Protein AF-A0A964V9P5-F1 (afdb_monomer)

Solvent-accessible surface area (backbone atoms only — not comparable to full-atom values): 19746 Å² total; per-residue (Å²): 131,86,82,77,45,57,56,75,48,59,68,68,61,47,49,52,52,49,54,52,47,52,49,50,53,52,50,50,54,52,50,48,54,52,45,20,67,64,56,17,53,64,50,45,78,50,52,52,58,68,49,40,20,40,41,41,38,25,50,88,82,34,17,44,51,46,47,21,56,70,28,60,52,74,25,35,82,73,93,78,31,18,53,28,29,42,40,32,94,86,52,42,65,62,61,73,58,42,34,56,54,50,36,55,53,51,52,55,51,41,54,67,75,31,69,89,36,67,70,62,35,52,56,49,51,60,46,54,69,36,63,70,60,34,41,53,53,50,44,47,13,30,44,26,49,51,52,49,51,45,52,42,39,75,68,63,53,52,61,69,28,42,80,32,18,88,63,57,20,41,76,33,54,82,90,44,55,79,58,46,50,52,68,97,37,53,34,60,41,98,84,71,76,48,42,10,38,15,51,46,61,48,36,60,69,64,42,19,74,44,12,32,77,85,55,52,69,89,44,19,81,52,50,42,80,47,69,74,52,42,47,74,36,45,38,52,88,47,66,33,20,65,54,68,68,61,50,51,52,48,48,53,56,48,54,57,53,44,47,55,55,36,45,51,40,14,52,50,29,53,28,43,88,66,57,69,65,57,28,66,54,52,17,52,39,30,44,53,36,47,52,54,27,56,50,22,55,62,47,3,63,42,65,86,71,55,2,54,51,27,18,44,45,33,59,56,32,51,53,52,25,51,52,36,47,52,49,26,41,54,54,34,57,54,55,5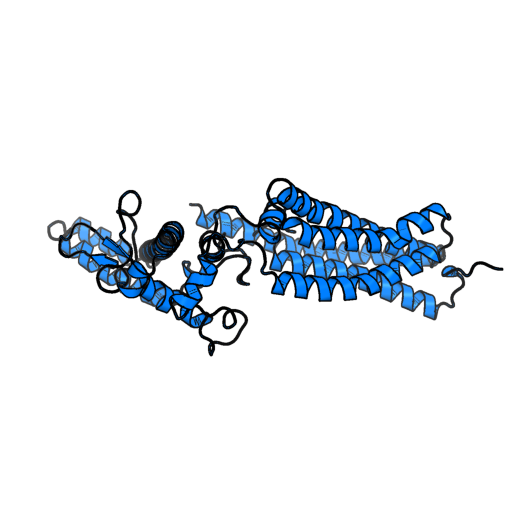0,36,52,80,71,49,44,54,54,51,50,52,51,53,50,52,51,48,50,52,52,50,50,46,36,63,74,45,50,48,56,49,33,51,49,40,41,54,57,54,62,72,73,76,113

Radius of gyration: 28.17 Å; Cα contacts (8 Å, |Δi|>4): 477; chains: 1; bounding box: 73×37×96 Å

Nearest PDB structures (foldseek):
  4ons-assembly2_C  TM=4.850E-01  e=9.362E+00  Mus musculus
  4ons-assembly1_A  TM=1.558E-01  e=9.800E+00  Mus musculus

Mean predicted aligned error: 7.67 Å

Structure (mmCIF, N/CA/C/O backbone):
data_AF-A0A964V9P5-F1
#
_entry.id   AF-A0A964V9P5-F1
#
loop_
_atom_site.group_PDB
_atom_site.id
_atom_site.type_symbol
_atom_site.label_atom_id
_atom_site.label_alt_id
_atom_site.label_comp_id
_atom_site.label_asym_id
_atom_site.label_entity_id
_atom_site.label_seq_id
_atom_site.pdbx_PDB_ins_code
_atom_site.Cartn_x
_atom_site.Cartn_y
_atom_site.Cartn_z
_atom_site.occupancy
_atom_site.B_iso_or_equiv
_atom_site.auth_seq_id
_atom_site.auth_comp_id
_atom_site.auth_asym_id
_atom_site.auth_atom_id
_atom_site.pdbx_PDB_model_num
ATOM 1 N N . MET A 1 1 ? 23.200 4.001 -46.604 1.00 46.34 1 MET A N 1
ATOM 2 C CA . MET A 1 1 ? 23.178 4.843 -45.388 1.00 46.34 1 MET A CA 1
ATOM 3 C C . MET A 1 1 ? 23.764 4.012 -44.262 1.00 46.34 1 MET A C 1
ATOM 5 O O . MET A 1 1 ? 23.255 2.924 -44.031 1.00 46.34 1 MET A O 1
ATOM 9 N N . SER A 1 2 ? 24.872 4.436 -43.652 1.00 57.06 2 SER A N 1
ATOM 10 C CA . SER A 1 2 ? 25.449 3.742 -42.493 1.00 57.06 2 SER A CA 1
ATOM 11 C C . SER A 1 2 ? 24.463 3.813 -41.325 1.00 57.06 2 SER A C 1
ATOM 13 O O . SER A 1 2 ? 24.047 4.906 -40.945 1.00 57.06 2 SER A O 1
ATOM 15 N N . GLU A 1 3 ? 24.041 2.665 -40.794 1.00 78.25 3 GLU A N 1
ATOM 16 C CA . GLU A 1 3 ? 23.194 2.624 -39.599 1.00 78.25 3 GLU A CA 1
ATOM 17 C C . GLU A 1 3 ? 24.010 3.114 -38.395 1.00 78.25 3 GLU A C 1
ATOM 19 O O . GLU A 1 3 ? 25.000 2.487 -38.039 1.00 78.25 3 GLU A O 1
ATOM 24 N N . PHE A 1 4 ? 23.594 4.219 -37.777 1.00 85.69 4 PHE A N 1
ATOM 25 C CA . PHE A 1 4 ? 24.224 4.780 -36.579 1.00 85.69 4 PHE A CA 1
ATOM 26 C C . PHE A 1 4 ? 24.118 3.818 -35.385 1.00 85.69 4 PHE A C 1
ATOM 28 O O . PHE A 1 4 ? 23.019 3.335 -35.082 1.00 85.69 4 PHE A O 1
ATOM 35 N N . ARG A 1 5 ? 25.237 3.553 -34.689 1.00 91.44 5 ARG A N 1
ATOM 36 C CA . ARG A 1 5 ? 25.290 2.638 -33.530 1.00 91.44 5 ARG A CA 1
ATOM 37 C C . ARG A 1 5 ? 25.779 3.315 -32.257 1.00 91.44 5 ARG A C 1
ATOM 39 O O . ARG A 1 5 ? 26.742 4.074 -32.273 1.00 91.44 5 ARG A O 1
ATOM 46 N N . LEU A 1 6 ? 25.206 2.949 -31.104 1.00 91.44 6 LEU A N 1
ATOM 47 C CA . LEU A 1 6 ? 25.622 3.518 -29.808 1.00 91.44 6 LEU A CA 1
ATOM 48 C C . LEU A 1 6 ? 27.100 3.287 -29.477 1.00 91.44 6 LEU A C 1
ATOM 50 O O . LEU A 1 6 ? 27.719 4.100 -28.794 1.00 91.44 6 LEU A O 1
ATOM 54 N N . ARG A 1 7 ? 27.686 2.185 -29.949 1.00 89.75 7 ARG A N 1
ATOM 55 C CA . ARG A 1 7 ? 29.099 1.874 -29.708 1.00 89.75 7 ARG A CA 1
ATOM 56 C C . ARG A 1 7 ? 30.057 2.825 -30.444 1.00 89.75 7 ARG A C 1
ATOM 58 O O . ARG A 1 7 ? 31.215 2.927 -30.046 1.00 89.75 7 ARG A O 1
ATOM 65 N N . GLU A 1 8 ? 29.575 3.535 -31.464 1.00 91.94 8 GLU A N 1
ATOM 66 C CA . GLU A 1 8 ? 30.336 4.529 -32.238 1.00 91.94 8 GLU A CA 1
ATOM 67 C C . GLU A 1 8 ? 30.410 5.891 -31.529 1.00 91.94 8 GLU A C 1
ATOM 69 O O . GLU A 1 8 ? 31.185 6.758 -31.925 1.00 91.94 8 GLU A O 1
ATOM 74 N N . LEU A 1 9 ? 29.640 6.083 -30.451 1.00 91.69 9 LEU A N 1
ATOM 75 C CA . LEU A 1 9 ? 29.639 7.322 -29.682 1.00 91.69 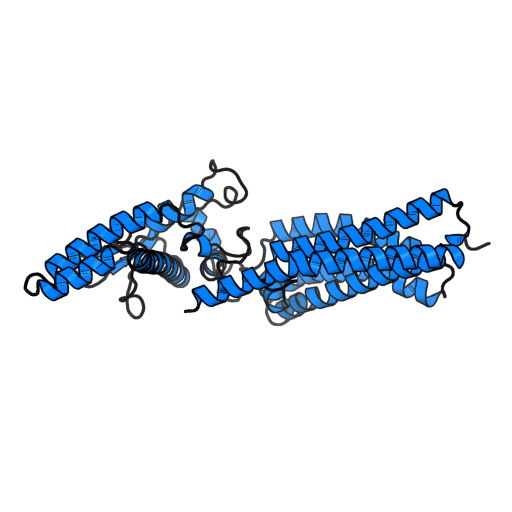9 LEU A CA 1
ATOM 76 C C . LEU A 1 9 ? 30.988 7.587 -28.983 1.00 91.69 9 LEU A C 1
ATOM 78 O O . LEU A 1 9 ? 31.644 6.656 -28.486 1.00 91.69 9 LEU A O 1
ATOM 82 N N . PRO A 1 10 ? 31.379 8.870 -28.833 1.00 93.00 10 PRO A N 1
ATOM 83 C CA . PRO A 1 10 ? 32.556 9.232 -28.058 1.00 93.00 10 PRO A CA 1
ATOM 84 C C . PRO A 1 10 ? 32.387 8.793 -26.599 1.00 93.00 10 PRO A C 1
ATOM 86 O O . PRO A 1 10 ? 31.274 8.674 -26.080 1.00 93.00 10 PRO A O 1
ATOM 89 N N . PHE A 1 11 ? 33.508 8.541 -25.922 1.00 89.12 11 PHE A N 1
ATOM 90 C CA . PHE A 1 11 ? 33.504 8.015 -24.554 1.00 89.12 11 PHE A CA 1
ATOM 91 C C . PHE A 1 11 ? 32.616 8.812 -23.573 1.00 89.12 11 PHE A C 1
ATOM 93 O O . PHE A 1 11 ? 31.839 8.166 -22.869 1.00 89.12 11 PHE A O 1
ATOM 100 N N . PRO A 1 12 ? 32.621 10.165 -23.559 1.00 92.69 12 PRO A N 1
ATOM 101 C CA . PRO A 1 12 ? 31.751 10.931 -22.666 1.00 92.69 12 PRO A CA 1
ATOM 102 C C . PRO A 1 12 ? 30.259 10.633 -22.863 1.00 92.69 12 PRO A C 1
ATOM 104 O O . PRO A 1 12 ? 29.542 10.431 -21.889 1.00 92.69 12 PRO A O 1
ATOM 107 N N . ALA A 1 13 ? 29.793 10.522 -24.110 1.00 93.25 13 ALA A N 1
ATOM 108 C CA . ALA A 1 13 ? 28.392 10.214 -24.399 1.00 93.25 13 ALA A CA 1
ATOM 109 C C . ALA A 1 13 ? 28.015 8.796 -23.936 1.00 93.25 13 ALA A C 1
ATOM 111 O O . ALA A 1 13 ? 26.962 8.594 -23.333 1.00 93.25 13 ALA A O 1
ATOM 112 N N . ARG A 1 14 ? 28.905 7.815 -24.142 1.00 92.44 14 ARG A N 1
ATOM 113 C CA . ARG A 1 14 ? 28.696 6.441 -23.652 1.00 92.44 14 ARG A CA 1
ATOM 114 C C . ARG A 1 14 ? 28.674 6.364 -22.127 1.00 92.44 14 ARG A C 1
ATOM 116 O O . ARG A 1 14 ? 27.906 5.581 -21.568 1.00 92.44 14 ARG A O 1
ATOM 123 N N . LEU A 1 15 ? 29.489 7.179 -21.457 1.00 89.94 15 LEU A N 1
ATOM 124 C CA . LEU A 1 15 ? 29.500 7.279 -20.002 1.00 89.94 15 LEU A CA 1
ATOM 125 C C . LEU A 1 15 ? 28.184 7.861 -19.476 1.00 89.94 15 LEU A C 1
ATOM 127 O O . LEU A 1 15 ? 27.597 7.273 -18.572 1.00 89.94 15 LEU A O 1
ATOM 131 N N . VAL A 1 16 ? 27.682 8.946 -20.077 1.00 94.06 16 VAL A N 1
ATOM 132 C CA . VAL A 1 16 ? 26.378 9.529 -19.718 1.00 94.06 16 VAL A CA 1
ATOM 133 C C . VAL A 1 16 ? 25.267 8.493 -19.875 1.00 94.06 16 VAL A C 1
ATOM 135 O O . VAL A 1 16 ? 24.551 8.241 -18.913 1.00 94.06 16 VAL A O 1
ATOM 138 N N . LEU A 1 17 ? 25.183 7.814 -21.026 1.00 94.19 17 LEU A N 1
ATOM 139 C CA . LEU A 1 17 ? 24.185 6.759 -21.247 1.00 94.19 17 LEU A CA 1
ATOM 140 C C . LEU A 1 17 ? 24.301 5.625 -20.223 1.00 94.19 17 LEU A C 1
ATOM 142 O O . LEU A 1 17 ? 23.291 5.149 -19.715 1.00 94.19 17 LEU A O 1
ATOM 146 N N . THR A 1 18 ? 25.524 5.219 -19.879 1.00 92.50 18 THR A N 1
ATOM 147 C CA . THR A 1 18 ? 25.760 4.190 -18.856 1.00 92.50 18 THR A CA 1
ATOM 148 C C . THR A 1 18 ? 25.201 4.619 -17.502 1.00 92.50 18 THR A C 1
ATOM 150 O O . THR A 1 18 ? 24.448 3.868 -16.887 1.00 92.50 18 THR A O 1
ATOM 153 N N . VAL A 1 19 ? 25.529 5.832 -17.050 1.00 91.25 19 VAL A N 1
ATOM 154 C CA . VAL A 1 19 ? 25.042 6.366 -15.770 1.00 91.25 19 VAL A CA 1
ATOM 155 C C . VAL A 1 19 ? 23.523 6.531 -15.796 1.00 91.25 19 VAL A C 1
ATOM 157 O O . VAL A 1 19 ? 22.863 6.119 -14.850 1.00 91.25 19 VAL A O 1
ATOM 160 N N . THR A 1 20 ? 22.947 7.045 -16.886 1.00 94.00 20 THR A N 1
ATOM 161 C CA . THR A 1 20 ? 21.492 7.163 -17.049 1.00 94.00 20 THR A CA 1
ATOM 162 C C . THR A 1 20 ? 20.801 5.807 -16.909 1.00 94.00 20 THR A C 1
ATOM 164 O O . THR A 1 20 ? 19.870 5.682 -16.120 1.00 94.00 20 THR A O 1
ATOM 167 N N . LEU A 1 21 ? 21.272 4.774 -17.612 1.00 94.56 21 LEU A N 1
ATOM 168 C CA . LEU A 1 21 ? 20.677 3.435 -17.567 1.00 94.56 21 LEU A CA 1
ATOM 169 C C . LEU A 1 21 ? 20.800 2.784 -16.177 1.00 94.56 21 LEU A C 1
ATOM 171 O O . LEU A 1 21 ? 19.853 2.161 -15.698 1.00 94.56 21 LEU A O 1
ATOM 175 N N . MET A 1 22 ? 21.933 2.971 -15.493 1.00 90.75 22 MET A N 1
ATOM 176 C CA . MET A 1 22 ? 22.118 2.496 -14.115 1.00 90.75 22 MET A CA 1
ATOM 177 C C . MET A 1 22 ? 21.222 3.244 -13.114 1.00 90.75 22 MET A C 1
ATOM 179 O O . MET A 1 22 ? 20.677 2.633 -12.188 1.00 90.75 22 MET A O 1
ATOM 183 N N . SER A 1 23 ? 21.013 4.547 -13.318 1.00 91.69 23 SER A N 1
ATOM 184 C CA . SER A 1 23 ? 20.070 5.346 -12.530 1.00 91.69 23 SER A CA 1
ATOM 185 C C . SER A 1 23 ? 18.628 4.890 -12.739 1.00 91.69 23 SER A C 1
ATOM 187 O O . SER A 1 23 ? 17.880 4.823 -11.768 1.00 91.69 23 SER A O 1
ATOM 189 N N . VAL A 1 24 ? 18.243 4.505 -13.962 1.00 93.69 24 VAL A N 1
ATOM 190 C CA . VAL A 1 24 ? 16.916 3.926 -14.238 1.00 93.69 24 VAL A CA 1
ATOM 191 C C . VAL A 1 24 ? 16.701 2.639 -13.440 1.00 93.69 24 VAL A C 1
ATOM 193 O O . VAL A 1 24 ? 15.664 2.504 -12.796 1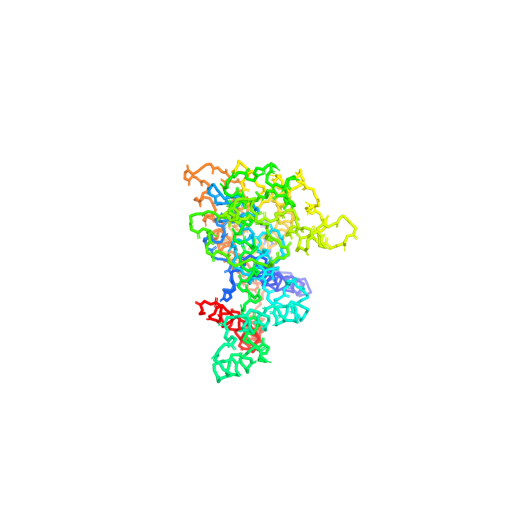.00 93.69 24 VAL A O 1
ATOM 196 N N . LEU A 1 25 ? 17.678 1.723 -13.405 1.00 91.12 25 LEU A N 1
ATOM 197 C CA . LEU A 1 25 ? 17.561 0.495 -12.603 1.00 91.12 25 LEU A CA 1
ATOM 198 C C . LEU A 1 25 ? 17.467 0.787 -11.102 1.00 91.12 25 LEU A C 1
ATOM 200 O O . LEU A 1 25 ? 16.623 0.216 -10.416 1.00 91.12 25 LEU A O 1
ATOM 204 N N . THR A 1 26 ? 18.292 1.704 -10.595 1.00 89.88 26 THR A N 1
ATOM 205 C CA . THR A 1 26 ? 18.240 2.122 -9.184 1.00 89.88 26 THR A CA 1
ATOM 206 C C . THR A 1 26 ? 16.884 2.743 -8.837 1.00 89.88 26 THR A C 1
ATOM 208 O O . THR A 1 26 ? 16.278 2.397 -7.823 1.00 89.88 26 THR A O 1
ATOM 211 N N . GLY A 1 27 ? 16.373 3.622 -9.703 1.00 91.38 27 GLY A N 1
ATOM 212 C CA . GLY A 1 27 ? 15.053 4.231 -9.563 1.00 91.38 27 GLY A CA 1
ATOM 213 C C . GLY A 1 27 ? 13.927 3.199 -9.598 1.00 91.38 27 GLY A C 1
ATOM 214 O O . GLY A 1 27 ? 12.999 3.288 -8.800 1.00 91.38 27 GLY A O 1
ATOM 215 N N . TYR A 1 28 ? 14.042 2.174 -10.447 1.00 91.62 28 TYR A N 1
ATOM 216 C CA . TYR A 1 28 ? 13.081 1.075 -10.503 1.00 91.62 28 TYR A CA 1
ATOM 217 C C . TYR A 1 28 ? 13.059 0.261 -9.200 1.00 91.62 28 TYR A C 1
ATOM 219 O O . TYR A 1 28 ? 11.988 -0.016 -8.667 1.00 91.62 28 TYR A O 1
ATOM 227 N N . VAL A 1 29 ? 14.225 -0.053 -8.621 1.00 90.25 29 VAL A N 1
ATOM 228 C CA . VAL A 1 29 ? 14.302 -0.711 -7.302 1.00 90.25 29 VAL A CA 1
ATOM 229 C C . VAL A 1 29 ? 13.672 0.163 -6.213 1.00 90.25 29 VAL A C 1
ATOM 231 O O . VAL A 1 29 ? 12.900 -0.339 -5.399 1.00 90.25 29 VAL A O 1
ATOM 234 N N . SER A 1 30 ? 13.938 1.472 -6.220 1.00 90.12 30 SER A N 1
ATOM 235 C CA . SER A 1 30 ? 13.291 2.419 -5.299 1.00 90.12 30 SER A CA 1
ATOM 236 C C . SER A 1 30 ? 11.764 2.427 -5.459 1.00 90.12 30 SER A C 1
ATOM 238 O O . SER A 1 30 ? 11.033 2.423 -4.469 1.00 90.12 30 SER A O 1
ATOM 240 N N . ALA A 1 31 ? 11.260 2.348 -6.696 1.00 90.38 31 ALA A N 1
ATOM 241 C CA . ALA A 1 31 ? 9.829 2.245 -6.967 1.00 90.38 31 ALA A CA 1
ATOM 242 C C . ALA A 1 31 ? 9.217 0.949 -6.404 1.00 90.38 31 ALA A C 1
ATOM 244 O O . ALA A 1 31 ? 8.128 1.002 -5.836 1.00 90.38 31 ALA A O 1
ATOM 245 N N . LEU A 1 32 ? 9.923 -0.188 -6.480 1.00 90.75 32 LEU A N 1
ATOM 246 C CA . LEU A 1 32 ? 9.491 -1.446 -5.853 1.00 90.75 32 LEU A CA 1
ATOM 247 C C . LEU A 1 32 ? 9.441 -1.344 -4.321 1.00 90.75 32 LEU A C 1
ATOM 249 O O . LEU A 1 32 ? 8.491 -1.822 -3.705 1.00 90.75 32 LEU A O 1
ATOM 253 N N . VAL A 1 33 ? 10.420 -0.675 -3.702 1.00 89.19 33 VAL A N 1
ATOM 254 C CA . VAL A 1 33 ? 10.415 -0.400 -2.254 1.00 89.19 33 VAL A CA 1
ATOM 255 C C . VAL A 1 33 ? 9.235 0.497 -1.876 1.00 89.19 33 VAL A C 1
ATOM 257 O O . VAL A 1 33 ? 8.536 0.238 -0.901 1.00 89.19 33 VAL A O 1
ATOM 260 N N . ASN A 1 34 ? 8.962 1.533 -2.665 1.00 89.69 34 ASN A N 1
ATOM 261 C CA . ASN A 1 34 ? 7.788 2.370 -2.457 1.00 89.69 34 ASN A CA 1
ATOM 262 C C . ASN A 1 34 ? 6.478 1.569 -2.622 1.00 89.69 34 ASN A C 1
ATOM 264 O O . ASN A 1 34 ? 5.560 1.734 -1.824 1.00 89.69 34 ASN A O 1
ATOM 268 N N . LEU A 1 35 ? 6.395 0.658 -3.598 1.00 89.12 35 LEU A N 1
ATOM 269 C CA . LEU A 1 35 ? 5.233 -0.215 -3.789 1.00 89.12 35 LEU A CA 1
ATOM 270 C C . LEU A 1 35 ? 5.001 -1.143 -2.586 1.00 89.12 35 LEU A C 1
ATOM 272 O O . LEU A 1 35 ? 3.854 -1.307 -2.167 1.00 89.12 35 LEU A O 1
ATOM 276 N N . HIS A 1 36 ? 6.071 -1.686 -1.994 1.00 88.06 36 HIS A N 1
ATOM 277 C CA . HIS A 1 36 ? 6.003 -2.450 -0.746 1.00 88.06 36 HIS A CA 1
ATOM 278 C C . HIS A 1 36 ? 5.293 -1.648 0.353 1.00 88.06 36 HIS A C 1
ATOM 280 O O . HIS A 1 36 ? 4.256 -2.074 0.856 1.00 88.06 36 HIS A O 1
ATOM 286 N N . PHE A 1 37 ? 5.765 -0.432 0.640 1.00 85.12 37 PHE A N 1
ATOM 287 C CA . PHE A 1 37 ? 5.178 0.406 1.691 1.00 85.12 37 PHE A CA 1
ATOM 288 C C . PHE A 1 37 ? 3.761 0.903 1.394 1.00 85.12 37 PHE A C 1
ATOM 290 O O . PHE A 1 37 ? 3.052 1.308 2.313 1.00 85.12 37 PHE A O 1
ATOM 297 N N . GLN A 1 38 ? 3.336 0.921 0.130 1.00 84.12 38 GLN A N 1
ATOM 298 C CA . GLN A 1 38 ? 2.002 1.395 -0.237 1.00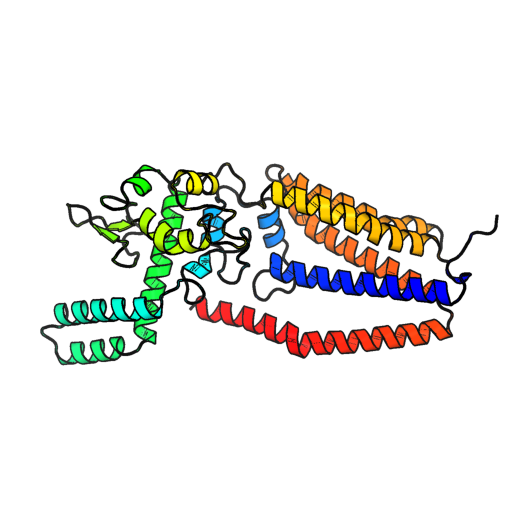 84.12 38 GLN A CA 1
ATOM 299 C C . GLN A 1 38 ? 0.945 0.292 -0.269 1.00 84.12 38 GLN A C 1
ATOM 301 O O . GLN A 1 38 ? -0.222 0.592 -0.003 1.00 84.12 38 GLN A O 1
ATOM 306 N N . ALA A 1 39 ? 1.328 -0.938 -0.625 1.00 84.62 39 ALA A N 1
ATOM 307 C CA . ALA A 1 39 ? 0.373 -1.979 -0.999 1.00 84.62 39 ALA A CA 1
ATOM 308 C C . ALA A 1 39 ? 0.698 -3.389 -0.482 1.00 84.62 39 ALA A C 1
ATOM 310 O O . ALA A 1 39 ? -0.202 -4.230 -0.484 1.00 84.62 39 ALA A O 1
ATOM 311 N N . ALA A 1 40 ? 1.929 -3.680 -0.047 1.00 85.75 40 ALA A N 1
ATOM 312 C CA . ALA A 1 40 ? 2.255 -5.020 0.431 1.00 85.75 40 ALA A CA 1
ATOM 313 C C . ALA A 1 40 ? 1.630 -5.297 1.805 1.00 85.75 40 ALA A C 1
ATOM 315 O O . ALA A 1 40 ? 1.518 -4.419 2.665 1.00 85.75 40 ALA A O 1
ATOM 316 N N . SER A 1 41 ? 1.223 -6.549 2.008 1.00 84.00 41 SER A N 1
ATOM 317 C CA . SER A 1 41 ? 0.837 -7.040 3.327 1.00 84.00 41 SER A CA 1
ATOM 318 C C . SER A 1 41 ? 2.086 -7.197 4.213 1.00 84.00 41 SER A C 1
ATOM 320 O O . SER A 1 41 ? 3.162 -7.503 3.689 1.00 84.00 41 SER A O 1
ATOM 322 N N . PRO A 1 42 ? 1.971 -7.036 5.547 1.00 81.44 42 PRO A N 1
ATOM 323 C CA . PRO A 1 42 ? 3.120 -7.139 6.447 1.00 81.44 42 PRO A CA 1
ATOM 324 C C . PRO A 1 42 ? 3.865 -8.465 6.278 1.00 81.44 42 PRO A C 1
ATOM 326 O O . PRO A 1 42 ? 3.254 -9.537 6.283 1.00 81.44 42 PRO A O 1
ATOM 329 N N . GLY A 1 43 ? 5.186 -8.389 6.127 1.00 82.50 43 GLY A N 1
ATOM 330 C CA . GLY A 1 43 ? 6.042 -9.556 5.925 1.00 82.50 43 GLY A CA 1
ATOM 331 C C . GLY A 1 43 ? 6.164 -10.046 4.478 1.00 82.50 43 GLY A C 1
ATOM 332 O O . GLY A 1 43 ? 6.917 -10.993 4.230 1.00 82.50 43 GLY A O 1
ATOM 333 N N . GLN A 1 44 ? 5.471 -9.425 3.519 1.00 85.56 44 GLN A N 1
ATOM 334 C CA . GLN A 1 44 ? 5.657 -9.671 2.086 1.00 85.56 44 GLN A CA 1
ATOM 335 C C . GLN A 1 44 ? 6.543 -8.592 1.462 1.00 85.56 44 GLN A C 1
ATOM 337 O O . GLN A 1 44 ? 6.421 -7.415 1.777 1.00 85.56 44 GLN A O 1
ATOM 342 N N . THR A 1 45 ? 7.410 -8.969 0.523 1.00 86.81 45 THR A N 1
ATOM 343 C CA . THR A 1 45 ? 8.275 -8.012 -0.188 1.00 86.81 45 THR A CA 1
ATOM 344 C C . THR A 1 45 ? 7.512 -7.145 -1.182 1.00 86.81 45 THR A C 1
ATOM 346 O O . THR A 1 45 ? 7.860 -5.988 -1.368 1.00 86.81 45 THR A O 1
ATOM 349 N N . LEU A 1 46 ? 6.484 -7.689 -1.828 1.00 89.12 46 LEU A N 1
ATOM 350 C CA . LEU A 1 46 ? 5.658 -7.024 -2.834 1.00 89.12 46 LEU A CA 1
ATOM 351 C C . LEU A 1 46 ? 4.197 -7.451 -2.646 1.00 89.12 46 LEU A C 1
ATOM 353 O O . LEU A 1 46 ? 3.960 -8.521 -2.080 1.00 89.12 46 LEU A O 1
ATOM 357 N N . PRO A 1 47 ? 3.222 -6.646 -3.107 1.00 87.06 47 PRO A N 1
ATOM 358 C CA . PRO A 1 47 ? 1.819 -7.035 -3.061 1.00 87.06 47 PRO A CA 1
ATOM 359 C C . PRO A 1 47 ? 1.576 -8.318 -3.861 1.00 87.06 47 PRO A C 1
ATOM 361 O O . PRO A 1 47 ? 2.057 -8.472 -4.987 1.00 87.06 47 PRO A O 1
ATOM 364 N N . GLY A 1 48 ? 0.810 -9.234 -3.271 1.00 87.44 48 GLY A N 1
ATOM 365 C CA . GLY A 1 48 ? 0.330 -10.426 -3.950 1.00 87.44 48 GLY A CA 1
ATOM 366 C C . GLY A 1 48 ? -0.800 -10.127 -4.937 1.00 87.44 48 GLY A C 1
ATOM 367 O O . GLY A 1 48 ? -1.308 -9.007 -5.063 1.00 87.44 48 GLY A O 1
ATOM 368 N N . VAL A 1 49 ? -1.221 -11.172 -5.649 1.00 88.69 49 VAL A N 1
ATOM 369 C CA . VAL A 1 49 ? -2.344 -11.099 -6.596 1.00 88.69 49 VAL A CA 1
ATOM 370 C C . VAL A 1 49 ? -3.633 -10.705 -5.876 1.00 88.69 49 VAL A C 1
ATOM 372 O O . VAL A 1 49 ? -4.347 -9.821 -6.337 1.00 88.69 49 VAL A O 1
ATOM 375 N N . SER A 1 50 ? -3.919 -11.322 -4.727 1.00 87.31 50 SER A N 1
ATOM 376 C CA . SER A 1 50 ? -5.113 -11.041 -3.923 1.00 87.31 50 SER A CA 1
ATOM 377 C C . SER A 1 50 ? -5.196 -9.577 -3.502 1.00 87.31 50 SER A C 1
ATOM 379 O O . SER A 1 50 ? -6.248 -8.952 -3.614 1.00 87.31 50 SER A O 1
ATOM 381 N N . GLU A 1 51 ? -4.079 -9.008 -3.054 1.00 85.62 51 GLU A N 1
ATOM 382 C CA . GLU A 1 51 ? -3.969 -7.603 -2.680 1.00 85.62 51 GLU A CA 1
ATOM 383 C C . GLU A 1 51 ? -4.224 -6.696 -3.884 1.00 85.62 51 GLU A C 1
ATOM 385 O O . GLU A 1 51 ? -4.980 -5.733 -3.773 1.00 85.62 51 GLU A O 1
ATOM 390 N N . THR A 1 52 ? -3.655 -7.044 -5.040 1.00 89.69 52 THR A N 1
ATOM 391 C CA . THR A 1 52 ? -3.850 -6.308 -6.296 1.00 89.69 52 THR A CA 1
ATOM 392 C C . THR A 1 52 ? -5.323 -6.316 -6.723 1.00 89.69 52 THR A C 1
ATOM 394 O O . THR A 1 52 ? -5.872 -5.263 -7.049 1.00 89.69 52 THR A O 1
ATOM 397 N N . VAL A 1 53 ? -6.007 -7.463 -6.636 1.00 90.44 53 VAL A N 1
ATOM 398 C CA . VAL A 1 53 ? -7.449 -7.576 -6.926 1.00 90.44 53 VAL A CA 1
ATOM 399 C C . VAL A 1 53 ? -8.271 -6.693 -5.988 1.00 90.44 53 VAL A C 1
ATOM 401 O O . VAL A 1 53 ? -9.041 -5.854 -6.449 1.00 90.44 53 VAL A O 1
ATOM 404 N N . VAL A 1 54 ? -8.050 -6.791 -4.676 1.00 88.06 54 VAL A N 1
ATOM 405 C CA . VAL A 1 54 ? -8.764 -5.976 -3.674 1.00 88.06 54 VAL A CA 1
ATOM 406 C C . VAL A 1 54 ? -8.489 -4.475 -3.836 1.00 88.06 54 VAL A C 1
ATOM 408 O O . VAL A 1 54 ? -9.299 -3.637 -3.433 1.00 88.06 54 VAL A O 1
ATOM 411 N N . GLN A 1 55 ? -7.335 -4.108 -4.388 1.00 88.19 55 GLN A N 1
ATOM 412 C CA . GLN A 1 55 ? -6.950 -2.718 -4.597 1.00 88.19 55 GLN A CA 1
ATOM 413 C C . GLN A 1 55 ? -7.558 -2.111 -5.867 1.00 88.19 55 GLN A C 1
ATOM 415 O O . GLN A 1 55 ? -7.957 -0.946 -5.834 1.00 88.19 55 GLN A O 1
ATOM 420 N N . TYR A 1 56 ? -7.608 -2.858 -6.973 1.00 90.69 56 TYR A N 1
ATOM 421 C CA . TYR A 1 56 ? -8.038 -2.333 -8.276 1.00 90.69 56 TYR A CA 1
ATOM 422 C C . TYR A 1 56 ? -9.480 -2.680 -8.647 1.00 90.69 56 TYR A C 1
ATOM 424 O O . TYR A 1 56 ? -10.150 -1.833 -9.233 1.00 90.69 56 TYR A O 1
ATOM 432 N N . HIS A 1 57 ? -9.952 -3.877 -8.294 1.00 90.50 57 HIS A N 1
ATOM 433 C CA . HIS A 1 57 ? -11.334 -4.308 -8.518 1.00 90.50 57 HIS A CA 1
ATOM 434 C C . HIS A 1 57 ? -12.213 -4.048 -7.288 1.00 90.50 57 HIS A C 1
ATOM 436 O O . HIS A 1 57 ? -13.302 -3.500 -7.406 1.00 90.50 57 HIS A O 1
ATOM 442 N N . GLY A 1 58 ? -11.687 -4.340 -6.094 1.00 86.81 58 GLY A N 1
ATOM 443 C CA . GLY A 1 58 ? -12.410 -4.183 -4.832 1.00 86.81 58 GLY A CA 1
ATOM 444 C C . GLY A 1 58 ? -12.942 -5.516 -4.315 1.00 86.81 58 GLY A C 1
ATOM 445 O O . GLY A 1 58 ? -12.530 -6.583 -4.770 1.00 86.81 58 GLY A O 1
ATOM 446 N N . GLN A 1 59 ? -13.808 -5.448 -3.311 1.00 84.88 59 GLN A N 1
ATOM 447 C CA . GLN A 1 59 ? -14.528 -6.589 -2.748 1.00 84.88 59 GLN A CA 1
ATOM 448 C C . GLN A 1 59 ? -16.032 -6.357 -2.898 1.00 84.88 59 GLN A C 1
ATOM 450 O O . GLN A 1 59 ? -16.512 -5.261 -2.607 1.00 84.88 59 GLN A O 1
ATOM 455 N N . GLU A 1 60 ? -16.757 -7.386 -3.336 1.00 81.25 60 GLU A N 1
ATOM 456 C CA . GLU A 1 60 ? -18.215 -7.337 -3.474 1.00 81.25 60 GLU A CA 1
ATOM 457 C C . GLU A 1 60 ? -18.882 -7.166 -2.104 1.00 81.25 60 GLU A C 1
ATOM 459 O O . GLU A 1 60 ? -18.519 -7.848 -1.145 1.00 81.25 60 GLU A O 1
ATOM 464 N N . ASN A 1 61 ? -19.879 -6.279 -2.026 1.00 81.12 61 ASN A N 1
ATOM 465 C CA . ASN A 1 61 ? -20.668 -5.998 -0.818 1.00 81.12 61 ASN A CA 1
ATOM 466 C C . ASN A 1 61 ? -19.851 -5.555 0.409 1.00 81.12 61 ASN A C 1
ATOM 468 O O . ASN A 1 61 ? -20.329 -5.667 1.536 1.00 81.12 61 ASN A O 1
ATOM 472 N N . VAL A 1 62 ? -18.627 -5.063 0.211 1.00 87.25 62 VAL A N 1
ATOM 473 C CA . VAL A 1 62 ? -17.798 -4.505 1.283 1.00 87.25 62 VAL A CA 1
ATOM 474 C C . VAL A 1 62 ? -17.598 -3.030 1.003 1.00 87.25 62 VAL A C 1
ATOM 476 O O . VAL A 1 62 ? -17.030 -2.660 -0.025 1.00 87.25 62 VAL A O 1
ATOM 479 N N . THR A 1 63 ? -18.024 -2.197 1.946 1.00 89.50 63 THR A N 1
ATOM 480 C CA . THR A 1 63 ? -17.872 -0.743 1.861 1.00 89.50 63 THR A CA 1
ATOM 481 C C . THR A 1 63 ? -16.415 -0.342 2.088 1.00 89.50 63 THR A C 1
ATOM 483 O O . THR A 1 63 ? -15.617 -1.078 2.689 1.00 89.50 63 THR A O 1
ATOM 486 N N . GLN A 1 64 ? -16.036 0.854 1.638 1.00 88.25 64 GLN A N 1
ATOM 487 C CA . GLN A 1 64 ? -14.679 1.358 1.845 1.00 88.25 64 GLN A CA 1
ATOM 488 C C . GLN A 1 64 ? -14.335 1.469 3.339 1.00 88.25 64 GLN A C 1
ATOM 490 O O . GLN A 1 64 ? -13.226 1.109 3.751 1.00 88.25 64 GLN A O 1
ATOM 495 N N . LEU A 1 65 ? -15.280 1.929 4.165 1.00 91.06 65 LEU A N 1
ATOM 496 C CA . LEU A 1 65 ? -15.069 2.062 5.602 1.00 91.06 65 LEU A CA 1
ATOM 497 C C . LEU A 1 65 ? -14.941 0.699 6.295 1.00 91.06 65 LEU A C 1
ATOM 499 O O . LEU A 1 65 ? -14.028 0.505 7.104 1.00 91.06 65 LEU A O 1
ATOM 503 N N . GLU A 1 66 ? -15.781 -0.274 5.931 1.00 92.50 66 GLU A N 1
ATOM 504 C CA . GLU A 1 66 ? -15.676 -1.644 6.439 1.00 92.50 66 GLU A CA 1
ATOM 505 C C . GLU A 1 66 ? -14.310 -2.254 6.108 1.00 92.50 66 GLU A C 1
ATOM 507 O O . GLU A 1 66 ? -13.620 -2.759 7.002 1.00 92.50 66 GLU A O 1
ATOM 512 N N . LYS A 1 67 ? -13.876 -2.155 4.843 1.00 90.81 67 LYS A N 1
ATOM 513 C CA . LYS A 1 67 ? -12.574 -2.668 4.395 1.00 90.81 67 LYS A CA 1
ATOM 514 C C . LYS A 1 67 ? -11.437 -2.124 5.254 1.00 90.81 67 LYS A C 1
ATOM 516 O O . LYS A 1 67 ? -10.550 -2.886 5.652 1.00 90.81 67 LYS A O 1
ATOM 521 N N . LEU A 1 68 ? -11.448 -0.827 5.560 1.00 91.19 68 LEU A N 1
ATOM 522 C CA . LEU A 1 68 ? -10.414 -0.187 6.374 1.00 91.19 68 LEU A CA 1
ATOM 523 C C . LEU A 1 68 ? -10.452 -0.646 7.841 1.00 91.19 68 LEU A C 1
ATOM 525 O O . LEU A 1 68 ? -9.391 -0.806 8.449 1.00 91.19 68 LEU A O 1
ATOM 529 N N . LEU A 1 69 ? -11.635 -0.891 8.409 1.00 92.69 69 LEU A N 1
ATOM 530 C CA . LEU A 1 69 ? -11.801 -1.346 9.795 1.00 92.69 69 LEU A CA 1
ATOM 531 C C . LEU A 1 69 ? -11.492 -2.839 9.988 1.00 92.69 69 LEU A C 1
ATOM 533 O O . LEU A 1 69 ? -11.073 -3.244 11.073 1.00 92.69 69 LEU A O 1
ATOM 537 N N . VAL A 1 70 ? -11.682 -3.673 8.965 1.00 90.94 70 VAL A N 1
ATOM 538 C CA . VAL A 1 70 ? -11.427 -5.125 9.040 1.00 90.94 70 VAL A CA 1
ATOM 539 C C . VAL A 1 70 ? -9.994 -5.474 8.626 1.00 90.94 70 VAL A C 1
ATOM 541 O O . VAL A 1 70 ? -9.411 -6.431 9.145 1.00 90.94 70 VAL A O 1
ATOM 544 N N . SER A 1 71 ? -9.394 -4.678 7.737 1.00 87.62 71 SER A N 1
ATOM 545 C CA . SER A 1 71 ? -8.030 -4.892 7.250 1.00 87.62 71 SER A CA 1
ATOM 546 C C . SER A 1 71 ? -7.001 -4.979 8.377 1.00 87.62 71 SER A C 1
ATOM 548 O O . SER A 1 71 ? -7.063 -4.249 9.367 1.00 87.62 71 SER A O 1
ATOM 550 N N . HIS A 1 72 ? -6.001 -5.842 8.190 1.00 85.75 72 HIS A N 1
ATOM 551 C CA . HIS A 1 72 ? -4.923 -6.057 9.153 1.00 85.75 72 HIS A CA 1
ATOM 552 C C . HIS A 1 72 ? -4.250 -4.739 9.577 1.00 85.75 72 HIS A C 1
ATOM 554 O O . HIS A 1 72 ? -3.929 -3.906 8.730 1.00 85.75 72 HIS A O 1
ATOM 560 N N . GLU A 1 73 ? -4.006 -4.553 10.876 1.00 83.75 73 GLU A N 1
ATOM 561 C CA . GLU A 1 73 ? -3.512 -3.287 11.449 1.00 83.75 73 GLU A CA 1
ATOM 562 C C . GLU A 1 73 ? -2.118 -2.863 10.963 1.00 83.75 73 GLU A C 1
ATOM 564 O O . GLU A 1 73 ? -1.770 -1.686 11.033 1.00 83.75 73 GLU A O 1
ATOM 569 N N . GLY A 1 74 ? -1.322 -3.814 10.471 1.00 80.12 74 GLY A N 1
ATOM 570 C CA . GLY A 1 74 ? -0.021 -3.558 9.858 1.00 80.12 74 GLY A CA 1
ATOM 571 C C . GLY A 1 74 ? -0.092 -2.998 8.434 1.00 80.12 74 GLY A C 1
ATOM 572 O O . GLY A 1 74 ? 0.933 -2.565 7.921 1.00 80.12 74 GLY A O 1
ATOM 573 N N . LYS A 1 75 ? -1.267 -2.988 7.785 1.00 83.06 75 LYS A N 1
ATOM 574 C CA . LYS A 1 75 ? -1.401 -2.369 6.460 1.00 83.06 75 LYS A CA 1
ATOM 575 C C . LYS A 1 75 ? -1.236 -0.841 6.540 1.00 83.06 75 LYS A C 1
ATOM 577 O O . LYS A 1 75 ? -1.532 -0.243 7.577 1.00 83.06 75 LYS A O 1
ATOM 582 N N . PRO A 1 76 ? -0.827 -0.184 5.441 1.00 80.81 76 PRO A N 1
ATOM 583 C CA . PRO A 1 76 ? -0.569 1.254 5.433 1.00 80.81 76 PRO A CA 1
ATOM 584 C C . PRO A 1 76 ? -1.781 2.112 5.833 1.00 80.81 76 PRO A C 1
ATOM 586 O O . PRO A 1 76 ? -2.913 1.874 5.413 1.00 80.81 76 PRO A O 1
ATOM 589 N N . PHE A 1 77 ? -1.540 3.176 6.597 1.00 78.06 77 PHE A N 1
ATOM 590 C CA . PHE A 1 77 ? -2.574 4.132 7.014 1.00 78.06 77 PHE A CA 1
ATOM 591 C C . PHE A 1 77 ? -2.705 5.266 5.973 1.00 78.06 77 PHE A C 1
ATOM 593 O O . PHE A 1 77 ? -2.257 6.386 6.202 1.00 78.06 77 PHE A O 1
ATOM 600 N N . ASN A 1 78 ? -3.227 4.954 4.777 1.00 77.31 78 ASN A N 1
ATOM 601 C CA . ASN A 1 78 ? -3.248 5.856 3.601 1.00 77.31 78 ASN A CA 1
ATOM 602 C C . ASN A 1 78 ? -4.602 5.894 2.846 1.00 77.31 78 ASN A C 1
ATOM 604 O O . ASN A 1 78 ? -4.673 6.271 1.667 1.00 77.31 78 ASN A O 1
ATOM 608 N N . GLY A 1 79 ? -5.673 5.441 3.504 1.00 75.75 79 GLY A N 1
ATOM 609 C CA . GLY A 1 79 ? -7.013 5.323 2.923 1.00 75.75 79 GLY A CA 1
ATOM 610 C C . GLY A 1 79 ? -7.187 4.150 1.951 1.00 75.75 79 GLY A C 1
ATOM 611 O O . GLY A 1 79 ? -8.219 4.069 1.299 1.00 75.75 79 GLY A O 1
ATOM 612 N N . GLN A 1 80 ? -6.195 3.265 1.804 1.00 74.50 80 GLN A N 1
ATOM 613 C CA . GLN A 1 80 ? -6.296 2.016 1.028 1.00 74.50 80 GLN A CA 1
ATOM 614 C C . GLN A 1 80 ? -5.816 0.779 1.805 1.00 74.50 80 GLN A C 1
ATOM 616 O O . GLN A 1 80 ? -6.157 -0.339 1.423 1.00 74.50 80 GLN A O 1
ATOM 621 N N . GLY A 1 81 ? -5.042 0.966 2.880 1.00 83.19 81 GLY A N 1
ATOM 622 C CA . GLY A 1 81 ? -4.611 -0.111 3.771 1.00 83.19 81 GLY A CA 1
ATOM 623 C C . GLY A 1 81 ? -5.579 -0.360 4.930 1.00 83.19 81 GLY A C 1
ATOM 624 O O . GLY A 1 81 ? -6.564 -1.065 4.750 1.00 83.19 81 GLY A O 1
ATOM 625 N N . SER A 1 82 ? -5.286 0.145 6.132 1.00 88.12 82 SER A N 1
ATOM 626 C CA . SER A 1 82 ? -6.084 -0.158 7.334 1.00 88.12 82 SER A CA 1
ATOM 627 C C . SER A 1 82 ? -6.244 1.036 8.269 1.00 88.12 82 SER A C 1
ATOM 629 O O . SER A 1 82 ? -5.318 1.823 8.450 1.00 88.12 82 SER A O 1
ATOM 631 N N . MET A 1 83 ? -7.409 1.116 8.914 1.00 91.19 83 MET A N 1
ATOM 632 C CA . MET A 1 83 ? -7.683 1.964 10.077 1.00 91.19 83 MET A CA 1
ATOM 633 C C . MET A 1 83 ? -7.755 1.177 11.390 1.00 91.19 83 MET A C 1
ATOM 635 O O . MET A 1 83 ? -7.882 1.771 12.459 1.00 91.19 83 MET A O 1
ATOM 639 N N . ARG A 1 84 ? -7.594 -0.152 11.352 1.00 90.50 84 ARG A N 1
ATOM 640 C CA . ARG A 1 84 ? -7.668 -1.022 12.535 1.00 90.50 84 ARG A CA 1
ATOM 641 C C . ARG A 1 84 ? -6.704 -0.611 13.643 1.00 90.50 84 ARG A C 1
ATOM 643 O O . ARG A 1 84 ? -7.039 -0.749 14.811 1.00 90.50 84 ARG A O 1
ATOM 650 N N . SER A 1 85 ? -5.550 -0.038 13.298 1.00 88.62 85 SER A N 1
ATOM 651 C CA . SER A 1 85 ? -4.557 0.418 14.281 1.00 88.62 85 SER A CA 1
ATOM 652 C C . SER A 1 85 ? -5.086 1.469 15.276 1.00 88.62 85 SER A C 1
ATOM 654 O O . SER A 1 85 ? -4.537 1.578 16.376 1.00 88.62 85 SER A O 1
ATOM 656 N N . VAL A 1 86 ? -6.168 2.187 14.946 1.00 89.50 86 VAL A N 1
ATOM 657 C CA . VAL A 1 86 ? -6.881 3.118 15.846 1.00 89.50 86 VAL A CA 1
ATOM 658 C C . VAL A 1 86 ? -7.581 2.388 17.000 1.00 89.50 86 VAL A C 1
ATOM 660 O O . VAL A 1 86 ? -7.825 2.973 18.044 1.00 89.50 86 VAL A O 1
ATOM 663 N N . PHE A 1 87 ? -7.827 1.089 16.875 1.00 91.56 87 PHE A N 1
ATOM 664 C CA . PHE A 1 87 ? -8.405 0.254 17.931 1.00 91.56 87 PHE A CA 1
ATOM 665 C C . PHE A 1 87 ? -7.353 -0.635 18.602 1.00 91.56 87 PHE A C 1
ATOM 667 O O . PHE A 1 87 ? -7.666 -1.650 19.210 1.00 91.56 87 PHE A O 1
ATOM 674 N N . THR A 1 88 ? -6.076 -0.264 18.486 1.00 86.94 88 THR A N 1
ATOM 675 C CA . THR A 1 88 ? -4.952 -1.030 19.042 1.00 86.94 88 THR A CA 1
ATOM 676 C C . THR A 1 88 ? -3.975 -0.119 19.772 1.00 86.94 88 THR A C 1
ATOM 678 O O . THR A 1 88 ? -4.017 1.110 19.642 1.00 86.94 88 THR A O 1
ATOM 681 N N . LYS A 1 89 ? -3.014 -0.726 20.476 1.00 82.44 89 LYS A N 1
ATOM 682 C CA . LYS A 1 89 ? -1.943 -0.017 21.190 1.00 82.44 89 LYS A CA 1
ATOM 683 C C . LYS A 1 89 ? -1.202 1.010 20.324 1.00 82.44 89 LYS A C 1
ATOM 685 O O . LYS A 1 89 ? -0.744 2.023 20.845 1.00 82.44 89 LYS A O 1
ATOM 690 N N . LYS A 1 90 ? -1.096 0.776 19.009 1.00 77.81 90 LYS A N 1
ATOM 691 C CA . LYS A 1 90 ? -0.326 1.626 18.088 1.00 77.81 90 LYS A CA 1
ATOM 692 C C . LYS A 1 90 ? -0.897 3.038 17.944 1.00 77.81 90 LYS A C 1
ATOM 694 O O . LYS A 1 90 ? -0.116 3.986 17.911 1.00 77.81 90 LYS A O 1
ATOM 699 N N . ARG A 1 91 ? -2.223 3.193 17.800 1.00 80.50 91 ARG A N 1
ATOM 700 C CA . ARG A 1 91 ? -2.839 4.495 17.457 1.00 80.50 91 ARG A CA 1
ATOM 701 C C . ARG A 1 91 ? -4.116 4.851 18.214 1.00 80.50 91 ARG A C 1
ATOM 703 O O . ARG A 1 91 ? -4.609 5.960 18.011 1.00 80.50 91 ARG A O 1
ATOM 710 N N . ALA A 1 92 ? -4.606 4.004 19.123 1.00 79.38 92 ALA A N 1
ATOM 711 C CA . ALA A 1 92 ? -5.821 4.302 19.890 1.00 79.38 92 ALA A CA 1
ATOM 712 C C . ALA A 1 92 ? -5.771 5.622 20.660 1.00 79.38 92 ALA A C 1
ATOM 714 O O . ALA A 1 92 ? -6.801 6.277 20.825 1.00 79.38 92 ALA A O 1
ATOM 715 N N . GLY A 1 93 ? -4.569 6.043 21.074 1.00 74.62 93 GLY A N 1
ATOM 716 C CA . GLY A 1 93 ? -4.381 7.211 21.927 1.00 74.62 93 GLY A CA 1
ATOM 717 C C . GLY A 1 93 ? -4.934 6.968 23.333 1.00 74.62 93 GLY A C 1
ATOM 718 O O . GLY A 1 93 ? -5.903 6.241 23.528 1.00 74.62 93 GLY A O 1
ATOM 719 N N . GLY A 1 94 ? -4.293 7.545 24.350 1.00 78.44 94 GLY A N 1
ATOM 720 C CA . GLY A 1 94 ? -4.808 7.447 25.719 1.00 78.44 94 GLY A CA 1
ATOM 721 C C . GLY A 1 94 ? -4.886 6.019 26.279 1.00 78.44 94 GLY A C 1
ATOM 722 O O . GLY A 1 94 ? -5.718 5.760 27.139 1.00 78.44 94 GLY A O 1
ATOM 723 N N . ILE A 1 95 ? -4.032 5.084 25.840 1.00 85.56 95 ILE A N 1
ATOM 724 C CA . ILE A 1 95 ? -3.984 3.727 26.422 1.00 85.56 95 ILE A CA 1
ATOM 725 C C . ILE A 1 95 ? -3.698 3.798 27.926 1.00 85.56 95 ILE A C 1
ATOM 727 O O . ILE A 1 95 ? -4.376 3.155 28.716 1.00 85.56 95 ILE A O 1
ATOM 731 N N . THR A 1 96 ? -2.761 4.650 28.349 1.00 86.81 96 THR A N 1
ATOM 732 C CA . THR A 1 96 ? -2.430 4.836 29.769 1.00 86.81 96 THR A CA 1
ATOM 733 C C . THR A 1 96 ? -3.612 5.366 30.586 1.00 86.81 96 THR A C 1
ATOM 735 O O . THR A 1 96 ? -3.843 4.910 31.706 1.00 86.81 96 THR A O 1
ATOM 738 N N . SER A 1 97 ? -4.389 6.312 30.044 1.00 87.12 97 SER A N 1
ATOM 739 C CA . SER A 1 97 ? -5.604 6.791 30.714 1.00 87.12 97 SER A CA 1
ATOM 740 C C . SER A 1 97 ? -6.713 5.737 30.693 1.00 87.12 97 SER A C 1
ATOM 742 O O . SER A 1 97 ? -7.417 5.595 31.692 1.00 87.12 97 SER A O 1
ATOM 744 N N . GLY A 1 98 ? -6.817 4.951 29.618 1.00 87.31 98 GLY A N 1
ATOM 745 C CA . GLY A 1 98 ? -7.703 3.792 29.513 1.00 87.31 98 GLY A CA 1
ATOM 746 C C . GLY A 1 98 ? -7.412 2.734 30.576 1.00 87.31 98 GLY A C 1
ATOM 747 O O . GLY A 1 98 ? -8.328 2.329 31.283 1.00 87.31 98 GLY A O 1
ATOM 748 N N . ILE A 1 99 ? -6.141 2.367 30.779 1.00 91.62 99 ILE A N 1
ATOM 749 C CA . ILE A 1 99 ? -5.711 1.437 31.839 1.00 91.62 99 ILE A CA 1
ATOM 750 C C . ILE A 1 99 ? -6.124 1.967 33.214 1.00 91.62 99 ILE A C 1
ATOM 752 O O . ILE A 1 99 ? -6.691 1.228 34.012 1.00 91.62 99 ILE A O 1
ATOM 756 N N . ARG A 1 100 ? -5.912 3.261 33.489 1.00 91.19 100 ARG A N 1
ATOM 757 C CA . ARG A 1 100 ? -6.308 3.867 34.771 1.00 91.19 100 ARG A CA 1
ATOM 758 C C . ARG A 1 100 ? -7.821 3.798 35.003 1.00 91.19 100 ARG A C 1
ATOM 760 O O . ARG A 1 100 ? -8.251 3.434 36.094 1.00 91.19 100 ARG A O 1
ATOM 767 N N . ALA A 1 101 ? -8.618 4.146 33.993 1.00 90.06 101 ALA A N 1
ATOM 768 C CA . ALA A 1 101 ? -10.075 4.108 34.084 1.00 90.06 101 ALA A CA 1
ATOM 769 C C . ALA A 1 101 ? -10.597 2.670 34.231 1.00 90.06 101 ALA A C 1
ATOM 771 O O . ALA A 1 101 ? -11.432 2.398 35.095 1.00 90.06 101 ALA A O 1
ATOM 772 N N . LYS A 1 102 ? -10.061 1.736 33.436 1.00 92.31 102 LYS A N 1
ATOM 773 C CA . LYS A 1 102 ? -10.454 0.327 33.467 1.00 92.31 102 LYS A CA 1
ATOM 774 C C . LYS A 1 102 ? -10.058 -0.347 34.776 1.00 92.31 102 LYS A C 1
ATOM 776 O O . LYS A 1 102 ? -10.863 -1.097 35.314 1.00 92.31 102 LYS A O 1
ATOM 781 N N . ARG A 1 103 ? -8.880 -0.032 35.325 1.00 94.69 103 ARG A N 1
ATOM 782 C CA . ARG A 1 103 ? -8.445 -0.495 36.651 1.00 94.69 103 ARG A CA 1
ATOM 783 C C . ARG A 1 103 ? -9.477 -0.150 37.715 1.00 94.69 103 ARG A C 1
ATOM 785 O O . ARG A 1 103 ? -9.976 -1.055 38.369 1.00 94.69 103 ARG A O 1
ATOM 792 N N . LYS A 1 104 ? -9.851 1.129 37.817 1.00 93.25 104 LYS A N 1
ATOM 793 C CA . LYS A 1 104 ? -10.856 1.587 38.784 1.00 93.25 104 LYS A CA 1
ATOM 794 C C . LYS A 1 104 ? -12.164 0.799 38.645 1.00 93.25 104 LYS A C 1
ATOM 796 O O . LYS A 1 104 ? -12.710 0.325 39.633 1.00 93.25 104 LYS A O 1
ATOM 801 N N . HIS A 1 105 ? -12.630 0.607 37.413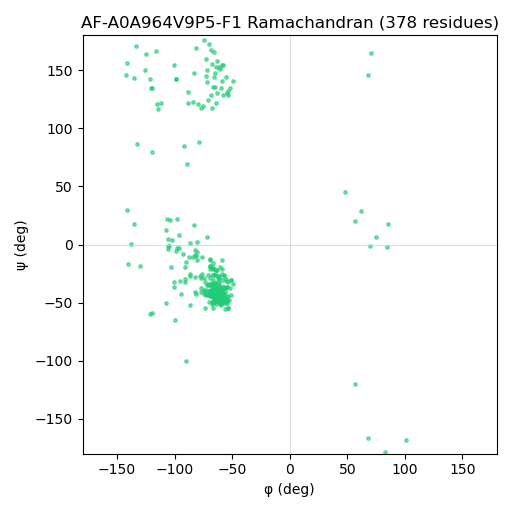 1.00 90.50 105 HIS A N 1
ATOM 802 C CA . HIS A 1 105 ? -13.856 -0.144 37.155 1.00 90.50 105 HIS A CA 1
ATOM 803 C C . HIS A 1 105 ? -13.752 -1.626 37.558 1.00 90.50 105 HIS A C 1
ATOM 805 O O . HIS A 1 105 ? -14.683 -2.173 38.144 1.00 90.50 105 HIS A O 1
ATOM 811 N N . LEU A 1 106 ? -12.627 -2.286 37.263 1.00 91.56 106 LEU A N 1
ATOM 812 C CA . LEU A 1 106 ? -12.394 -3.680 37.649 1.00 91.56 106 LEU A CA 1
ATOM 813 C C . LEU A 1 106 ? -12.278 -3.839 39.170 1.00 91.56 106 LEU A C 1
ATOM 815 O O . LEU A 1 106 ? -12.809 -4.804 39.712 1.00 91.56 106 LEU A O 1
ATOM 819 N N . GLU A 1 107 ? -11.640 -2.892 39.863 1.00 93.25 107 GLU A N 1
ATOM 820 C CA . GLU A 1 107 ? -11.556 -2.871 41.329 1.00 93.25 107 GLU A CA 1
ATOM 821 C C . GLU A 1 107 ? -12.948 -2.747 41.962 1.00 93.25 107 GLU A C 1
ATOM 823 O O . GLU A 1 107 ? -13.296 -3.541 42.835 1.00 93.25 107 GLU A O 1
ATOM 828 N N . GLU A 1 108 ? -13.774 -1.813 41.480 1.00 92.81 108 GLU A N 1
ATOM 829 C CA . GLU A 1 108 ? -15.162 -1.639 41.930 1.00 92.81 108 GLU A CA 1
ATOM 830 C C . GLU A 1 108 ? -15.996 -2.913 41.695 1.00 92.81 108 GLU A C 1
ATOM 832 O O . GLU A 1 108 ? -16.714 -3.374 42.586 1.00 92.81 108 GLU A O 1
ATOM 837 N N . GLN A 1 109 ? -15.866 -3.535 40.517 1.00 89.94 109 GLN A N 1
ATOM 838 C CA . GLN A 1 109 ? -16.551 -4.791 40.201 1.00 89.94 109 GLN A CA 1
ATOM 839 C C . GLN A 1 109 ? -16.085 -5.960 41.078 1.00 89.94 109 GLN A C 1
ATOM 841 O O . GLN A 1 109 ? -16.917 -6.760 41.515 1.00 89.94 109 GLN A O 1
ATOM 846 N N . ALA A 1 110 ? -14.779 -6.077 41.330 1.00 91.75 110 ALA A N 1
ATOM 847 C CA . ALA A 1 110 ? -14.212 -7.124 42.172 1.00 91.75 110 ALA A CA 1
ATOM 848 C C . ALA A 1 110 ? -14.689 -6.973 43.621 1.00 91.75 110 ALA A C 1
ATOM 850 O O . ALA A 1 110 ? -15.165 -7.944 44.208 1.00 91.75 110 ALA A O 1
ATOM 851 N N . GLN A 1 111 ? -14.662 -5.752 44.163 1.00 92.75 111 GLN A N 1
ATOM 852 C CA . GLN A 1 111 ? -15.164 -5.448 45.507 1.00 92.75 111 GLN A CA 1
ATOM 853 C C . GLN A 1 111 ? -16.656 -5.771 45.654 1.00 92.75 111 GLN A C 1
ATOM 855 O O . GLN A 1 111 ? -17.071 -6.312 46.678 1.00 92.75 111 GLN A O 1
ATOM 860 N N . ALA A 1 112 ? -17.465 -5.485 44.630 1.00 91.75 112 ALA A N 1
ATOM 861 C CA . ALA A 1 112 ? -18.889 -5.805 44.645 1.00 91.75 112 ALA A CA 1
ATOM 862 C C . ALA A 1 112 ? -19.156 -7.320 44.574 1.00 91.75 112 ALA A C 1
ATOM 864 O O . ALA A 1 112 ? -19.996 -7.831 45.315 1.00 91.75 112 ALA A O 1
ATOM 865 N N . LYS A 1 113 ? -18.446 -8.049 43.700 1.00 92.56 113 LYS A N 1
ATOM 866 C CA . LYS A 1 113 ? -18.658 -9.491 43.472 1.00 92.56 113 LYS A CA 1
ATOM 867 C C . LYS A 1 113 ? -18.070 -10.380 44.567 1.00 92.56 113 LYS A C 1
ATOM 869 O O . LYS A 1 113 ? -18.673 -11.393 44.902 1.00 92.56 113 LYS A O 1
ATOM 874 N N . LEU A 1 114 ? -16.912 -10.016 45.114 1.00 91.50 114 LEU A N 1
ATOM 875 C CA . LEU A 1 114 ? -16.134 -10.833 46.057 1.00 91.50 114 LEU A CA 1
ATOM 876 C C . LEU A 1 114 ? -16.211 -10.300 47.493 1.00 91.50 114 LEU A C 1
ATOM 878 O O . LEU A 1 114 ? -15.367 -10.612 48.326 1.00 91.50 114 LEU A O 1
ATOM 882 N N . LYS A 1 115 ? -17.248 -9.516 47.809 1.00 88.50 115 LYS A N 1
ATOM 883 C CA . LYS A 1 115 ? -17.447 -8.893 49.126 1.00 88.50 115 LYS A CA 1
ATOM 884 C C . LYS A 1 115 ? -17.347 -9.876 50.305 1.00 88.50 115 LYS A C 1
ATOM 886 O O . LYS A 1 115 ? -16.941 -9.477 51.391 1.00 88.50 115 LYS A O 1
ATOM 891 N N . ASN A 1 116 ? -17.722 -11.138 50.092 1.00 90.88 116 ASN A N 1
ATOM 892 C CA . ASN A 1 116 ? -17.762 -12.178 51.124 1.00 90.88 116 ASN A CA 1
ATOM 893 C C . ASN A 1 116 ? -16.576 -13.161 51.059 1.00 90.88 116 ASN A C 1
ATOM 895 O O . ASN A 1 116 ? -16.560 -14.124 51.820 1.00 90.88 116 ASN A O 1
ATOM 899 N N . ASP A 1 117 ? -15.612 -12.942 50.161 1.00 92.12 117 ASP A N 1
ATOM 900 C CA . ASP A 1 117 ? -14.440 -13.803 49.971 1.00 92.12 117 ASP A CA 1
ATOM 901 C C . ASP A 1 117 ? -13.163 -12.940 49.899 1.00 92.12 117 ASP A C 1
ATOM 903 O O . ASP A 1 117 ? -12.745 -12.516 48.814 1.00 92.12 117 ASP A O 1
ATOM 907 N N . PRO A 1 118 ? -12.562 -12.611 51.059 1.00 89.56 118 PRO A N 1
ATOM 908 C CA . PRO A 1 118 ? -11.425 -11.697 51.125 1.00 89.56 118 PRO A CA 1
ATOM 909 C C . PRO A 1 118 ? -10.165 -12.265 50.459 1.00 89.56 118 PRO A C 1
ATOM 911 O O . PRO A 1 118 ? -9.387 -11.499 49.892 1.00 89.56 118 PRO A O 1
ATOM 914 N N . GLU A 1 119 ? -9.981 -13.587 50.471 1.00 92.38 119 GLU A N 1
ATOM 915 C CA . GLU A 1 119 ? -8.823 -14.241 49.857 1.00 92.38 119 GLU A CA 1
ATOM 916 C C . GLU A 1 119 ? -8.924 -14.206 48.323 1.00 92.38 119 GLU A C 1
A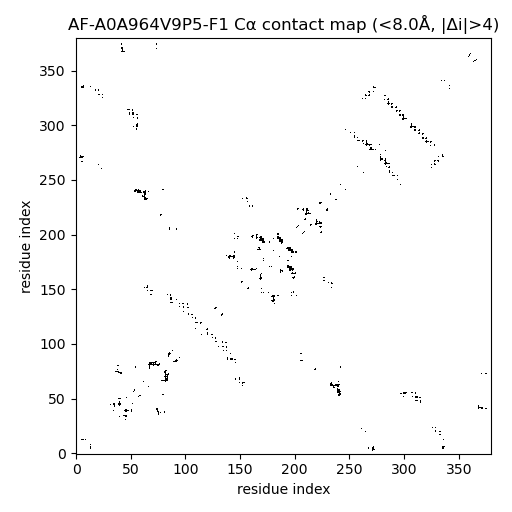TOM 918 O O . GLU A 1 119 ? -7.960 -13.854 47.631 1.00 92.38 119 GLU A O 1
ATOM 923 N N . ALA A 1 120 ? -10.112 -14.479 47.767 1.00 90.88 120 ALA A N 1
ATOM 924 C CA . ALA A 1 120 ? -10.350 -14.321 46.334 1.00 90.88 120 ALA A CA 1
ATOM 925 C C . ALA A 1 120 ? -10.253 -12.854 45.888 1.00 90.88 120 ALA A C 1
ATOM 927 O O . ALA A 1 120 ? -9.707 -12.581 44.815 1.00 90.88 120 ALA A O 1
ATOM 928 N N . LEU A 1 121 ? -10.743 -11.911 46.704 1.00 92.25 121 LEU A N 1
ATOM 929 C CA . LEU A 1 121 ? -10.651 -10.478 46.422 1.00 92.25 121 LEU A CA 1
ATOM 930 C C . LEU A 1 121 ? -9.193 -10.008 46.356 1.00 92.25 121 LEU A C 1
ATOM 932 O O . LEU A 1 121 ? -8.818 -9.341 45.393 1.00 92.25 121 LEU A O 1
ATOM 936 N N . GLU A 1 122 ? -8.355 -10.384 47.325 1.00 92.62 122 GLU A N 1
ATOM 937 C CA . GLU A 1 122 ? -6.929 -10.032 47.328 1.00 92.62 122 GLU A CA 1
ATOM 938 C C . GLU A 1 122 ? -6.216 -10.573 46.080 1.00 92.62 122 GLU A C 1
ATOM 940 O O . GLU A 1 122 ? -5.470 -9.852 45.406 1.00 92.62 122 GLU A O 1
ATOM 945 N N . LYS A 1 123 ? -6.496 -11.831 45.718 1.00 93.19 123 LYS A N 1
ATOM 946 C CA . LYS A 1 123 ? -5.938 -12.457 44.515 1.00 93.19 123 LYS A CA 1
ATOM 947 C C . LYS A 1 123 ? -6.339 -11.714 43.242 1.00 93.19 123 LYS A C 1
ATOM 949 O O . LYS A 1 123 ? -5.507 -11.571 42.345 1.00 93.19 123 LYS A O 1
ATOM 954 N N . GLU A 1 124 ? -7.584 -11.255 43.146 1.00 91.00 124 GLU A N 1
ATOM 955 C CA . GLU A 1 124 ? -8.074 -10.533 41.973 1.00 91.00 124 GLU A CA 1
ATOM 956 C C . GLU A 1 124 ? -7.504 -9.110 41.893 1.00 91.00 124 GLU A C 1
ATOM 958 O O . GLU A 1 124 ? -7.010 -8.705 40.840 1.00 91.00 124 GLU A O 1
ATOM 963 N N . LEU A 1 125 ? -7.441 -8.387 43.016 1.00 92.50 125 LEU A N 1
ATOM 964 C CA . LEU A 1 125 ? -6.805 -7.066 43.085 1.00 92.50 125 LEU A CA 1
ATOM 965 C C . LEU A 1 125 ? -5.321 -7.125 42.699 1.00 92.50 125 LEU A C 1
ATOM 967 O O . LEU A 1 125 ? -4.832 -6.249 41.985 1.00 92.50 125 LEU A O 1
ATOM 971 N N . LYS A 1 126 ? -4.608 -8.192 43.083 1.00 93.88 126 LYS A N 1
ATOM 972 C CA . LYS A 1 126 ? -3.214 -8.407 42.671 1.00 93.88 126 LYS A CA 1
ATOM 973 C C . LYS A 1 126 ? -3.061 -8.561 41.155 1.00 93.88 126 LYS A C 1
ATOM 975 O O . LYS A 1 126 ? -2.060 -8.105 40.608 1.00 93.88 126 LYS A O 1
ATOM 980 N N . LYS A 1 127 ? -4.033 -9.170 40.464 1.00 92.88 127 LYS A N 1
ATOM 981 C CA . LYS A 1 127 ? -4.033 -9.225 38.991 1.00 92.88 127 LYS A CA 1
ATOM 982 C C . LYS A 1 127 ? -4.333 -7.856 38.386 1.00 92.88 127 LYS A C 1
ATOM 984 O O . LYS A 1 127 ? -3.658 -7.455 37.449 1.00 92.88 127 LYS A O 1
ATOM 989 N N . ILE A 1 128 ? -5.308 -7.129 38.931 1.00 93.25 128 ILE A N 1
ATOM 990 C CA . ILE A 1 128 ? -5.700 -5.787 38.462 1.00 93.25 128 ILE A CA 1
ATOM 991 C C . ILE A 1 128 ? -4.570 -4.750 38.660 1.00 93.25 128 ILE A C 1
ATOM 993 O O . ILE A 1 128 ? -4.466 -3.763 37.920 1.00 93.25 128 ILE A O 1
ATOM 997 N N . ALA A 1 129 ? -3.674 -4.986 39.619 1.00 92.00 129 ALA A N 1
ATOM 998 C CA . ALA A 1 129 ? -2.464 -4.191 39.801 1.00 92.00 129 ALA A CA 1
ATOM 999 C C . ALA A 1 129 ? -1.465 -4.323 38.631 1.00 92.00 129 ALA A C 1
ATOM 1001 O O . ALA A 1 129 ? -0.715 -3.380 38.380 1.00 92.00 129 ALA A O 1
ATOM 1002 N N . ASP A 1 130 ? -1.459 -5.438 37.888 1.00 92.88 130 ASP A N 1
ATOM 1003 C CA . ASP A 1 130 ? -0.614 -5.604 36.699 1.00 92.88 130 ASP A CA 1
ATOM 1004 C C . ASP A 1 130 ? -1.203 -4.835 35.505 1.00 92.88 130 ASP A C 1
ATOM 1006 O O . ASP A 1 130 ? -2.290 -5.144 35.009 1.00 92.88 130 ASP A O 1
ATOM 1010 N N . ASP A 1 131 ? -0.459 -3.845 35.003 1.00 90.69 131 ASP A N 1
ATOM 1011 C CA . ASP A 1 131 ? -0.838 -3.066 33.820 1.00 90.69 131 ASP A CA 1
ATOM 1012 C C . ASP A 1 131 ? -1.120 -3.966 32.609 1.00 90.69 131 ASP A C 1
ATOM 1014 O O . ASP A 1 131 ? -2.051 -3.678 31.862 1.00 90.69 131 ASP A O 1
ATOM 1018 N N . ARG A 1 132 ? -0.379 -5.071 32.426 1.00 90.62 132 ARG A N 1
ATOM 1019 C CA . ARG A 1 132 ? -0.587 -5.984 31.285 1.00 90.62 132 ARG A CA 1
ATOM 1020 C C . ARG A 1 132 ? -1.939 -6.683 31.350 1.00 90.62 132 ARG A C 1
ATOM 1022 O O . ARG A 1 132 ? -2.589 -6.863 30.322 1.00 90.62 132 ARG A O 1
ATOM 1029 N N . HIS A 1 133 ? -2.372 -7.048 32.554 1.00 91.25 133 HIS A N 1
ATOM 1030 C CA . HIS A 1 133 ? -3.671 -7.673 32.764 1.00 91.25 133 HIS A CA 1
ATOM 1031 C C . HIS A 1 133 ? -4.813 -6.701 32.453 1.00 91.25 133 HIS A C 1
ATOM 1033 O O . HIS A 1 133 ? -5.777 -7.071 31.792 1.00 91.25 133 HIS A O 1
ATOM 1039 N N . VAL A 1 134 ? -4.696 -5.440 32.878 1.00 92.88 134 VAL A N 1
ATOM 1040 C CA . VAL A 1 134 ? -5.716 -4.416 32.606 1.00 92.88 134 VAL A CA 1
ATOM 1041 C C . VAL A 1 134 ? -5.699 -3.979 31.139 1.00 92.88 134 VAL A C 1
ATOM 1043 O O . VAL A 1 134 ? -6.760 -3.802 30.539 1.00 92.88 134 VAL A O 1
ATOM 1046 N N . GLU A 1 135 ? -4.511 -3.845 30.542 1.00 92.00 135 GLU A N 1
ATOM 1047 C CA . GLU A 1 135 ? -4.326 -3.509 29.127 1.00 92.00 135 GLU A CA 1
ATOM 1048 C C . GLU A 1 135 ? -5.052 -4.506 28.218 1.00 92.00 135 GLU A C 1
ATOM 1050 O O . GLU A 1 135 ? -5.705 -4.079 27.268 1.00 92.00 135 GLU A O 1
ATOM 1055 N N . PHE A 1 136 ? -5.023 -5.804 28.540 1.00 91.12 136 PHE A N 1
ATOM 1056 C CA . PHE A 1 136 ? -5.772 -6.827 27.806 1.00 91.12 136 PHE A CA 1
ATOM 1057 C C . PHE A 1 136 ? -7.265 -6.482 27.680 1.00 91.12 136 PHE A C 1
ATOM 1059 O O . PHE A 1 136 ? -7.815 -6.512 26.579 1.00 91.12 136 PHE A O 1
ATOM 1066 N N . TYR A 1 137 ? -7.918 -6.079 28.775 1.00 91.38 137 TYR A N 1
ATOM 1067 C CA . TYR A 1 137 ? -9.333 -5.701 28.722 1.00 91.38 137 TYR A CA 1
ATOM 1068 C C . TYR A 1 137 ? -9.567 -4.386 27.979 1.00 91.38 137 TYR A C 1
ATOM 1070 O O . TYR A 1 137 ? -10.573 -4.256 27.293 1.00 91.38 137 TYR A O 1
ATOM 1078 N N . VAL A 1 138 ? -8.646 -3.421 28.074 1.00 92.38 138 VAL A N 1
ATOM 1079 C CA . VAL A 1 138 ? -8.737 -2.176 27.290 1.00 92.38 138 VAL A CA 1
ATOM 1080 C C . VAL A 1 138 ? -8.670 -2.483 25.791 1.00 92.38 138 VAL A C 1
ATOM 1082 O O . VAL A 1 138 ? -9.451 -1.938 25.018 1.00 92.38 138 VAL A O 1
ATOM 1085 N N . LEU A 1 139 ? -7.773 -3.375 25.364 1.00 91.56 139 LEU A N 1
ATOM 1086 C CA . LEU A 1 139 ? -7.674 -3.788 23.961 1.00 91.56 139 LEU A CA 1
ATOM 1087 C C . LEU A 1 139 ? -8.914 -4.565 23.503 1.00 91.56 139 LEU A C 1
ATOM 1089 O O . LEU A 1 139 ? -9.371 -4.363 22.380 1.00 91.56 139 LEU A O 1
ATOM 1093 N N . LYS A 1 140 ? -9.490 -5.399 24.376 1.00 92.38 140 LYS A N 1
ATOM 1094 C CA . LYS A 1 140 ? -10.747 -6.102 24.099 1.00 92.38 140 LYS A CA 1
ATOM 1095 C C . LYS A 1 140 ? -11.915 -5.132 23.906 1.00 92.38 140 LYS A C 1
ATOM 1097 O O . LYS A 1 140 ? -12.687 -5.297 22.968 1.00 92.38 140 LYS A O 1
ATOM 1102 N N . GLU A 1 141 ? -12.003 -4.099 24.743 1.00 93.56 141 GLU A N 1
ATOM 1103 C CA . GLU A 1 141 ? -12.997 -3.032 24.599 1.00 93.56 141 GLU A CA 1
ATOM 1104 C C . GLU A 1 141 ? -12.834 -2.251 23.293 1.00 93.56 141 GLU A C 1
ATOM 1106 O O . GLU A 1 141 ? -13.820 -1.983 22.610 1.00 93.56 141 GLU A O 1
ATOM 1111 N N . LEU A 1 142 ? -11.595 -1.912 22.924 1.00 93.88 142 LEU A N 1
ATOM 1112 C CA . LEU A 1 142 ? -11.297 -1.225 21.667 1.00 93.88 142 LEU A CA 1
ATOM 1113 C C . LEU A 1 142 ? -11.676 -2.077 20.449 1.00 93.88 142 LEU A C 1
ATOM 1115 O O . LEU A 1 142 ? -12.259 -1.561 19.496 1.00 93.88 142 LEU A O 1
ATOM 1119 N N . ASP A 1 143 ? -11.380 -3.379 20.462 1.00 93.81 143 ASP A N 1
ATOM 1120 C CA . ASP A 1 143 ? -11.817 -4.257 19.374 1.00 93.81 143 ASP A CA 1
ATOM 1121 C C . ASP A 1 143 ? -13.346 -4.385 19.340 1.00 93.81 143 ASP A C 1
ATOM 1123 O O . ASP A 1 143 ? -13.931 -4.417 18.258 1.00 93.81 143 ASP A O 1
ATOM 1127 N N . GLY A 1 144 ? -14.017 -4.355 20.494 1.00 94.81 144 GLY A N 1
ATOM 1128 C CA . GLY A 1 144 ? -15.473 -4.294 20.551 1.00 94.81 144 GLY A CA 1
ATOM 1129 C C . GLY A 1 144 ? -16.060 -3.006 19.978 1.00 94.81 144 GLY A C 1
ATOM 1130 O O . GLY A 1 144 ? -17.027 -3.078 19.223 1.00 94.81 144 GLY A O 1
ATOM 1131 N N . GLU A 1 145 ? -15.455 -1.840 20.236 1.00 95.19 145 GLU A N 1
ATOM 1132 C CA . GLU A 1 145 ? -15.825 -0.584 19.559 1.00 95.19 145 GLU A CA 1
ATOM 1133 C C . GLU A 1 145 ? -15.759 -0.760 18.030 1.00 95.19 145 GLU A C 1
ATOM 1135 O O . GLU A 1 145 ? -16.713 -0.454 17.314 1.00 95.19 145 GLU A O 1
ATOM 1140 N N . ARG A 1 146 ? -14.658 -1.328 17.522 1.00 96.44 146 ARG A N 1
ATOM 1141 C CA . ARG A 1 146 ? -14.455 -1.588 16.088 1.00 96.44 146 ARG A CA 1
ATOM 1142 C C . ARG A 1 146 ? -15.498 -2.546 15.514 1.00 96.44 146 ARG A C 1
ATOM 1144 O O . ARG A 1 146 ? -16.028 -2.297 14.433 1.00 96.44 146 ARG A O 1
ATOM 1151 N N . VAL A 1 147 ? -15.772 -3.655 16.201 1.00 95.94 147 VAL A N 1
ATOM 1152 C CA . VAL A 1 147 ? -16.763 -4.653 15.769 1.00 95.94 147 VAL A CA 1
ATOM 1153 C C . VAL A 1 147 ? -18.168 -4.055 15.760 1.00 95.94 147 VAL A C 1
ATOM 1155 O O . VAL A 1 147 ? -18.932 -4.349 14.841 1.00 95.94 147 VAL A O 1
ATOM 1158 N N . ALA A 1 148 ? -18.498 -3.183 16.715 1.00 95.75 148 ALA A N 1
ATOM 1159 C CA . ALA A 1 148 ? -19.765 -2.459 16.718 1.00 95.75 148 ALA A CA 1
ATOM 1160 C C . ALA A 1 148 ? -19.895 -1.543 15.491 1.00 95.75 148 ALA A C 1
ATOM 1162 O O . ALA A 1 148 ? -20.914 -1.610 14.808 1.00 95.75 148 ALA A O 1
ATOM 1163 N N . LEU A 1 149 ? -18.850 -0.775 15.145 1.00 96.12 149 LEU A N 1
ATOM 1164 C CA . LEU A 1 149 ? -18.844 0.042 13.923 1.00 96.12 149 LEU A CA 1
ATOM 1165 C C . LEU A 1 149 ? -19.030 -0.810 12.662 1.00 96.12 149 LEU A C 1
ATOM 1167 O O . LEU A 1 149 ? -19.872 -0.498 11.830 1.00 96.12 149 LEU A O 1
ATOM 1171 N N . VAL A 1 150 ? -18.272 -1.903 12.527 1.00 95.31 150 VAL A N 1
ATOM 1172 C CA . VAL A 1 150 ? -18.384 -2.812 11.372 1.00 95.31 150 VAL A CA 1
ATOM 1173 C C . VAL A 1 150 ? -19.790 -3.404 11.272 1.00 95.31 150 VAL A C 1
ATOM 1175 O O . VAL A 1 150 ? -20.341 -3.501 10.180 1.00 95.31 150 VAL A O 1
ATOM 1178 N N . SER A 1 151 ? -20.385 -3.782 12.401 1.00 95.06 151 SER A N 1
ATOM 1179 C CA . SER A 1 151 ? -21.736 -4.348 12.431 1.00 95.06 151 SER A CA 1
ATOM 1180 C C . SER A 1 151 ? -22.794 -3.315 12.050 1.00 95.06 151 SER A C 1
ATOM 1182 O O . SER A 1 151 ? -23.702 -3.634 11.291 1.00 95.06 151 SER A O 1
ATOM 1184 N N . TRP A 1 152 ? -22.642 -2.073 12.510 1.00 95.00 152 TRP A N 1
ATOM 1185 C CA . TRP A 1 152 ? -23.499 -0.958 12.117 1.00 95.00 152 TRP A CA 1
ATOM 1186 C C . TRP A 1 152 ? -23.397 -0.648 10.617 1.00 95.00 152 TRP A C 1
ATOM 1188 O O . TRP A 1 152 ? -24.419 -0.466 9.960 1.00 95.00 152 TRP A O 1
ATOM 1198 N N . ILE A 1 153 ? -22.186 -0.661 10.050 1.00 94.75 153 ILE A N 1
ATOM 1199 C CA . ILE A 1 153 ? -21.964 -0.469 8.607 1.00 94.75 153 ILE A CA 1
ATOM 1200 C C . ILE A 1 153 ? -22.648 -1.577 7.800 1.00 94.75 153 ILE A C 1
ATOM 1202 O O . ILE A 1 153 ? -23.358 -1.293 6.840 1.00 94.75 153 ILE A O 1
ATOM 1206 N N . ARG A 1 154 ? -22.497 -2.837 8.224 1.00 92.38 154 ARG A N 1
ATOM 1207 C CA . ARG A 1 154 ? -23.143 -3.995 7.583 1.00 92.38 154 ARG A CA 1
ATOM 1208 C C . ARG A 1 154 ? -24.667 -3.976 7.678 1.00 92.38 154 ARG A C 1
ATOM 1210 O O . ARG A 1 154 ? -25.325 -4.545 6.816 1.00 92.38 154 ARG A O 1
ATOM 1217 N N . ASP A 1 155 ? -25.223 -3.318 8.692 1.00 91.88 155 ASP A N 1
ATOM 1218 C CA . ASP A 1 155 ? -26.664 -3.069 8.824 1.00 91.88 155 ASP A CA 1
ATOM 1219 C C . ASP A 1 155 ? -27.129 -1.831 8.021 1.00 91.88 155 ASP A C 1
ATOM 1221 O O . ASP A 1 155 ? -28.214 -1.294 8.244 1.00 91.88 155 ASP A O 1
ATOM 1225 N N . GLY A 1 156 ? -26.310 -1.361 7.073 1.00 90.62 156 GLY A N 1
ATOM 1226 C CA . GLY A 1 156 ? -26.627 -0.258 6.165 1.00 90.62 156 GLY A CA 1
ATOM 1227 C C . GLY A 1 156 ? -26.324 1.128 6.727 1.00 90.62 156 GLY A C 1
ATOM 1228 O O . GLY A 1 156 ? -26.873 2.106 6.229 1.00 90.62 156 GLY A O 1
ATOM 1229 N N . ALA A 1 157 ? -25.500 1.222 7.780 1.00 93.69 157 ALA A N 1
ATOM 1230 C CA . ALA A 1 157 ? -25.090 2.479 8.412 1.00 93.69 157 ALA A CA 1
ATOM 1231 C C . ALA A 1 157 ? -26.276 3.425 8.693 1.00 93.69 157 ALA A C 1
ATOM 1233 O O . ALA A 1 157 ? -26.225 4.622 8.402 1.00 93.69 157 ALA A O 1
ATOM 1234 N N . LYS A 1 158 ? -27.380 2.885 9.233 1.00 93.50 158 LYS A N 1
ATOM 1235 C CA . LYS A 1 158 ? -28.634 3.634 9.402 1.00 93.50 158 LYS A CA 1
ATOM 1236 C C . LYS A 1 158 ? -28.419 4.883 10.256 1.00 93.50 158 LYS A C 1
ATOM 1238 O O . LYS A 1 158 ? -27.899 4.795 11.375 1.00 93.50 158 LYS A O 1
ATOM 1243 N N . LYS A 1 159 ? -28.874 6.029 9.735 1.00 93.75 159 LYS A N 1
ATOM 1244 C CA . LYS A 1 159 ? -28.753 7.347 10.378 1.00 93.75 159 LYS A CA 1
ATOM 1245 C C . LYS A 1 159 ? -29.367 7.389 11.772 1.00 93.75 159 LYS A C 1
ATOM 1247 O O . LYS A 1 159 ? -28.803 7.991 12.675 1.00 93.75 159 LYS A O 1
ATOM 1252 N N . GLU A 1 160 ? -30.475 6.680 11.970 1.00 92.62 160 GLU A N 1
ATOM 1253 C CA . GLU A 1 160 ? -31.189 6.625 13.250 1.00 92.62 160 GLU A CA 1
ATOM 1254 C C . GLU A 1 160 ? -30.298 6.199 14.428 1.00 92.62 160 GLU A C 1
ATOM 1256 O O . GLU A 1 160 ? -30.434 6.742 15.525 1.00 92.62 160 GLU A O 1
ATOM 1261 N N . TYR A 1 161 ? -29.361 5.271 14.202 1.00 91.56 161 TYR A N 1
ATOM 1262 C CA . TYR A 1 161 ? -28.439 4.801 15.236 1.00 91.56 161 TYR A CA 1
ATOM 1263 C C . TYR A 1 161 ? -27.309 5.794 15.494 1.00 91.56 161 TYR A C 1
ATOM 1265 O O . TYR A 1 161 ? -26.784 5.843 16.606 1.00 91.56 161 TYR A O 1
ATOM 1273 N N . TYR A 1 162 ? -26.945 6.594 14.492 1.00 92.25 162 TYR A N 1
ATOM 1274 C CA . TYR A 1 162 ? -25.972 7.667 14.641 1.00 92.25 162 TYR A CA 1
ATOM 1275 C C . TYR A 1 162 ? -26.581 8.845 15.414 1.00 92.25 162 TYR A C 1
ATOM 1277 O O . TYR A 1 162 ? -26.074 9.193 16.473 1.00 92.25 162 TYR A O 1
ATOM 1285 N N . ASP A 1 163 ? -27.722 9.379 14.969 1.00 89.62 163 ASP A N 1
ATOM 1286 C CA . ASP A 1 163 ? -28.347 10.568 15.572 1.00 89.62 163 ASP A CA 1
ATOM 1287 C C . ASP A 1 163 ? -28.825 10.320 17.014 1.00 89.62 163 ASP A C 1
ATOM 1289 O O . ASP A 1 163 ? -28.752 11.204 17.866 1.00 89.62 163 ASP A O 1
ATOM 1293 N N . ASN A 1 164 ? -29.275 9.096 17.321 1.00 85.38 164 ASN A N 1
ATOM 1294 C CA . ASN A 1 164 ? -29.715 8.710 18.667 1.00 85.38 164 ASN A CA 1
ATOM 1295 C C . ASN A 1 164 ? -28.625 7.978 19.463 1.00 85.38 164 ASN A C 1
ATOM 1297 O O . ASN A 1 164 ? -28.933 7.240 20.400 1.00 85.38 164 ASN A O 1
ATOM 1301 N N . SER A 1 165 ? -27.351 8.147 19.097 1.00 81.31 165 SER A N 1
ATOM 1302 C CA . SER A 1 165 ? -26.222 7.415 19.683 1.00 81.31 165 SER A CA 1
ATOM 1303 C C . SER A 1 165 ? -26.028 7.616 21.189 1.00 81.31 165 SER A C 1
ATOM 1305 O O . SER A 1 165 ? -25.372 6.794 21.821 1.00 81.31 165 SER A O 1
ATOM 1307 N N . SER A 1 166 ? -26.587 8.669 21.788 1.00 70.88 166 SER A N 1
ATOM 1308 C CA . SER A 1 166 ? -26.510 8.938 23.231 1.00 70.88 166 SER A CA 1
ATOM 1309 C C . SER A 1 166 ? -27.654 8.327 24.051 1.00 70.88 166 SER A C 1
ATOM 1311 O O . SER A 1 166 ? -27.535 8.242 25.271 1.00 70.88 166 SER A O 1
ATOM 1313 N N . THR A 1 167 ? -28.744 7.896 23.409 1.00 72.38 167 THR A N 1
ATOM 1314 C CA . THR A 1 167 ? -29.958 7.399 24.080 1.00 72.38 167 THR A CA 1
ATOM 1315 C C . THR A 1 167 ? -30.254 5.952 23.703 1.00 72.38 167 THR A C 1
ATOM 1317 O O . THR A 1 167 ? -30.256 5.079 24.567 1.00 72.38 167 THR A O 1
ATOM 1320 N N . ALA A 1 168 ? -30.445 5.691 22.409 1.00 77.44 168 ALA A N 1
ATOM 1321 C CA . ALA A 1 168 ? -30.668 4.365 21.857 1.00 77.44 168 ALA A CA 1
ATOM 1322 C C . ALA A 1 168 ? -29.370 3.826 21.265 1.00 77.44 168 ALA A C 1
ATOM 1324 O O . ALA A 1 168 ? -28.816 2.921 21.844 1.00 77.44 168 ALA A O 1
ATOM 1325 N N . GLY A 1 169 ? -28.802 4.411 20.208 1.00 87.25 169 GLY A N 1
ATOM 1326 C CA . GLY A 1 169 ? -27.591 3.900 19.547 1.00 87.25 169 GLY A CA 1
ATOM 1327 C C . GLY A 1 169 ? -27.801 2.569 18.816 1.00 87.25 169 GLY A C 1
ATOM 1328 O O . GLY A 1 169 ? -28.931 2.149 18.577 1.00 87.25 169 GLY A O 1
ATOM 1329 N N . PHE A 1 170 ? -26.712 1.901 18.425 1.00 93.75 170 PHE A N 1
ATOM 1330 C CA . PHE A 1 170 ? -26.772 0.656 17.647 1.00 93.75 170 PHE A CA 1
ATOM 1331 C C . PHE A 1 170 ? -26.972 -0.578 18.550 1.00 93.75 170 PHE A C 1
ATOM 1333 O O . PHE A 1 170 ? -26.132 -0.818 19.421 1.00 93.75 170 PHE A O 1
ATOM 1340 N N . PRO A 1 171 ? -28.030 -1.389 18.364 1.00 92.94 171 PRO A N 1
ATOM 1341 C CA . PRO A 1 171 ? -28.359 -2.487 19.272 1.00 92.94 171 PRO A CA 1
ATOM 1342 C C . PRO A 1 171 ? -27.367 -3.659 19.187 1.00 92.94 171 PRO A C 1
ATOM 1344 O O . PRO A 1 171 ? -27.178 -4.283 18.144 1.00 92.94 171 PRO A O 1
ATOM 1347 N N . LEU A 1 172 ? -26.788 -4.034 20.328 1.00 91.62 172 LEU A N 1
ATOM 1348 C CA . LEU A 1 172 ? -25.874 -5.169 20.470 1.00 91.62 172 LEU A CA 1
ATOM 1349 C C . LEU A 1 172 ? -26.662 -6.428 20.846 1.00 91.62 172 LEU A C 1
ATOM 1351 O O . LEU A 1 172 ? -26.813 -6.772 22.019 1.00 91.62 172 LEU A O 1
ATOM 1355 N N . THR A 1 173 ? -27.195 -7.111 19.835 1.00 89.88 173 THR A N 1
ATOM 1356 C CA . THR A 1 173 ? -28.054 -8.296 19.998 1.00 89.88 173 THR A CA 1
ATOM 1357 C C . THR A 1 173 ? -27.427 -9.559 19.404 1.00 89.88 173 THR A C 1
ATOM 1359 O O . THR A 1 173 ? -26.424 -9.507 18.690 1.00 89.88 173 THR A O 1
ATOM 1362 N N . GLY A 1 174 ? -27.989 -10.7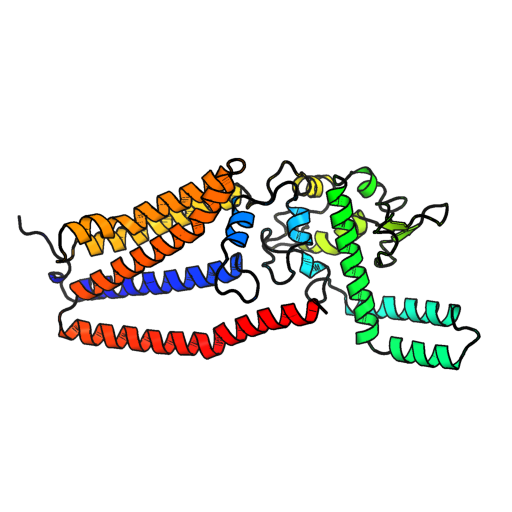29 19.731 1.00 88.94 174 GLY A N 1
ATOM 1363 C CA . GLY A 1 174 ? -27.521 -12.016 19.211 1.00 88.94 174 GLY A CA 1
ATOM 1364 C C . GLY A 1 174 ? -26.040 -12.259 19.514 1.00 88.94 174 GLY A C 1
ATOM 1365 O O . GLY A 1 174 ? -25.630 -12.260 20.673 1.00 88.94 174 GLY A O 1
ATOM 1366 N N . GLN A 1 175 ? -25.231 -12.427 18.466 1.00 85.81 175 GLN A N 1
ATOM 1367 C CA . GLN A 1 175 ? -23.781 -12.639 18.582 1.00 85.81 175 GLN A CA 1
ATOM 1368 C C . GLN A 1 175 ? -23.030 -11.421 19.151 1.00 85.81 175 GLN A C 1
ATOM 1370 O O . GLN A 1 175 ? -21.940 -11.580 19.695 1.00 85.81 175 GLN A O 1
ATOM 1375 N N . LEU A 1 176 ? -23.615 -10.219 19.081 1.00 89.88 176 LEU A N 1
ATOM 1376 C CA . LEU A 1 176 ? -23.022 -8.982 19.597 1.00 89.88 176 LEU A CA 1
ATOM 1377 C C . LEU A 1 176 ? -23.345 -8.732 21.078 1.00 89.88 176 LEU A C 1
ATOM 1379 O O . LEU A 1 176 ? -22.734 -7.865 21.694 1.00 89.88 176 LEU A O 1
ATOM 1383 N N . ALA A 1 177 ? -24.263 -9.491 21.684 1.00 89.00 177 ALA A N 1
ATOM 1384 C CA . ALA A 1 177 ? -24.689 -9.265 23.070 1.00 89.00 177 ALA A CA 1
ATOM 1385 C C . ALA A 1 177 ? -23.546 -9.432 24.095 1.00 89.00 177 ALA A C 1
ATOM 1387 O O . ALA A 1 177 ? -23.548 -8.806 25.159 1.00 89.00 177 ALA A O 1
ATOM 1388 N N . GLY A 1 178 ? -22.561 -10.277 23.767 1.00 87.06 178 GLY A N 1
ATOM 1389 C CA . GLY A 1 178 ? -21.364 -10.519 24.575 1.00 87.06 178 GLY A CA 1
ATOM 1390 C C . GLY A 1 178 ? -20.208 -9.551 24.312 1.00 87.06 178 GLY A C 1
ATOM 1391 O O . GLY A 1 178 ? -19.145 -9.724 24.905 1.00 87.06 178 GLY A O 1
ATOM 1392 N N . LEU A 1 179 ? -20.380 -8.568 23.422 1.00 90.25 179 LEU A N 1
ATOM 1393 C CA . LEU A 1 179 ? -19.311 -7.654 23.038 1.00 90.25 179 LEU A CA 1
ATOM 1394 C C . LEU A 1 179 ? -18.945 -6.731 24.208 1.00 90.25 179 LEU A C 1
ATOM 1396 O O . LEU A 1 179 ? -19.804 -6.092 24.820 1.00 90.25 179 LEU A O 1
ATOM 1400 N N . GLU A 1 180 ? -17.654 -6.672 24.525 1.00 91.19 180 GLU A N 1
ATOM 1401 C CA . GLU A 1 180 ? -17.120 -5.722 25.498 1.00 91.19 180 GLU A CA 1
ATOM 1402 C C . GLU A 1 180 ? -16.764 -4.437 24.765 1.00 91.19 180 GLU A C 1
ATOM 1404 O O . GLU A 1 180 ? -15.963 -4.463 23.843 1.00 91.19 180 GLU A O 1
ATOM 1409 N N . ILE A 1 181 ? -17.361 -3.321 25.169 1.00 91.81 181 ILE A N 1
ATOM 1410 C CA . ILE A 1 181 ? -17.099 -1.990 24.616 1.00 91.81 181 ILE A CA 1
ATOM 1411 C C . ILE A 1 181 ? -16.739 -1.082 25.784 1.00 91.81 181 ILE A C 1
ATOM 1413 O O . ILE A 1 181 ? -17.220 -1.294 26.903 1.00 91.81 181 ILE A O 1
ATOM 1417 N N . THR A 1 182 ? -15.909 -0.066 25.543 1.00 90.81 182 THR A N 1
ATOM 1418 C CA . THR A 1 182 ? -15.591 0.915 26.578 1.00 90.81 182 THR A CA 1
ATOM 1419 C C . THR A 1 182 ? -16.880 1.513 27.158 1.00 90.81 182 THR A C 1
ATOM 1421 O O . THR A 1 182 ? -17.709 2.013 26.396 1.00 90.81 182 THR A O 1
ATOM 1424 N N . PRO A 1 183 ? -17.054 1.523 28.497 1.00 89.50 183 PRO A N 1
ATOM 1425 C CA . PRO A 1 183 ? -18.326 1.862 29.139 1.00 89.50 183 PRO A CA 1
ATOM 1426 C C . PRO A 1 183 ? -18.943 3.200 28.718 1.00 89.50 183 PRO A C 1
ATOM 1428 O O . PRO A 1 183 ? -20.158 3.313 28.644 1.00 89.50 183 PRO A O 1
ATOM 1431 N N . LYS A 1 184 ? -18.124 4.209 28.389 1.00 88.62 184 LYS A N 1
ATOM 1432 C CA . LYS A 1 184 ? -18.616 5.520 27.926 1.00 88.62 184 LYS A CA 1
ATOM 1433 C C . LYS A 1 184 ? -19.326 5.484 26.565 1.00 88.62 184 LYS A C 1
ATOM 1435 O O . LYS A 1 184 ? -19.975 6.457 26.203 1.00 88.62 184 LYS A O 1
ATOM 1440 N N . PHE A 1 185 ? -19.152 4.408 25.800 1.00 92.00 185 PHE A N 1
ATOM 1441 C CA . PHE A 1 185 ? -19.794 4.197 24.504 1.00 92.00 185 PHE A CA 1
ATOM 1442 C C . PHE A 1 185 ? -20.895 3.140 24.562 1.00 92.00 185 PHE A C 1
ATOM 1444 O O . PHE A 1 185 ? -21.338 2.660 23.521 1.00 92.00 185 PHE A O 1
ATOM 1451 N N . LEU A 1 186 ? -21.306 2.747 25.766 1.00 90.50 186 LEU A N 1
ATOM 1452 C CA . LEU A 1 186 ? -22.327 1.744 25.980 1.00 90.50 186 LEU A CA 1
ATOM 1453 C C . LEU A 1 186 ? -23.540 2.398 26.633 1.00 90.50 186 LEU A C 1
ATOM 1455 O O . LEU A 1 186 ? -23.462 2.849 27.774 1.00 90.50 186 LEU A O 1
ATOM 1459 N N . ASN A 1 187 ? -24.664 2.385 25.929 1.00 87.50 187 ASN A N 1
ATOM 1460 C CA . ASN A 1 187 ? -25.957 2.729 26.502 1.00 87.50 187 ASN A CA 1
ATOM 1461 C C . ASN A 1 187 ? -26.716 1.445 26.825 1.00 87.50 187 ASN A C 1
ATOM 1463 O O . ASN A 1 187 ? -26.500 0.390 26.218 1.00 87.50 187 ASN A O 1
ATOM 1467 N N . GLN A 1 188 ? -27.624 1.535 27.784 1.00 82.06 188 GLN A N 1
ATOM 1468 C CA . GLN A 1 188 ? -28.512 0.445 28.149 1.00 82.06 188 GLN A CA 1
ATOM 1469 C C . GLN A 1 188 ? -29.943 0.929 27.951 1.00 82.06 188 GLN A C 1
ATOM 1471 O O . GLN A 1 188 ? -30.260 2.055 28.325 1.00 82.06 188 GLN A O 1
ATOM 1476 N N . SER A 1 189 ? -30.783 0.103 27.331 1.00 74.75 189 SER A N 1
ATOM 1477 C CA . SER A 1 189 ? -32.204 0.409 27.178 1.00 74.75 189 SER A CA 1
ATOM 1478 C C . SER A 1 189 ? -32.908 0.506 28.529 1.00 74.75 189 SER A C 1
ATOM 1480 O O . SER A 1 189 ? -32.475 -0.098 29.514 1.00 74.75 189 SER A O 1
ATOM 1482 N N . ASP A 1 190 ? -34.046 1.201 28.546 1.00 70.00 190 ASP A N 1
ATOM 1483 C CA . ASP A 1 190 ? -34.889 1.384 29.736 1.00 70.00 190 ASP A CA 1
ATOM 1484 C C . ASP A 1 190 ? -35.345 0.055 30.368 1.00 70.00 190 ASP A C 1
ATOM 1486 O O . ASP A 1 190 ? -35.593 -0.023 31.570 1.00 70.00 190 ASP A O 1
ATOM 1490 N N . ASP A 1 191 ? -35.424 -1.019 29.576 1.00 67.19 191 ASP A N 1
ATOM 1491 C CA . ASP A 1 191 ? -35.765 -2.367 30.046 1.00 67.19 191 ASP A CA 1
ATOM 1492 C C . ASP A 1 191 ? -34.575 -3.137 30.656 1.00 67.19 191 ASP A C 1
ATOM 1494 O O . ASP A 1 191 ? -34.742 -4.259 31.142 1.00 67.19 191 ASP A O 1
ATOM 1498 N N . GLY A 1 192 ? -33.369 -2.560 30.618 1.00 68.38 192 GLY A N 1
ATOM 1499 C CA . GLY A 1 192 ? -32.129 -3.141 31.123 1.00 68.38 192 GLY A CA 1
ATOM 1500 C C . GLY A 1 192 ? -31.598 -4.339 30.326 1.00 68.38 192 GLY A C 1
ATOM 1501 O O . GLY A 1 192 ? -30.549 -4.876 30.687 1.00 68.38 192 GLY A O 1
ATOM 1502 N N . LYS A 1 193 ? -32.284 -4.783 29.265 1.00 73.94 193 LYS A N 1
ATOM 1503 C CA . LYS A 1 193 ? -31.990 -6.050 28.572 1.00 73.94 193 LYS A CA 1
ATOM 1504 C C . LYS A 1 193 ? -31.096 -5.881 27.354 1.00 73.94 193 LYS A C 1
ATOM 1506 O O . LYS A 1 193 ? -30.308 -6.783 27.067 1.00 73.94 193 LYS A O 1
ATOM 1511 N N . THR A 1 194 ? -31.183 -4.748 26.662 1.00 81.44 194 THR A N 1
ATOM 1512 C CA . THR A 1 194 ? -30.444 -4.518 25.419 1.00 81.44 194 THR A CA 1
ATOM 1513 C C . THR A 1 194 ? -29.383 -3.445 25.603 1.00 81.44 194 THR A C 1
ATOM 1515 O O . THR A 1 194 ? -29.639 -2.297 25.967 1.00 81.44 194 THR A O 1
ATOM 1518 N N . LYS A 1 195 ? -28.142 -3.837 25.332 1.00 90.25 195 LYS A N 1
ATOM 1519 C CA . LYS A 1 195 ? -27.017 -2.914 25.249 1.00 90.25 195 LYS A CA 1
ATOM 1520 C C . LYS A 1 195 ? -26.977 -2.291 23.868 1.00 90.25 195 LYS A C 1
ATOM 1522 O O . LYS A 1 195 ? -27.273 -2.965 22.884 1.00 90.25 195 LYS A O 1
ATOM 1527 N N . HIS A 1 196 ? -26.534 -1.052 23.798 1.00 92.75 196 HIS A N 1
ATOM 1528 C CA . HIS A 1 196 ? -26.383 -0.352 22.543 1.00 92.75 196 HIS A CA 1
ATOM 1529 C C . HIS A 1 196 ? -25.054 0.394 22.474 1.00 92.75 196 HIS A C 1
ATOM 1531 O O . HIS A 1 196 ? -24.585 0.940 23.472 1.00 92.75 196 HIS A O 1
ATOM 1537 N N . ALA A 1 197 ? -24.446 0.415 21.293 1.00 94.31 197 ALA A N 1
ATOM 1538 C CA . ALA A 1 197 ? -23.211 1.135 21.033 1.00 94.31 197 ALA A CA 1
ATOM 1539 C C . ALA A 1 197 ? -23.491 2.584 20.606 1.00 94.31 197 ALA A C 1
ATOM 1541 O O . ALA A 1 197 ? -24.274 2.838 19.689 1.00 94.31 197 ALA A O 1
ATOM 1542 N N . ASN A 1 198 ? -22.799 3.525 21.242 1.00 94.94 198 ASN A N 1
ATOM 1543 C CA . ASN A 1 198 ? -22.762 4.938 20.876 1.00 94.94 198 ASN A CA 1
ATOM 1544 C C . ASN A 1 198 ? -21.813 5.129 19.679 1.00 94.94 198 ASN A C 1
ATOM 1546 O O . ASN A 1 198 ? -20.612 5.347 19.853 1.00 94.94 198 ASN A O 1
ATOM 1550 N N . ILE A 1 199 ? -22.351 4.999 18.465 1.00 95.31 199 ILE A N 1
ATOM 1551 C CA . ILE A 1 199 ? -21.585 5.073 17.214 1.00 95.31 199 ILE A CA 1
ATOM 1552 C C . ILE A 1 199 ? -20.949 6.456 17.051 1.00 95.31 199 ILE A C 1
ATOM 1554 O O . ILE A 1 199 ? -19.744 6.546 16.806 1.00 95.31 199 ILE A O 1
ATOM 1558 N N . GLN A 1 200 ? -21.725 7.524 17.254 1.00 94.88 200 GLN A N 1
ATOM 1559 C CA . GLN A 1 200 ? -21.247 8.903 17.141 1.00 94.88 200 GLN A CA 1
ATOM 1560 C C . GLN A 1 200 ? -20.035 9.162 18.051 1.00 94.88 200 GLN A C 1
ATOM 1562 O O . GLN A 1 200 ? -18.984 9.601 17.586 1.00 94.88 200 GLN A O 1
ATOM 1567 N N . GLY A 1 201 ? -20.132 8.802 19.333 1.00 93.19 201 GLY A N 1
ATOM 1568 C CA . GLY A 1 201 ? -19.065 9.010 20.311 1.00 93.19 201 GLY A CA 1
ATOM 1569 C C . GLY A 1 201 ? -17.786 8.230 19.990 1.00 93.19 201 GLY A C 1
ATOM 1570 O O . GLY A 1 201 ? -16.680 8.713 20.272 1.00 93.19 201 GLY A O 1
ATOM 1571 N N . ILE A 1 202 ? -17.911 7.045 19.374 1.00 94.38 202 ILE A N 1
ATOM 1572 C CA . ILE A 1 202 ? -16.754 6.284 18.886 1.00 94.38 202 ILE A CA 1
ATOM 1573 C C . ILE A 1 202 ? -16.063 7.063 17.756 1.00 94.38 202 ILE A C 1
ATOM 1575 O O . ILE A 1 202 ? -14.851 7.271 17.844 1.00 94.38 202 ILE A O 1
ATOM 1579 N N . PHE A 1 203 ? -16.792 7.553 16.745 1.00 94.19 203 PHE A N 1
ATOM 1580 C CA . PHE A 1 203 ? -16.206 8.364 15.664 1.00 94.19 203 PHE A CA 1
ATOM 1581 C C . PHE A 1 203 ? -15.552 9.645 16.189 1.00 94.19 203 PHE A C 1
ATOM 1583 O O . PHE A 1 203 ? -14.389 9.911 15.874 1.00 94.19 203 PHE A O 1
ATOM 1590 N N . GLU A 1 204 ? -16.247 10.396 17.042 1.00 92.94 204 GLU A N 1
ATOM 1591 C CA . GLU A 1 204 ? -15.738 11.634 17.644 1.00 92.94 204 GLU A CA 1
ATOM 1592 C C . GLU A 1 204 ? -14.423 11.404 18.399 1.00 92.94 204 GLU A C 1
ATOM 1594 O O . GLU A 1 204 ? -13.464 12.163 18.264 1.00 92.94 204 GLU A O 1
ATOM 1599 N N . THR A 1 205 ? -14.333 10.312 19.164 1.00 90.88 205 THR A N 1
ATOM 1600 C CA . THR A 1 205 ? -13.129 10.014 19.950 1.00 90.88 205 THR A CA 1
ATOM 1601 C C . THR A 1 205 ? -11.990 9.454 19.094 1.00 90.88 205 THR A C 1
ATOM 1603 O O . THR A 1 205 ? -10.819 9.746 19.353 1.00 90.88 205 THR A O 1
ATOM 1606 N N . ARG A 1 206 ? -12.301 8.571 18.139 1.00 91.50 206 ARG A N 1
ATOM 1607 C CA . ARG A 1 206 ? -11.304 7.720 17.468 1.00 91.50 206 ARG A CA 1
ATOM 1608 C C . ARG A 1 206 ? -10.895 8.240 16.094 1.00 91.50 206 ARG A C 1
ATOM 1610 O O . ARG A 1 206 ? -9.738 8.072 15.713 1.00 91.50 206 ARG A O 1
ATOM 1617 N N . CYS A 1 207 ? -11.809 8.882 15.375 1.00 91.56 207 CYS A N 1
ATOM 1618 C CA . CYS A 1 207 ? -11.637 9.251 13.972 1.00 91.56 207 CYS A CA 1
ATOM 1619 C C . CYS A 1 207 ? -11.430 10.760 13.800 1.00 91.56 207 CYS A C 1
ATOM 1621 O O . CYS A 1 207 ? -10.449 11.170 13.175 1.00 91.56 207 CYS A O 1
ATOM 1623 N N . VAL A 1 208 ? -12.294 11.587 14.402 1.00 92.31 208 VAL A N 1
ATOM 1624 C CA . VAL A 1 208 ? -12.360 13.035 14.118 1.00 92.31 208 VAL A CA 1
ATOM 1625 C C . VAL A 1 208 ? -11.029 13.744 14.348 1.00 92.31 208 VAL A C 1
ATOM 1627 O O . VAL A 1 208 ? -10.616 14.526 13.507 1.00 92.31 208 VAL A O 1
ATOM 1630 N N . ARG A 1 209 ? -10.254 13.376 15.376 1.00 87.25 209 ARG A N 1
ATOM 1631 C CA . ARG A 1 209 ? -8.929 13.978 15.639 1.00 87.25 209 ARG A CA 1
ATOM 1632 C C . ARG A 1 209 ? -7.996 14.031 14.416 1.00 87.25 209 ARG A C 1
ATOM 1634 O O . ARG A 1 209 ? -7.160 14.923 14.333 1.00 87.25 209 ARG A O 1
ATOM 1641 N N . CYS A 1 210 ? -8.063 13.045 13.520 1.00 87.88 210 CYS A N 1
ATOM 1642 C CA . CYS A 1 210 ? -7.237 13.009 12.307 1.00 87.88 210 CYS A CA 1
ATOM 1643 C C . CYS A 1 210 ? -8.007 13.401 11.040 1.00 87.88 210 CYS A C 1
ATOM 1645 O O . CYS A 1 210 ? -7.381 13.722 10.034 1.00 87.88 210 CYS A O 1
ATOM 1647 N N . HIS A 1 211 ? -9.334 13.339 11.090 1.00 90.75 211 HIS A N 1
ATOM 1648 C CA . HIS A 1 211 ? -10.230 13.563 9.960 1.00 90.75 211 HIS A CA 1
ATOM 1649 C C . HIS A 1 211 ? -10.951 14.918 10.035 1.00 90.75 211 HIS A C 1
ATOM 1651 O O . HIS A 1 211 ? -11.783 15.225 9.194 1.00 90.75 211 HIS A O 1
ATOM 1657 N N . GLU A 1 212 ? -10.632 15.757 11.015 1.00 87.19 212 GLU A N 1
ATOM 1658 C CA . GLU A 1 212 ? -11.093 17.139 11.055 1.00 87.19 212 GLU A CA 1
ATOM 1659 C C . GLU A 1 212 ? -10.359 17.958 9.983 1.00 87.19 212 GLU A C 1
ATOM 1661 O O . GLU A 1 212 ? -9.155 17.796 9.760 1.00 87.19 212 GLU A O 1
ATOM 1666 N N . SER A 1 213 ? -11.076 18.859 9.313 1.00 79.31 213 SER A N 1
ATOM 1667 C CA . SER A 1 213 ? -10.554 19.650 8.187 1.00 79.31 213 SER A CA 1
ATOM 1668 C C . SER A 1 213 ? -9.333 20.509 8.551 1.00 79.31 213 SER A C 1
ATOM 1670 O O . SER A 1 213 ? -8.497 20.803 7.696 1.00 79.31 213 SER A O 1
ATOM 1672 N N . ASN A 1 214 ? -9.191 20.869 9.829 1.00 81.94 214 ASN A N 1
ATOM 1673 C CA . ASN A 1 214 ? -8.087 21.659 10.377 1.00 81.94 214 ASN A CA 1
ATOM 1674 C C . ASN A 1 214 ? -6.914 20.813 10.926 1.00 81.94 214 ASN A C 1
ATOM 1676 O O . ASN A 1 214 ? -5.875 21.385 11.257 1.00 81.94 214 ASN A O 1
ATOM 1680 N N . ALA A 1 215 ? -7.042 19.481 11.013 1.00 79.88 215 ALA A N 1
ATOM 1681 C CA . ALA A 1 215 ? -6.055 18.614 11.667 1.00 79.88 215 ALA A CA 1
ATOM 1682 C C . ALA A 1 215 ? -4.723 18.525 10.895 1.00 79.88 215 ALA A C 1
ATOM 1684 O O . ALA A 1 215 ? -3.681 18.194 11.467 1.00 79.88 215 ALA A O 1
ATOM 1685 N N . GLY A 1 216 ? -4.755 18.844 9.597 1.00 73.44 216 GLY A N 1
ATOM 1686 C CA . GLY A 1 216 ? -3.624 18.727 8.685 1.00 73.44 216 GLY A CA 1
ATOM 1687 C C . GLY A 1 216 ? -3.249 17.274 8.359 1.00 73.44 216 GLY A C 1
ATOM 1688 O O . GLY A 1 216 ? -3.640 16.313 9.019 1.00 73.44 216 GLY A O 1
ATOM 1689 N N . GLY A 1 217 ? -2.442 17.101 7.312 1.00 78.62 217 GLY A N 1
ATOM 1690 C CA . GLY A 1 217 ? -1.956 15.790 6.878 1.00 78.62 217 GLY A CA 1
ATOM 1691 C C . GLY A 1 217 ? -2.934 15.001 5.989 1.00 78.62 217 GLY A C 1
ATOM 1692 O O . GLY A 1 217 ? -3.999 15.484 5.627 1.00 78.62 217 GLY A O 1
ATOM 1693 N N . PRO A 1 218 ? -2.572 13.771 5.582 1.00 77.75 218 PRO A N 1
ATOM 1694 C CA . PRO A 1 218 ? -3.315 13.037 4.550 1.00 77.75 218 PRO A CA 1
ATOM 1695 C C . PRO A 1 218 ? -4.713 12.551 4.954 1.00 77.75 218 PRO A C 1
ATOM 1697 O O . PRO A 1 218 ? -5.453 12.094 4.091 1.00 77.75 218 PRO A O 1
ATOM 1700 N N . ALA A 1 219 ? -5.056 12.566 6.245 1.00 82.62 219 ALA A N 1
ATOM 1701 C CA . ALA A 1 219 ? -6.363 12.120 6.731 1.00 82.62 219 ALA A CA 1
ATOM 1702 C C . ALA A 1 219 ? -7.414 13.244 6.702 1.00 82.62 219 ALA A C 1
ATOM 1704 O O . ALA A 1 219 ? -8.584 12.954 6.475 1.00 82.62 219 ALA A O 1
ATOM 1705 N N . SER A 1 220 ? -7.005 14.514 6.811 1.00 85.00 220 SER A N 1
ATOM 1706 C CA . SER A 1 220 ? -7.925 15.662 6.829 1.00 85.00 220 SER A CA 1
ATOM 1707 C C . SER A 1 220 ? -8.624 15.916 5.488 1.00 85.00 220 SER A C 1
ATOM 1709 O O . SER A 1 220 ? -9.569 16.693 5.429 1.00 85.00 220 SER A O 1
ATOM 1711 N N . VAL A 1 221 ? -8.168 15.278 4.401 1.00 83.69 221 VAL A N 1
ATOM 1712 C CA . VAL A 1 221 ? -8.851 15.309 3.094 1.00 83.69 221 VAL A CA 1
ATOM 1713 C C . VAL A 1 221 ? -10.022 14.322 3.001 1.00 83.69 221 VAL A C 1
ATOM 1715 O O . VAL A 1 221 ? -10.730 14.322 2.002 1.00 83.69 221 VAL A O 1
ATOM 1718 N N . TYR A 1 222 ? -10.216 13.481 4.020 1.00 86.50 222 TYR A N 1
ATOM 1719 C CA . TYR A 1 222 ? -11.325 12.534 4.133 1.00 86.50 222 TYR A CA 1
ATOM 1720 C C . TYR A 1 222 ? -12.121 12.877 5.393 1.00 86.50 222 TYR A C 1
ATOM 1722 O O . TYR A 1 222 ? -11.871 12.268 6.428 1.00 86.50 222 TYR A O 1
ATOM 1730 N N . PRO A 1 223 ? -13.000 13.884 5.384 1.00 88.56 223 PRO A N 1
ATOM 1731 C CA . PRO A 1 223 ? -13.671 14.295 6.607 1.00 88.56 223 PRO A CA 1
ATOM 1732 C C . PRO A 1 223 ? -14.606 13.187 7.124 1.00 88.56 223 PRO A C 1
ATOM 1734 O O . PRO A 1 223 ? -15.136 12.410 6.335 1.00 88.56 223 PRO A O 1
ATOM 1737 N N . LEU A 1 224 ? -14.705 13.049 8.452 1.00 92.31 224 LEU A N 1
ATOM 1738 C CA . LEU A 1 224 ? -15.510 12.029 9.155 1.00 92.31 224 LEU A CA 1
ATOM 1739 C C . LEU A 1 224 ? -16.177 12.618 10.417 1.00 92.31 224 LEU A C 1
ATOM 1741 O O . LEU A 1 224 ? -16.319 11.932 11.432 1.00 92.31 224 LEU A O 1
ATOM 1745 N N . ALA A 1 225 ? -16.478 13.915 10.398 1.00 90.75 225 ALA A N 1
ATOM 1746 C CA . ALA A 1 225 ? -17.007 14.662 11.535 1.00 90.75 225 ALA A CA 1
ATOM 1747 C C . ALA A 1 225 ? -18.542 14.672 11.591 1.00 90.75 225 ALA A C 1
ATOM 1749 O O . ALA A 1 225 ? -19.095 14.909 12.663 1.00 90.75 225 ALA A O 1
ATOM 1750 N N . SER A 1 226 ? -19.227 14.390 10.480 1.00 92.50 226 SER A N 1
ATOM 1751 C CA . SER A 1 226 ? -20.689 14.281 10.417 1.00 92.50 226 SER A CA 1
ATOM 1752 C C . SER A 1 226 ? -21.155 12.937 9.854 1.00 92.50 226 SER A C 1
ATOM 1754 O O . SER A 1 226 ? -20.389 12.200 9.231 1.00 92.50 226 SER A O 1
ATOM 1756 N N . TYR A 1 227 ? -22.437 12.616 10.057 1.00 93.38 227 TYR A N 1
ATOM 1757 C CA . TYR A 1 227 ? -23.043 11.426 9.464 1.00 93.38 227 TYR A CA 1
ATOM 1758 C C . TYR A 1 227 ? -22.958 11.454 7.938 1.00 93.38 227 TYR A C 1
ATOM 1760 O O . TYR A 1 227 ? -22.627 10.443 7.331 1.00 93.38 227 TYR A O 1
ATOM 1768 N N . GLU A 1 228 ? -23.244 12.605 7.331 1.00 92.12 228 GLU A N 1
ATOM 1769 C CA . GLU A 1 228 ? -23.248 12.779 5.880 1.00 92.12 228 GLU A CA 1
ATOM 1770 C C . GLU A 1 228 ? -21.869 12.471 5.289 1.00 92.12 228 GLU A C 1
ATOM 1772 O O . GLU A 1 228 ? -21.771 11.735 4.315 1.00 92.12 228 GLU A O 1
ATOM 1777 N N . GLU A 1 229 ? -20.802 12.940 5.940 1.00 90.62 229 GLU A N 1
ATOM 1778 C CA . GLU A 1 229 ? -19.426 12.645 5.534 1.00 90.62 229 GLU A CA 1
ATOM 1779 C C . GLU A 1 229 ? -19.062 11.162 5.706 1.00 90.62 229 GLU A C 1
ATOM 1781 O O . GLU A 1 229 ? -18.293 10.612 4.922 1.00 90.62 229 GLU A O 1
ATOM 1786 N N . ILE A 1 230 ? -19.599 10.494 6.732 1.00 92.75 230 ILE A N 1
ATOM 1787 C CA . ILE A 1 230 ? -19.358 9.065 6.980 1.00 92.75 230 ILE A CA 1
ATOM 1788 C C . ILE A 1 230 ? -20.135 8.193 5.981 1.00 92.75 230 ILE A C 1
ATOM 1790 O O . ILE A 1 230 ? -19.611 7.171 5.531 1.00 92.75 230 ILE A O 1
ATOM 1794 N N . ALA A 1 231 ? -21.369 8.579 5.647 1.00 90.94 231 ALA A N 1
ATOM 1795 C CA . ALA A 1 231 ? -22.284 7.812 4.809 1.00 90.94 231 ALA A CA 1
ATOM 1796 C C . ALA A 1 231 ? -21.706 7.536 3.412 1.00 90.94 231 ALA A C 1
ATOM 1798 O O . ALA A 1 231 ? -21.836 6.413 2.926 1.00 90.94 231 ALA A O 1
ATOM 1799 N N . ASP A 1 232 ? -20.972 8.494 2.838 1.00 86.44 232 ASP A N 1
ATOM 1800 C CA . ASP A 1 232 ? -20.297 8.357 1.538 1.00 86.44 232 ASP A CA 1
ATOM 1801 C C . ASP A 1 232 ? -19.312 7.170 1.489 1.00 86.44 232 ASP A C 1
ATOM 1803 O O . ASP A 1 232 ? -19.075 6.583 0.436 1.00 86.44 232 ASP A O 1
ATOM 1807 N N . TYR A 1 233 ? -18.743 6.768 2.632 1.00 88.19 233 TYR A N 1
ATOM 1808 C CA . TYR A 1 233 ? -17.815 5.630 2.721 1.00 88.19 233 TYR A CA 1
ATOM 1809 C C . TYR A 1 233 ? -18.487 4.317 3.146 1.00 88.19 233 TYR A C 1
ATOM 1811 O O . TYR A 1 233 ? -17.813 3.280 3.230 1.00 88.19 233 TYR A O 1
ATOM 1819 N N . CYS A 1 234 ? -19.786 4.369 3.438 1.00 88.81 234 CYS A N 1
ATOM 1820 C CA . CYS A 1 234 ? -20.615 3.255 3.884 1.00 88.81 234 CYS A CA 1
ATOM 1821 C C . CYS A 1 234 ? -21.565 2.742 2.796 1.00 88.81 234 CYS A C 1
ATOM 1823 O O . CYS A 1 234 ? -22.289 1.786 3.061 1.00 88.81 234 CYS A O 1
ATOM 1825 N N . ASP A 1 235 ? -21.574 3.337 1.602 1.00 82.81 235 ASP A N 1
ATOM 1826 C CA . ASP A 1 235 ? -22.395 2.857 0.492 1.00 82.81 235 ASP A CA 1
ATOM 1827 C C . ASP A 1 235 ? -21.775 1.586 -0.132 1.00 82.81 235 ASP A C 1
ATOM 1829 O O . ASP A 1 235 ? -20.640 1.634 -0.613 1.00 82.81 235 ASP A O 1
ATOM 1833 N N . PRO A 1 236 ? -22.470 0.430 -0.133 1.00 73.38 236 PRO A N 1
ATOM 1834 C CA . PRO A 1 236 ? -21.995 -0.781 -0.801 1.00 73.38 236 PRO A CA 1
ATOM 1835 C C . PRO A 1 236 ? -21.997 -0.681 -2.333 1.00 73.38 236 PRO A C 1
ATOM 1837 O O . PRO A 1 236 ? -21.339 -1.496 -2.982 1.00 73.38 236 PRO A O 1
ATOM 1840 N N . ALA A 1 237 ? -22.745 0.266 -2.914 1.00 63.94 237 ALA A N 1
ATOM 1841 C CA . ALA A 1 237 ? -22.726 0.540 -4.350 1.00 63.94 237 ALA A CA 1
ATOM 1842 C C . ALA A 1 237 ? -21.408 1.201 -4.785 1.00 63.94 237 ALA A C 1
ATOM 1844 O O . ALA A 1 237 ? -20.974 1.038 -5.927 1.00 63.94 237 ALA A O 1
ATOM 1845 N N . GLU A 1 238 ? -20.741 1.897 -3.865 1.00 70.69 238 GLU A N 1
ATOM 1846 C CA . GLU A 1 238 ? -19.412 2.453 -4.077 1.00 70.69 238 GLU A CA 1
ATOM 1847 C C . GLU A 1 238 ? -18.351 1.356 -3.908 1.00 70.69 238 GLU A C 1
ATOM 1849 O O . GLU A 1 238 ? -18.225 0.709 -2.865 1.00 70.69 238 GLU A O 1
ATOM 1854 N N . SER A 1 239 ? -17.555 1.111 -4.956 1.00 76.19 239 SER A N 1
ATOM 1855 C CA . SER A 1 239 ? -16.584 0.012 -4.921 1.00 76.19 239 SER A CA 1
ATOM 1856 C C . SER A 1 239 ? -15.485 0.287 -3.885 1.00 76.19 239 SER A C 1
ATOM 1858 O O . SER A 1 239 ? -14.850 1.342 -3.915 1.00 76.19 239 SER A O 1
ATOM 1860 N N . SER A 1 240 ? -15.129 -0.713 -3.077 1.00 81.81 240 SER A N 1
ATOM 1861 C CA . SER A 1 240 ? -13.998 -0.640 -2.134 1.00 81.81 240 SER A CA 1
ATOM 1862 C C . SER A 1 240 ? -12.604 -0.665 -2.785 1.00 81.81 240 SER A C 1
ATOM 1864 O O . SER A 1 240 ? -11.579 -0.754 -2.094 1.00 81.81 240 SER A O 1
ATOM 1866 N N . ALA A 1 241 ? -12.514 -0.615 -4.116 1.00 85.31 241 ALA A N 1
ATOM 1867 C CA . ALA A 1 241 ? -11.250 -0.384 -4.804 1.00 85.31 241 ALA A CA 1
ATOM 1868 C C . ALA A 1 241 ? -10.748 1.057 -4.614 1.00 85.31 241 ALA A C 1
ATOM 1870 O O . ALA A 1 241 ? -11.411 1.933 -4.062 1.00 85.31 241 ALA A O 1
ATOM 1871 N N . ARG A 1 242 ? -9.527 1.320 -5.081 1.00 85.50 242 ARG A N 1
ATOM 1872 C CA . ARG A 1 242 ? -8.918 2.656 -5.068 1.00 85.50 242 ARG A CA 1
ATOM 1873 C C . ARG A 1 242 ? -9.877 3.707 -5.645 1.00 85.50 242 ARG A C 1
ATOM 1875 O O . ARG A 1 242 ? -10.532 3.440 -6.642 1.00 85.50 242 ARG A O 1
ATOM 1882 N N . SER A 1 243 ? -9.939 4.913 -5.085 1.00 84.69 243 SER A N 1
ATOM 1883 C CA . SER A 1 243 ? -10.801 5.959 -5.659 1.00 84.69 243 SER A CA 1
ATOM 1884 C C . SER A 1 243 ? -10.400 6.313 -7.099 1.00 84.69 243 SER A C 1
ATOM 1886 O O . SER A 1 243 ? -9.221 6.208 -7.464 1.00 84.69 243 SER A O 1
ATOM 1888 N N . LEU A 1 244 ? -11.369 6.749 -7.913 1.00 87.06 244 LEU A N 1
ATOM 1889 C CA . LEU A 1 244 ? -11.129 7.140 -9.307 1.00 87.06 244 LEU A CA 1
ATOM 1890 C C . LEU A 1 244 ? -10.124 8.292 -9.413 1.00 87.06 244 LEU A C 1
ATOM 1892 O O . LEU A 1 244 ? -9.233 8.232 -10.254 1.00 87.06 244 LEU A O 1
ATOM 1896 N N . ASP A 1 245 ? -10.165 9.262 -8.498 1.00 85.88 245 ASP A N 1
ATOM 1897 C CA . ASP A 1 245 ? -9.201 10.369 -8.469 1.00 85.88 245 ASP A CA 1
ATOM 1898 C C . ASP A 1 245 ? -7.769 9.883 -8.245 1.00 85.88 245 ASP A C 1
ATOM 1900 O O . ASP A 1 245 ? -6.840 10.278 -8.953 1.00 85.88 245 ASP A O 1
ATOM 1904 N N . LYS A 1 246 ? -7.573 8.963 -7.289 1.00 84.88 246 LYS A N 1
ATOM 1905 C CA . LYS A 1 246 ? -6.258 8.353 -7.047 1.00 84.88 246 LYS A CA 1
ATOM 1906 C C . LYS A 1 246 ? -5.815 7.519 -8.244 1.00 84.88 246 LYS A C 1
ATOM 1908 O O . LYS A 1 246 ? -4.623 7.489 -8.550 1.00 84.88 246 LYS A O 1
ATOM 1913 N N . LEU A 1 247 ? -6.744 6.832 -8.906 1.00 90.75 247 LEU A N 1
ATOM 1914 C CA . LEU A 1 247 ? -6.450 6.042 -10.097 1.00 90.75 247 LEU A CA 1
ATOM 1915 C C . LEU A 1 247 ? -6.040 6.933 -11.280 1.00 90.75 247 LEU A C 1
ATOM 1917 O O . LEU A 1 247 ? -5.036 6.645 -11.932 1.00 90.75 247 LEU A O 1
ATOM 1921 N N . ALA A 1 248 ? -6.753 8.034 -11.516 1.00 91.94 248 ALA A N 1
ATOM 1922 C CA . ALA A 1 248 ? -6.455 9.016 -12.553 1.00 91.94 248 ALA A CA 1
ATOM 1923 C C . ALA A 1 248 ? -5.123 9.728 -12.296 1.00 91.94 248 ALA A C 1
ATOM 1925 O O . ALA A 1 248 ? -4.278 9.788 -13.191 1.00 91.94 248 ALA A O 1
ATOM 1926 N N . LEU A 1 249 ? -4.884 10.181 -11.060 1.00 91.50 249 LEU A N 1
ATOM 1927 C CA . LEU A 1 249 ? -3.615 10.788 -10.661 1.00 91.50 249 LEU A CA 1
ATOM 1928 C C . LEU A 1 249 ? -2.447 9.813 -10.860 1.00 91.50 249 LEU A C 1
ATOM 1930 O O . LEU A 1 249 ? -1.428 10.175 -11.449 1.00 91.50 249 LEU A O 1
ATOM 1934 N N . SER A 1 250 ? -2.604 8.561 -10.416 1.00 90.81 250 SER A N 1
ATOM 1935 C CA . SER A 1 250 ? -1.589 7.525 -10.616 1.00 90.81 250 SER A CA 1
ATOM 1936 C C . SER A 1 250 ? -1.349 7.272 -12.105 1.00 90.81 250 SER A C 1
ATOM 1938 O O . SER A 1 250 ? -0.198 7.239 -12.528 1.00 90.81 250 SER A O 1
ATOM 1940 N N . THR A 1 251 ? -2.410 7.162 -12.909 1.00 93.69 251 THR A N 1
ATOM 1941 C CA . THR A 1 251 ? -2.323 6.991 -14.368 1.00 93.69 251 THR A CA 1
ATOM 1942 C C . THR A 1 251 ? -1.538 8.133 -15.011 1.00 93.69 251 THR A C 1
ATOM 1944 O O . THR A 1 251 ? -0.614 7.873 -15.773 1.00 93.69 251 THR A O 1
ATOM 1947 N N . HIS A 1 252 ? -1.843 9.388 -14.671 1.00 92.81 252 HIS A N 1
ATOM 1948 C CA . HIS A 1 252 ? -1.154 10.559 -15.213 1.00 92.81 252 HIS A CA 1
ATOM 1949 C C . HIS A 1 252 ? 0.350 10.535 -14.906 1.00 92.81 252 HIS A C 1
ATOM 1951 O O . HIS A 1 252 ? 1.173 10.632 -15.817 1.00 92.81 252 HIS A O 1
ATOM 1957 N N . VAL A 1 253 ? 0.707 10.359 -13.628 1.00 91.94 253 VAL A N 1
ATOM 1958 C CA . VAL A 1 253 ? 2.106 10.394 -13.177 1.00 91.94 253 VAL A CA 1
ATOM 1959 C C . VAL A 1 253 ? 2.909 9.229 -13.761 1.00 91.94 253 VAL A C 1
ATOM 1961 O O . VAL A 1 253 ? 4.012 9.437 -14.269 1.00 91.94 253 VAL A O 1
ATOM 1964 N N . HIS A 1 254 ? 2.362 8.011 -13.726 1.00 90.44 254 HIS A N 1
ATOM 1965 C CA . HIS A 1 254 ? 3.078 6.821 -14.186 1.00 90.44 254 HIS A CA 1
ATOM 1966 C C . HIS A 1 254 ? 3.152 6.771 -15.712 1.00 90.44 254 HIS A C 1
ATOM 1968 O O . HIS A 1 254 ? 4.228 6.531 -16.248 1.00 90.44 254 HIS A O 1
ATOM 1974 N N . MET A 1 255 ? 2.072 7.089 -16.432 1.00 91.00 255 MET A N 1
ATOM 1975 C CA . MET A 1 255 ? 2.089 7.049 -17.895 1.00 91.00 255 MET A CA 1
ATOM 1976 C C . MET A 1 255 ? 3.028 8.108 -18.487 1.00 91.00 255 MET A C 1
ATOM 1978 O O . MET A 1 255 ? 3.779 7.812 -19.419 1.00 91.00 255 MET A O 1
ATOM 1982 N N . LEU A 1 256 ? 3.061 9.323 -17.924 1.00 91.19 256 LEU A N 1
ATOM 1983 C CA . LEU A 1 256 ? 3.998 10.357 -18.367 1.00 91.19 256 LEU A CA 1
ATOM 1984 C C . LEU A 1 256 ? 5.452 9.991 -18.027 1.00 91.19 256 LEU A C 1
ATOM 1986 O O . LEU A 1 256 ? 6.314 10.023 -18.903 1.00 91.19 256 LEU A O 1
ATOM 1990 N N . GLY A 1 257 ? 5.730 9.599 -16.781 1.00 91.06 257 GLY A N 1
ATOM 1991 C CA . GLY A 1 257 ? 7.089 9.261 -16.352 1.00 91.06 257 GLY A CA 1
ATOM 1992 C C . GLY A 1 257 ? 7.653 8.030 -17.067 1.00 91.06 257 GLY A C 1
ATOM 1993 O O . GLY A 1 257 ? 8.773 8.056 -17.582 1.00 91.06 257 GLY A O 1
ATOM 1994 N N . PHE A 1 258 ? 6.875 6.950 -17.142 1.00 92.25 258 PHE A N 1
ATOM 1995 C CA . PHE A 1 258 ? 7.320 5.691 -17.737 1.00 92.25 258 PHE A CA 1
ATOM 1996 C C . PHE A 1 258 ? 7.411 5.752 -19.255 1.00 92.25 258 PHE A C 1
ATOM 1998 O O . PHE A 1 258 ? 8.317 5.135 -19.811 1.00 92.25 258 PHE A O 1
ATOM 2005 N N . SER A 1 259 ? 6.562 6.529 -19.936 1.00 93.31 259 SER A N 1
ATOM 2006 C CA . SER A 1 259 ? 6.688 6.688 -21.390 1.00 93.31 259 SER A CA 1
ATOM 2007 C C . SER A 1 259 ? 8.032 7.299 -21.788 1.00 93.31 259 SER A C 1
ATOM 2009 O O . SER A 1 259 ? 8.687 6.798 -22.703 1.00 93.31 259 SER A O 1
ATOM 2011 N N . MET A 1 260 ? 8.499 8.310 -21.049 1.00 92.94 260 MET A N 1
ATOM 2012 C CA . MET A 1 260 ? 9.825 8.893 -21.254 1.00 92.94 260 MET A CA 1
ATOM 2013 C C . MET A 1 260 ? 10.941 7.908 -20.889 1.00 92.94 260 MET A C 1
ATOM 2015 O O . MET A 1 260 ? 11.840 7.675 -21.697 1.00 92.94 260 MET A O 1
ATOM 2019 N N . LEU A 1 261 ? 10.895 7.309 -19.694 1.00 92.25 261 LEU A N 1
ATOM 2020 C CA . LEU A 1 261 ? 11.962 6.423 -19.218 1.00 92.25 261 LEU A CA 1
ATOM 2021 C C . LEU A 1 261 ? 12.094 5.162 -20.083 1.00 92.25 261 LEU A C 1
ATOM 2023 O O . LEU A 1 261 ? 13.188 4.863 -20.562 1.00 92.25 261 LEU A O 1
ATOM 2027 N N . TYR A 1 262 ? 10.993 4.449 -20.325 1.00 95.06 262 TYR A N 1
ATOM 2028 C CA . TYR A 1 262 ? 10.994 3.206 -21.104 1.00 95.06 262 TYR A CA 1
ATOM 2029 C C . TYR A 1 262 ? 11.166 3.475 -22.600 1.00 95.06 262 TYR A C 1
ATOM 2031 O O . TYR A 1 262 ? 11.760 2.667 -23.314 1.00 95.06 262 TYR A O 1
ATOM 2039 N N . GLY A 1 263 ? 10.710 4.639 -23.074 1.00 95.31 263 GLY A N 1
ATOM 2040 C CA . GLY A 1 263 ? 11.010 5.122 -24.416 1.00 95.31 263 GLY A CA 1
ATOM 2041 C C . GLY A 1 263 ? 12.512 5.314 -24.630 1.00 95.31 263 GLY A C 1
ATOM 2042 O O . GLY A 1 263 ? 13.046 4.852 -25.635 1.00 95.31 263 GLY A O 1
ATOM 2043 N N . ILE A 1 264 ? 13.223 5.919 -23.671 1.00 95.44 264 ILE A N 1
ATOM 2044 C CA . ILE A 1 264 ? 14.678 6.123 -23.756 1.00 95.44 264 ILE A CA 1
ATOM 2045 C C . ILE A 1 264 ? 15.440 4.794 -23.675 1.00 95.44 264 ILE A C 1
ATOM 2047 O O . ILE A 1 264 ? 16.353 4.580 -24.477 1.00 95.44 264 ILE A O 1
ATOM 2051 N N . THR A 1 265 ? 15.092 3.882 -22.759 1.00 97.00 265 THR A N 1
ATOM 2052 C CA . THR A 1 265 ? 15.768 2.571 -22.665 1.00 97.00 265 THR A CA 1
ATOM 2053 C C . THR A 1 265 ? 15.531 1.721 -23.910 1.00 97.00 265 THR A C 1
ATOM 2055 O O . THR A 1 265 ? 16.474 1.131 -24.445 1.00 97.00 265 THR A O 1
ATOM 2058 N N . GLY A 1 266 ? 14.297 1.720 -24.420 1.00 97.12 266 GLY A N 1
ATOM 2059 C CA . GLY A 1 266 ? 13.929 1.078 -25.675 1.00 97.12 266 GLY A CA 1
ATOM 2060 C C . GLY A 1 266 ? 14.679 1.667 -26.866 1.00 97.12 266 GLY A C 1
ATOM 2061 O O . GLY A 1 266 ? 15.305 0.932 -27.632 1.00 97.12 266 GLY A O 1
ATOM 2062 N N . LEU A 1 267 ? 14.704 2.996 -26.992 1.00 96.31 267 LEU A N 1
ATOM 2063 C CA . LEU A 1 267 ? 15.446 3.688 -28.045 1.00 96.31 267 LEU A CA 1
ATOM 2064 C C . LEU A 1 267 ? 16.931 3.323 -28.002 1.00 96.31 267 LEU A C 1
ATOM 2066 O O . LEU A 1 267 ? 17.500 2.981 -29.040 1.00 96.31 267 LEU A O 1
ATOM 2070 N N . CYS A 1 268 ? 17.546 3.315 -26.818 1.00 96.62 268 CYS A N 1
ATOM 2071 C CA . CYS A 1 268 ? 18.937 2.905 -26.682 1.00 96.62 268 CYS A CA 1
ATOM 2072 C C . CYS A 1 268 ? 19.151 1.468 -27.183 1.00 96.62 268 CYS A C 1
ATOM 2074 O O . CYS A 1 268 ? 20.046 1.236 -27.998 1.00 96.62 268 CYS A O 1
ATOM 2076 N N . LEU A 1 269 ? 18.288 0.520 -26.796 1.00 97.12 269 LEU A N 1
ATOM 2077 C CA . LEU A 1 269 ? 18.376 -0.856 -27.287 1.00 97.12 269 LEU A CA 1
ATOM 2078 C C . LEU A 1 269 ? 18.198 -0.930 -28.815 1.00 97.12 269 LEU A C 1
ATOM 2080 O O . LEU A 1 269 ? 18.898 -1.690 -29.484 1.00 97.12 269 LEU A O 1
ATOM 2084 N N . SER A 1 270 ? 17.314 -0.123 -29.404 1.00 97.00 270 SER A N 1
ATOM 2085 C CA . SER A 1 270 ? 17.085 -0.100 -30.859 1.00 97.00 270 SER A CA 1
ATOM 2086 C C . SER A 1 270 ? 18.313 0.355 -31.672 1.00 97.00 270 SER A C 1
ATOM 2088 O O . SER A 1 270 ? 18.462 -0.007 -32.844 1.00 97.00 270 SER A O 1
ATOM 2090 N N . LEU A 1 271 ? 19.232 1.087 -31.034 1.00 96.06 271 LEU A N 1
ATOM 2091 C CA . LEU A 1 271 ? 20.465 1.614 -31.625 1.00 96.06 271 LEU A CA 1
ATOM 2092 C C . LEU A 1 271 ? 21.695 0.721 -31.365 1.00 96.06 271 LEU A C 1
ATOM 2094 O O . LEU A 1 271 ? 22.825 1.095 -31.690 1.00 96.06 271 LEU A O 1
ATOM 2098 N N . THR A 1 272 ? 21.488 -0.473 -30.811 1.00 96.12 272 THR A N 1
ATOM 2099 C CA . THR A 1 272 ? 22.544 -1.474 -30.590 1.00 96.12 272 THR A CA 1
ATOM 2100 C C . THR A 1 272 ? 22.864 -2.293 -31.840 1.00 96.12 272 THR A C 1
ATOM 2102 O O . THR A 1 272 ? 22.136 -2.289 -32.840 1.00 96.12 272 THR A O 1
ATOM 2105 N N . SER A 1 273 ? 23.951 -3.055 -31.764 1.00 94.12 273 SER A N 1
ATOM 2106 C CA . SER A 1 273 ? 24.431 -3.958 -32.816 1.00 94.12 273 SER A CA 1
ATOM 2107 C C . SER A 1 273 ? 23.694 -5.308 -32.861 1.00 94.12 273 SER A C 1
ATOM 2109 O O . SER A 1 273 ? 24.042 -6.167 -33.671 1.00 94.12 273 SER A O 1
ATOM 2111 N N . TYR A 1 274 ? 22.683 -5.527 -32.008 1.00 95.06 274 TYR A N 1
ATOM 2112 C CA . TYR A 1 274 ? 21.910 -6.772 -31.989 1.00 95.06 274 TYR A CA 1
ATOM 2113 C C . TYR A 1 274 ? 21.083 -6.981 -33.270 1.00 95.06 274 TYR A C 1
ATOM 2115 O O . TYR A 1 274 ? 20.851 -6.069 -34.075 1.00 95.06 274 TYR A O 1
ATOM 2123 N N . SER A 1 275 ? 20.601 -8.214 -33.461 1.00 95.00 275 SER A N 1
ATOM 2124 C CA . SER A 1 275 ? 19.779 -8.578 -34.617 1.00 95.00 275 SER A CA 1
ATOM 2125 C C . SER A 1 275 ? 18.506 -7.726 -34.703 1.00 95.00 275 SER A C 1
ATOM 2127 O O . SER A 1 275 ? 18.002 -7.204 -33.704 1.00 95.00 275 SER A O 1
ATOM 2129 N N . LYS A 1 276 ? 17.971 -7.578 -35.921 1.00 94.00 276 LYS A N 1
ATOM 2130 C CA . LYS A 1 276 ? 16.765 -6.770 -36.171 1.00 94.00 276 LYS A CA 1
ATOM 2131 C C . LYS A 1 276 ? 15.577 -7.229 -35.320 1.00 94.00 276 LYS A C 1
ATOM 2133 O O . LYS A 1 276 ? 14.852 -6.386 -34.815 1.00 94.00 276 LYS A O 1
ATOM 2138 N N . TRP A 1 277 ? 15.425 -8.536 -35.107 1.00 94.94 277 TRP A N 1
ATOM 2139 C CA . TRP A 1 277 ? 14.331 -9.111 -34.321 1.00 94.94 277 TRP A CA 1
ATOM 2140 C C . TRP A 1 277 ? 14.413 -8.772 -32.835 1.00 94.94 277 TRP A C 1
ATOM 2142 O O . TRP A 1 277 ? 13.407 -8.384 -32.251 1.00 94.94 277 TRP A O 1
ATOM 2152 N N . VAL A 1 278 ? 15.610 -8.845 -32.238 1.00 94.00 278 VAL A N 1
ATOM 2153 C CA . VAL A 1 278 ? 15.810 -8.441 -30.836 1.00 94.00 278 VAL A CA 1
ATOM 2154 C C . VAL A 1 278 ? 15.428 -6.978 -30.668 1.00 94.00 278 VAL A C 1
ATOM 2156 O O . VAL A 1 278 ? 14.658 -6.639 -29.777 1.00 94.00 278 VAL A O 1
ATOM 2159 N N . ARG A 1 279 ? 15.909 -6.115 -31.564 1.00 95.81 279 ARG A N 1
ATOM 2160 C CA . ARG A 1 279 ? 15.603 -4.685 -31.521 1.00 95.81 279 ARG A CA 1
ATOM 2161 C C . ARG A 1 279 ? 14.118 -4.409 -31.744 1.00 95.81 279 ARG A C 1
ATOM 2163 O O . ARG A 1 279 ? 13.543 -3.640 -30.995 1.00 95.81 279 ARG A O 1
ATOM 2170 N N . LEU A 1 280 ? 13.485 -5.054 -32.721 1.00 95.69 280 LEU A N 1
ATOM 2171 C CA . LEU A 1 280 ? 12.081 -4.813 -33.058 1.00 95.69 280 LEU A CA 1
ATOM 2172 C C . LEU A 1 280 ? 11.117 -5.262 -31.953 1.00 95.69 280 LEU A C 1
ATOM 2174 O O . LEU A 1 280 ? 10.123 -4.589 -31.714 1.00 95.69 280 LEU A O 1
ATOM 2178 N N . ILE A 1 281 ? 11.403 -6.384 -31.290 1.00 96.50 281 ILE A N 1
ATOM 2179 C CA . ILE A 1 281 ? 10.516 -6.949 -30.266 1.00 96.50 281 ILE A CA 1
ATOM 2180 C C . ILE A 1 281 ? 10.812 -6.331 -28.901 1.00 96.50 281 ILE A C 1
ATOM 2182 O O . ILE A 1 281 ? 9.908 -5.837 -28.234 1.00 96.50 281 ILE A O 1
ATOM 2186 N N . LEU A 1 282 ? 12.077 -6.344 -28.478 1.00 97.31 282 LEU A N 1
ATOM 2187 C CA . LEU A 1 282 ? 12.443 -5.993 -27.109 1.00 97.31 282 LEU A CA 1
ATOM 2188 C C . LEU A 1 282 ? 12.560 -4.482 -26.893 1.00 97.31 282 LEU A C 1
ATOM 2190 O O . LEU A 1 282 ? 12.334 -4.028 -25.778 1.00 97.31 282 LEU A O 1
ATOM 2194 N N . ALA A 1 283 ? 12.896 -3.679 -27.910 1.00 97.12 283 ALA A N 1
ATOM 2195 C CA . ALA A 1 283 ? 12.993 -2.228 -27.723 1.00 97.12 283 ALA A CA 1
ATOM 2196 C C . ALA A 1 283 ? 11.647 -1.579 -27.348 1.00 97.12 283 ALA A C 1
ATOM 2198 O O . ALA A 1 283 ? 11.621 -0.830 -26.374 1.00 97.12 283 ALA A O 1
ATOM 2199 N N . PRO A 1 284 ? 10.519 -1.856 -28.031 1.00 97.38 284 PRO A N 1
ATOM 2200 C CA . PRO A 1 284 ? 9.243 -1.251 -27.658 1.00 97.38 284 PRO A CA 1
ATOM 2201 C C . PRO A 1 284 ? 8.511 -1.995 -26.530 1.00 97.38 284 PRO A C 1
ATOM 2203 O O . PRO A 1 284 ? 7.525 -1.469 -26.016 1.00 97.38 284 PRO A O 1
ATOM 2206 N N . SER A 1 285 ? 8.942 -3.201 -26.133 1.00 97.31 285 SER A N 1
ATOM 2207 C CA . SER A 1 285 ? 8.128 -4.084 -25.284 1.00 97.31 285 SER A CA 1
ATOM 2208 C C . SER A 1 285 ? 7.774 -3.487 -23.924 1.00 97.31 285 SER A C 1
ATOM 2210 O O . SER A 1 285 ? 6.608 -3.535 -23.554 1.00 97.31 285 SER A O 1
ATOM 2212 N N . ALA A 1 286 ? 8.724 -2.891 -23.195 1.00 96.56 286 ALA A N 1
ATOM 2213 C CA . ALA A 1 286 ? 8.442 -2.290 -21.886 1.00 96.56 286 ALA A CA 1
ATOM 2214 C C . ALA A 1 286 ? 7.403 -1.157 -21.987 1.00 96.56 286 ALA A C 1
ATOM 2216 O O . ALA A 1 286 ? 6.513 -1.053 -21.146 1.00 96.56 286 ALA A O 1
ATOM 2217 N N . LEU A 1 287 ? 7.474 -0.350 -23.052 1.00 95.75 287 LEU A N 1
ATOM 2218 C CA . LEU A 1 287 ? 6.526 0.733 -23.307 1.00 95.75 287 LEU A CA 1
ATOM 2219 C C . LEU A 1 287 ? 5.137 0.204 -23.690 1.00 95.75 287 LEU A C 1
ATOM 2221 O O . LEU A 1 287 ? 4.134 0.710 -23.204 1.00 95.75 287 LEU A O 1
ATOM 2225 N N . ILE A 1 288 ? 5.060 -0.819 -24.540 1.00 97.12 288 ILE A N 1
ATOM 2226 C CA . ILE A 1 288 ? 3.774 -1.417 -24.923 1.00 97.12 288 ILE A CA 1
ATOM 2227 C C . ILE A 1 288 ? 3.135 -2.102 -23.713 1.00 97.12 288 ILE A C 1
ATOM 2229 O O . ILE A 1 288 ? 1.970 -1.856 -23.408 1.00 97.12 288 ILE A O 1
ATOM 2233 N N . LEU A 1 289 ? 3.901 -2.925 -22.996 1.00 97.44 289 LEU A N 1
ATOM 2234 C CA . LEU A 1 289 ? 3.405 -3.674 -21.847 1.00 97.44 289 LEU A CA 1
ATOM 2235 C C . LEU A 1 289 ? 2.924 -2.750 -20.726 1.00 97.44 289 LEU A C 1
ATOM 2237 O O . LEU A 1 289 ? 1.881 -3.042 -20.157 1.00 97.44 289 LEU A O 1
ATOM 2241 N N . GLN A 1 290 ? 3.596 -1.622 -20.454 1.00 95.69 290 GLN A N 1
ATOM 2242 C CA . GLN A 1 290 ? 3.111 -0.683 -19.432 1.00 95.69 290 GLN A CA 1
ATOM 2243 C C . GLN A 1 290 ? 1.804 0.008 -19.846 1.00 95.69 290 GLN A C 1
ATOM 2245 O O . GLN A 1 290 ? 0.953 0.252 -19.000 1.00 95.69 290 GLN A O 1
ATOM 2250 N N . VAL A 1 291 ? 1.591 0.285 -21.143 1.00 96.50 291 VAL A N 1
ATOM 2251 C CA . VAL A 1 291 ? 0.298 0.827 -21.610 1.00 96.50 291 VAL A CA 1
ATOM 2252 C C . VAL A 1 291 ? -0.809 -0.200 -21.380 1.00 96.50 291 VAL A C 1
ATOM 2254 O O . VAL A 1 291 ? -1.873 0.147 -20.874 1.00 96.50 291 VAL A O 1
ATOM 2257 N N . VAL A 1 292 ? -0.554 -1.466 -21.724 1.00 97.50 292 VAL A N 1
ATOM 2258 C CA . VAL A 1 292 ? -1.518 -2.555 -21.512 1.00 97.50 292 VAL A CA 1
ATOM 2259 C C . VAL A 1 292 ? -1.782 -2.767 -20.019 1.00 97.50 292 VAL A C 1
ATOM 2261 O O . VAL A 1 292 ? -2.932 -2.937 -19.624 1.00 97.50 292 VAL A O 1
ATOM 2264 N N . GLU A 1 293 ? -0.749 -2.713 -19.180 1.00 96.62 293 GLU A N 1
ATOM 2265 C CA . GLU A 1 293 ? -0.871 -2.827 -17.724 1.00 96.62 293 GLU A CA 1
ATOM 2266 C C . GLU A 1 293 ? -1.740 -1.707 -17.138 1.00 96.62 293 GLU A C 1
ATOM 2268 O O . GLU A 1 293 ? -2.704 -1.990 -16.429 1.00 96.62 293 GLU A O 1
ATOM 2273 N N . ILE A 1 294 ? -1.464 -0.445 -17.487 1.00 95.75 294 ILE A N 1
ATOM 2274 C CA . ILE A 1 294 ? -2.258 0.706 -17.035 1.00 95.75 294 ILE A CA 1
ATOM 2275 C C . ILE A 1 294 ? -3.698 0.607 -17.544 1.00 95.75 294 ILE A C 1
ATOM 2277 O O . ILE A 1 294 ? -4.633 0.902 -16.802 1.00 95.75 294 ILE A O 1
ATOM 2281 N N . ALA A 1 295 ? -3.914 0.146 -18.779 1.00 96.62 295 ALA A N 1
ATOM 2282 C CA . ALA A 1 295 ? -5.261 -0.117 -19.277 1.00 96.62 295 ALA A CA 1
ATOM 2283 C C . ALA A 1 295 ? -5.978 -1.180 -18.423 1.00 96.62 295 ALA A C 1
ATOM 2285 O O . ALA A 1 295 ? -7.152 -1.006 -18.092 1.00 96.62 295 ALA A O 1
ATOM 2286 N N . CYS A 1 296 ? -5.271 -2.229 -17.983 1.00 96.94 296 CYS A N 1
ATOM 2287 C CA . CYS A 1 296 ? -5.822 -3.230 -17.065 1.00 96.94 296 CYS A CA 1
ATOM 2288 C C . CYS A 1 296 ? -6.230 -2.629 -15.711 1.00 96.94 296 CYS A C 1
ATOM 2290 O O . CYS A 1 296 ? -7.181 -3.123 -15.112 1.00 96.94 296 CYS A O 1
ATOM 2292 N N . TRP A 1 297 ? -5.597 -1.545 -15.241 1.00 95.62 297 TRP A N 1
ATOM 2293 C CA . TRP A 1 297 ? -6.021 -0.864 -14.008 1.00 95.62 297 TRP A CA 1
ATOM 2294 C C . TRP A 1 297 ? -7.447 -0.307 -14.107 1.00 95.62 297 TRP A C 1
ATOM 2296 O O . TRP A 1 297 ? -8.187 -0.326 -13.124 1.00 95.62 297 TRP A O 1
ATOM 2306 N N . TRP A 1 298 ? -7.825 0.193 -15.285 1.00 95.75 298 TRP A N 1
ATOM 2307 C CA . TRP A 1 298 ? -9.164 0.715 -15.559 1.00 95.75 298 TRP A CA 1
ATOM 2308 C C . TRP A 1 298 ? -10.150 -0.409 -15.874 1.00 95.75 298 TRP A C 1
ATOM 2310 O O . TRP A 1 298 ? -11.260 -0.418 -15.349 1.00 95.75 298 TRP A O 1
ATOM 2320 N N . LEU A 1 299 ? -9.732 -1.399 -16.668 1.00 95.75 299 LEU A N 1
ATOM 2321 C CA . LEU A 1 299 ? -10.561 -2.560 -17.009 1.00 95.75 299 LEU A CA 1
ATOM 2322 C C . LEU A 1 299 ? -10.857 -3.463 -15.803 1.00 95.75 299 LEU A C 1
ATOM 2324 O O . LEU A 1 299 ? -11.858 -4.173 -15.803 1.00 95.75 299 LEU A O 1
ATOM 2328 N N . ALA A 1 300 ? -10.048 -3.392 -14.744 1.00 94.12 300 ALA A N 1
ATOM 2329 C CA . ALA A 1 300 ? -10.330 -4.051 -13.472 1.00 94.12 300 ALA A CA 1
ATOM 2330 C C . ALA A 1 300 ? -11.657 -3.605 -12.827 1.00 94.12 300 ALA A C 1
ATOM 2332 O O . ALA A 1 300 ? -12.133 -4.276 -11.918 1.00 94.12 300 ALA A O 1
ATOM 2333 N N . ARG A 1 301 ? -12.274 -2.511 -13.295 1.00 89.25 301 ARG A N 1
ATOM 2334 C CA . ARG A 1 301 ? -13.585 -2.025 -12.829 1.00 89.25 301 ARG A CA 1
ATOM 2335 C C . ARG A 1 301 ? -14.784 -2.706 -13.462 1.00 89.25 301 ARG A C 1
ATOM 2337 O O . ARG A 1 301 ? -15.899 -2.445 -13.036 1.00 89.25 301 ARG A O 1
ATOM 2344 N N . LEU A 1 302 ? -14.571 -3.521 -14.487 1.00 91.44 302 LEU A N 1
ATOM 2345 C CA . LEU A 1 302 ? -15.660 -4.273 -15.091 1.00 91.44 302 LEU A CA 1
ATOM 2346 C C . LEU A 1 302 ? -16.247 -5.263 -14.083 1.00 91.44 302 LEU A C 1
ATOM 2348 O O . LEU A 1 302 ? -15.537 -5.754 -13.201 1.00 91.44 302 LEU A O 1
ATOM 2352 N N . ASP A 1 303 ? -17.522 -5.592 -14.266 1.00 88.75 303 ASP A N 1
ATOM 2353 C CA . ASP A 1 303 ? -18.203 -6.577 -13.435 1.00 88.75 303 ASP A CA 1
ATOM 2354 C C . ASP A 1 303 ? -17.497 -7.940 -13.479 1.00 88.75 303 ASP A C 1
ATOM 2356 O O . ASP A 1 303 ? -16.805 -8.312 -14.445 1.00 88.75 303 ASP A O 1
ATOM 2360 N N . SER A 1 304 ? -17.681 -8.708 -12.407 1.00 85.31 304 SER A N 1
ATOM 2361 C CA . SER A 1 304 ? -17.249 -10.100 -12.335 1.00 85.31 304 SER A CA 1
ATOM 2362 C C . SER A 1 304 ? -17.816 -10.892 -13.530 1.00 85.31 304 SER A C 1
ATOM 2364 O O . SER A 1 304 ? -19.009 -10.792 -13.820 1.00 85.31 304 SER A O 1
ATOM 2366 N N . PRO A 1 305 ? -16.998 -11.696 -14.245 1.00 90.12 305 PRO A N 1
ATOM 2367 C CA . PRO A 1 305 ? -15.638 -12.129 -13.899 1.00 90.12 305 PRO A CA 1
ATOM 2368 C C . PRO A 1 305 ? -14.498 -11.320 -14.552 1.00 90.12 305 PRO A C 1
ATOM 2370 O O . PRO A 1 305 ? -13.327 -11.612 -14.303 1.00 90.12 305 PRO A O 1
ATOM 2373 N N . ALA A 1 306 ? -14.798 -10.343 -15.412 1.00 93.00 306 ALA A N 1
ATOM 2374 C CA . ALA A 1 306 ? -13.780 -9.652 -16.204 1.00 93.00 306 ALA A CA 1
ATOM 2375 C C . ALA A 1 306 ? -12.869 -8.769 -15.335 1.00 93.00 306 ALA A C 1
ATOM 2377 O O . ALA A 1 306 ? -11.647 -8.807 -15.495 1.00 93.00 306 ALA A O 1
ATOM 2378 N N . GLY A 1 307 ? -13.440 -8.021 -14.386 1.00 91.50 307 GLY A N 1
ATOM 2379 C CA . GLY A 1 307 ? -12.685 -7.134 -13.495 1.00 91.50 307 GLY A CA 1
ATOM 2380 C C . GLY A 1 307 ? -11.571 -7.838 -12.708 1.00 91.50 307 GLY A C 1
ATOM 2381 O O . GLY A 1 307 ? -10.402 -7.460 -12.848 1.00 91.50 307 GLY A O 1
ATOM 2382 N N . PRO A 1 308 ? -11.872 -8.910 -11.946 1.00 91.06 308 PRO A N 1
ATOM 2383 C CA . PRO A 1 308 ? -10.859 -9.671 -11.215 1.00 91.06 308 PRO A CA 1
ATOM 2384 C C . PRO A 1 308 ? -9.760 -10.245 -12.117 1.00 91.06 308 PRO A C 1
ATOM 2386 O O . PRO A 1 308 ? -8.588 -10.259 -11.735 1.00 91.06 308 PRO A O 1
ATOM 2389 N N . PHE A 1 309 ? -10.113 -10.680 -13.331 1.00 94.12 309 PHE A N 1
ATOM 2390 C CA . PHE A 1 309 ? -9.143 -11.175 -14.306 1.00 94.12 309 PHE A CA 1
ATOM 2391 C C . PHE A 1 309 ? -8.170 -10.078 -14.760 1.00 94.12 309 PHE A C 1
ATOM 2393 O O . PHE A 1 309 ? -6.956 -10.292 -14.753 1.00 94.12 309 PHE A O 1
ATOM 2400 N N . PHE A 1 310 ? -8.668 -8.883 -15.094 1.00 95.94 310 PHE A N 1
ATOM 2401 C CA . PHE A 1 310 ? -7.795 -7.757 -15.431 1.00 95.94 310 PHE A CA 1
ATOM 2402 C C . PHE A 1 310 ? -6.924 -7.340 -14.250 1.00 95.94 310 PHE A C 1
ATOM 2404 O O . PHE A 1 310 ? -5.743 -7.071 -14.452 1.00 95.94 310 PHE A O 1
ATOM 2411 N N . ALA A 1 311 ? -7.449 -7.364 -13.023 1.00 92.12 311 ALA A N 1
ATOM 2412 C CA . ALA A 1 311 ? -6.657 -7.062 -11.836 1.00 92.12 311 ALA A CA 1
ATOM 2413 C C . ALA A 1 311 ? -5.533 -8.086 -11.588 1.00 92.12 311 ALA A C 1
ATOM 2415 O O . ALA A 1 311 ? -4.434 -7.705 -11.191 1.00 92.12 311 ALA A O 1
ATOM 2416 N N . PHE A 1 312 ? -5.759 -9.368 -11.891 1.00 92.75 312 PHE A N 1
ATOM 2417 C CA . PHE A 1 312 ? -4.701 -10.383 -11.907 1.00 92.75 312 PHE A CA 1
ATOM 2418 C C . PHE A 1 312 ? -3.617 -10.074 -12.954 1.00 92.75 312 PHE A C 1
ATOM 2420 O O . PHE A 1 312 ? -2.421 -10.179 -12.665 1.00 92.75 312 PHE A O 1
ATOM 2427 N N . LEU A 1 313 ? -4.019 -9.659 -14.162 1.00 95.69 313 LEU A N 1
ATOM 2428 C CA . LEU A 1 313 ? -3.079 -9.337 -15.238 1.00 95.69 313 LEU A CA 1
ATOM 2429 C C . LEU A 1 313 ? -2.135 -8.186 -14.879 1.00 95.69 313 LEU A C 1
ATOM 2431 O O . LEU A 1 313 ? -1.009 -8.184 -15.369 1.00 95.69 313 LEU A O 1
ATOM 2435 N N . ILE A 1 314 ? -2.536 -7.263 -14.000 1.00 95.31 314 ILE A N 1
ATOM 2436 C CA . ILE A 1 314 ? -1.680 -6.160 -13.529 1.00 95.31 314 ILE A CA 1
ATOM 2437 C C . ILE A 1 314 ? -0.366 -6.700 -12.953 1.00 95.31 314 ILE A C 1
ATOM 2439 O O . ILE A 1 314 ? 0.710 -6.258 -13.349 1.00 95.31 314 ILE A O 1
ATOM 2443 N N . THR A 1 315 ? -0.425 -7.700 -12.067 1.00 92.56 315 THR A N 1
ATOM 2444 C CA . THR A 1 315 ? 0.779 -8.274 -11.445 1.00 92.56 315 THR A CA 1
ATOM 2445 C C . THR A 1 315 ? 1.671 -8.964 -12.482 1.00 92.56 315 THR A C 1
ATOM 2447 O O . THR A 1 315 ? 2.890 -8.781 -12.480 1.00 92.56 315 THR A O 1
ATOM 2450 N N . ALA A 1 316 ? 1.073 -9.736 -13.396 1.00 93.81 316 ALA A N 1
ATOM 2451 C CA . ALA A 1 316 ? 1.812 -10.454 -14.434 1.00 93.81 316 ALA A CA 1
ATOM 2452 C C . ALA A 1 316 ? 2.478 -9.495 -15.438 1.00 93.81 316 ALA A C 1
ATOM 2454 O O . ALA A 1 316 ? 3.659 -9.649 -15.760 1.00 93.81 316 ALA A O 1
ATOM 2455 N N . LEU A 1 317 ? 1.741 -8.483 -15.901 1.00 96.19 317 LEU A N 1
ATOM 2456 C CA . LEU A 1 317 ? 2.234 -7.465 -16.826 1.00 96.19 317 LEU A CA 1
ATOM 2457 C C . LEU A 1 317 ? 3.297 -6.585 -16.169 1.00 96.19 317 LEU A C 1
ATOM 2459 O O . LEU A 1 317 ? 4.331 -6.355 -16.790 1.00 96.19 317 LEU A O 1
ATOM 2463 N N . GLY A 1 318 ? 3.120 -6.185 -14.907 1.00 94.00 318 GLY A N 1
ATOM 2464 C CA . GLY A 1 318 ? 4.139 -5.453 -14.151 1.00 94.00 318 GLY A CA 1
ATOM 2465 C C . GLY A 1 318 ? 5.458 -6.230 -14.044 1.00 94.00 318 GLY A C 1
ATOM 2466 O O . GLY A 1 318 ? 6.533 -5.678 -14.285 1.00 94.00 318 GLY A O 1
ATOM 2467 N N . GLY A 1 319 ? 5.392 -7.543 -13.787 1.00 93.94 319 GLY A N 1
ATOM 2468 C CA . GLY A 1 319 ? 6.565 -8.425 -13.821 1.00 93.94 319 GLY A CA 1
ATOM 2469 C C . GLY A 1 319 ? 7.208 -8.532 -15.212 1.00 93.94 319 GLY A C 1
ATOM 2470 O O . GLY A 1 319 ? 8.434 -8.497 -15.340 1.00 93.94 319 GLY A O 1
ATOM 2471 N N . ALA A 1 320 ? 6.398 -8.602 -16.271 1.00 96.81 320 ALA A N 1
ATOM 2472 C CA . ALA A 1 320 ? 6.887 -8.623 -17.650 1.00 96.81 320 ALA A CA 1
ATOM 2473 C C . ALA A 1 320 ? 7.554 -7.295 -18.058 1.00 96.81 320 ALA A C 1
ATOM 2475 O O . ALA A 1 320 ? 8.598 -7.312 -18.716 1.00 96.81 320 ALA A O 1
ATOM 2476 N N . VAL A 1 321 ? 7.002 -6.154 -17.628 1.00 96.69 321 VAL A N 1
ATOM 2477 C CA . VAL A 1 321 ? 7.609 -4.822 -17.784 1.00 96.69 321 VAL A CA 1
ATOM 2478 C C . VAL A 1 321 ? 8.964 -4.780 -17.082 1.00 96.69 321 VAL A C 1
ATOM 2480 O O . VAL A 1 321 ? 9.948 -4.380 -17.706 1.00 96.69 321 VAL A O 1
ATOM 2483 N N . ALA A 1 322 ? 9.043 -5.255 -15.832 1.00 95.25 322 ALA A N 1
ATOM 2484 C CA . ALA A 1 322 ? 10.289 -5.325 -15.066 1.00 95.25 322 ALA A CA 1
ATOM 2485 C C . ALA A 1 322 ? 11.379 -6.088 -15.830 1.00 95.25 322 ALA A C 1
ATOM 2487 O O . ALA A 1 322 ? 12.496 -5.598 -16.012 1.00 95.25 322 ALA A O 1
ATOM 2488 N N . LEU A 1 323 ? 11.034 -7.280 -16.325 1.00 96.62 323 LEU A N 1
ATOM 2489 C CA . LEU A 1 323 ? 11.949 -8.128 -17.078 1.00 96.62 323 LEU A CA 1
ATOM 2490 C C . LEU A 1 323 ? 12.406 -7.451 -18.375 1.00 96.62 323 LEU A C 1
ATOM 2492 O O . LEU A 1 323 ? 13.602 -7.431 -18.669 1.00 96.62 323 LEU A O 1
ATOM 2496 N N . CYS A 1 324 ? 11.476 -6.865 -19.135 1.00 97.00 324 CYS A N 1
ATOM 2497 C CA . CYS A 1 324 ? 11.802 -6.152 -20.368 1.00 97.00 324 CYS A CA 1
ATOM 2498 C C . CYS A 1 324 ? 12.747 -4.978 -20.104 1.00 97.00 324 CYS A C 1
ATOM 2500 O O . CYS A 1 324 ? 13.742 -4.837 -20.811 1.00 97.00 324 CYS A O 1
ATOM 2502 N N . LEU A 1 325 ? 12.481 -4.177 -19.071 1.00 96.81 325 LEU A N 1
ATOM 2503 C CA . LEU A 1 325 ? 13.320 -3.043 -18.695 1.00 96.81 325 LEU A CA 1
ATOM 2504 C C . LEU A 1 325 ? 14.738 -3.486 -18.315 1.00 96.81 325 LEU A C 1
ATOM 2506 O O . LEU A 1 325 ? 15.716 -2.920 -18.805 1.00 96.81 325 LEU A O 1
ATOM 2510 N N . ILE A 1 326 ? 14.861 -4.526 -17.484 1.00 95.75 326 ILE A N 1
ATOM 2511 C CA . ILE A 1 326 ? 16.159 -5.086 -17.086 1.00 95.75 326 ILE A CA 1
ATOM 2512 C C . ILE A 1 326 ? 16.930 -5.563 -18.319 1.00 95.75 326 ILE A C 1
ATOM 2514 O O . ILE A 1 326 ? 18.101 -5.220 -18.480 1.00 95.75 326 ILE A O 1
ATOM 2518 N N . LEU A 1 327 ? 16.281 -6.305 -19.220 1.00 96.75 327 LEU A N 1
ATOM 2519 C CA . LEU A 1 327 ? 16.918 -6.782 -20.447 1.00 96.75 327 LEU A CA 1
ATOM 2520 C C . LEU A 1 327 ? 17.333 -5.624 -21.362 1.00 96.75 327 LEU A C 1
ATOM 2522 O O . LEU A 1 327 ? 18.458 -5.626 -21.856 1.00 96.75 327 LEU A O 1
ATOM 2526 N N . GLN A 1 328 ? 16.475 -4.619 -21.556 1.00 97.56 328 GLN A N 1
ATOM 2527 C CA . GLN A 1 328 ? 16.804 -3.426 -22.339 1.00 97.56 328 GLN A CA 1
ATOM 2528 C C . GLN A 1 328 ? 18.052 -2.729 -21.795 1.00 97.56 328 GLN A C 1
ATOM 2530 O O . GLN A 1 328 ? 18.959 -2.416 -22.568 1.00 97.56 328 GLN A O 1
ATOM 2535 N N . VAL A 1 329 ? 18.140 -2.532 -20.477 1.00 96.25 329 VAL A N 1
ATOM 2536 C CA . VAL A 1 329 ? 19.301 -1.897 -19.848 1.00 96.25 329 VAL A CA 1
ATOM 2537 C C . VAL A 1 329 ? 20.550 -2.770 -19.975 1.00 96.25 329 VAL A C 1
ATOM 2539 O O . VAL A 1 329 ? 21.565 -2.302 -20.492 1.00 96.25 329 VAL A O 1
ATOM 2542 N N . LEU A 1 330 ? 20.498 -4.032 -19.541 1.00 94.25 330 LEU A N 1
ATOM 2543 C CA . LEU A 1 330 ? 21.679 -4.899 -19.494 1.00 94.25 330 LEU A CA 1
ATOM 2544 C C . LEU A 1 330 ? 22.256 -5.174 -20.885 1.00 94.25 330 LEU A C 1
ATOM 2546 O O . LEU A 1 330 ? 23.472 -5.109 -21.066 1.00 94.25 330 LEU A O 1
ATOM 2550 N N . LEU A 1 331 ? 21.402 -5.431 -21.878 1.00 95.69 331 LEU A N 1
ATOM 2551 C CA . LEU A 1 331 ? 21.843 -5.655 -23.255 1.00 95.69 331 LEU A CA 1
ATOM 2552 C C . LEU A 1 331 ? 22.438 -4.378 -23.860 1.00 95.69 331 LEU A C 1
ATOM 2554 O O . LEU A 1 331 ? 23.488 -4.428 -24.499 1.00 95.69 331 LEU A O 1
ATOM 2558 N N . THR A 1 332 ? 21.834 -3.217 -23.606 1.00 96.75 332 THR A N 1
ATOM 2559 C CA . THR A 1 332 ? 22.385 -1.936 -24.071 1.00 96.75 332 THR A CA 1
ATOM 2560 C C . THR A 1 332 ? 23.756 -1.656 -23.452 1.00 96.75 332 THR A C 1
ATOM 2562 O O . THR A 1 332 ? 24.700 -1.317 -24.168 1.00 96.75 332 THR A O 1
ATOM 2565 N N . LEU A 1 333 ? 23.897 -1.846 -22.136 1.00 94.44 333 LEU A N 1
ATOM 2566 C CA . LEU A 1 333 ? 25.173 -1.694 -21.431 1.00 94.44 333 LEU A CA 1
ATOM 2567 C C . LEU A 1 333 ? 26.232 -2.682 -21.941 1.00 94.44 333 LEU A C 1
ATOM 2569 O O . LEU A 1 333 ? 27.414 -2.350 -22.021 1.00 94.44 333 LEU A O 1
ATOM 2573 N N . TRP A 1 334 ? 25.827 -3.891 -22.320 1.00 94.31 334 TRP A N 1
ATOM 2574 C CA . TRP A 1 334 ? 26.739 -4.879 -22.882 1.00 94.31 334 TRP A CA 1
ATOM 2575 C C . TRP A 1 334 ? 27.243 -4.506 -24.285 1.00 94.31 334 TRP A C 1
ATOM 2577 O O . TRP A 1 334 ? 28.423 -4.706 -24.597 1.00 94.31 334 TRP A O 1
ATOM 2587 N N . ASP A 1 335 ? 26.369 -3.971 -25.139 1.00 95.00 335 ASP A N 1
ATOM 2588 C CA . ASP A 1 335 ? 26.712 -3.600 -26.516 1.00 95.00 335 ASP A CA 1
ATOM 2589 C C . ASP A 1 335 ? 27.565 -2.322 -26.592 1.00 95.00 335 ASP A C 1
ATOM 2591 O O . ASP A 1 335 ? 28.531 -2.272 -27.357 1.00 95.00 335 ASP A O 1
ATOM 2595 N N . ILE A 1 336 ? 27.266 -1.312 -25.764 1.00 93.62 336 ILE A N 1
ATOM 2596 C CA . ILE A 1 336 ? 27.937 0.001 -25.802 1.00 93.62 336 ILE A CA 1
ATOM 2597 C C . ILE A 1 336 ? 29.421 -0.061 -25.379 1.00 93.62 336 ILE A C 1
ATOM 2599 O O . ILE A 1 336 ? 30.243 0.765 -25.805 1.00 93.62 336 ILE A O 1
ATOM 2603 N N . HIS A 1 337 ? 29.784 -1.057 -24.562 1.00 91.88 337 HIS A N 1
ATOM 2604 C CA . HIS A 1 337 ? 31.126 -1.230 -24.005 1.00 91.88 337 HIS A CA 1
ATOM 2605 C C . HIS A 1 337 ? 31.966 -2.258 -24.772 1.00 91.88 337 HIS A C 1
ATOM 2607 O O . HIS A 1 337 ? 31.498 -3.310 -25.209 1.00 91.88 337 HIS A O 1
ATOM 2613 N N . SER A 1 338 ? 33.263 -1.962 -24.908 1.00 87.06 338 SER A N 1
ATOM 2614 C CA . SER A 1 338 ? 34.252 -2.890 -25.473 1.00 87.06 338 SER A CA 1
ATOM 2615 C C . SER A 1 338 ? 34.492 -4.086 -24.534 1.00 87.06 338 SER A C 1
ATOM 2617 O O . SER A 1 338 ? 34.118 -4.019 -23.363 1.00 87.06 338 SER A O 1
ATOM 2619 N N . PRO A 1 339 ? 35.162 -5.170 -24.976 1.00 87.69 339 PRO A N 1
ATOM 2620 C CA . PRO A 1 339 ? 35.452 -6.320 -24.113 1.00 87.69 339 PRO A CA 1
ATOM 2621 C C . PRO A 1 339 ? 36.125 -5.964 -22.775 1.00 87.69 339 PRO A C 1
ATOM 2623 O O . PRO A 1 339 ? 35.780 -6.543 -21.749 1.00 87.69 339 PRO A O 1
ATOM 2626 N N . SER A 1 340 ? 37.027 -4.976 -22.752 1.00 85.50 340 SER A N 1
ATOM 2627 C CA . SER A 1 340 ? 37.638 -4.480 -21.508 1.00 85.50 340 SER A CA 1
ATOM 2628 C C . SER A 1 340 ? 36.645 -3.701 -20.639 1.00 85.50 340 SER A C 1
ATOM 2630 O O . SER A 1 340 ? 36.613 -3.897 -19.428 1.00 85.50 340 SER A O 1
ATOM 2632 N N . GLY A 1 341 ? 35.786 -2.874 -21.247 1.00 84.75 341 GLY A N 1
ATOM 2633 C CA . GLY A 1 341 ? 34.721 -2.159 -20.533 1.00 84.75 341 GLY A CA 1
ATOM 2634 C C . GLY A 1 341 ? 33.673 -3.101 -19.932 1.00 84.75 341 GLY A C 1
ATOM 2635 O O . GLY A 1 341 ? 33.215 -2.879 -18.816 1.00 84.75 341 GLY A O 1
ATOM 2636 N N . ARG A 1 342 ? 33.365 -4.215 -20.609 1.00 89.25 342 ARG A N 1
ATOM 2637 C CA . ARG A 1 342 ? 32.469 -5.261 -20.088 1.00 89.25 342 ARG A CA 1
ATOM 2638 C C . ARG A 1 342 ? 32.994 -5.885 -18.797 1.00 89.25 342 ARG A C 1
ATOM 2640 O O . ARG A 1 342 ? 32.202 -6.148 -17.902 1.00 89.25 342 ARG A O 1
ATOM 2647 N N . LYS A 1 343 ? 34.313 -6.075 -18.659 1.00 89.19 343 LYS A N 1
ATOM 2648 C CA . LYS A 1 343 ? 34.911 -6.563 -17.402 1.00 89.19 343 LYS A CA 1
ATOM 2649 C C . LYS A 1 343 ? 34.661 -5.587 -16.251 1.00 89.19 343 LYS A C 1
ATOM 2651 O O . LYS A 1 343 ? 34.249 -6.012 -15.179 1.00 89.19 343 LYS A O 1
ATOM 2656 N N . VAL A 1 344 ? 34.854 -4.287 -16.491 1.00 86.06 344 VAL A N 1
ATOM 2657 C CA . VAL A 1 344 ? 34.573 -3.236 -15.497 1.00 86.06 344 VAL A CA 1
ATOM 2658 C C . VAL A 1 344 ? 33.088 -3.217 -15.133 1.00 86.06 344 VAL A C 1
ATOM 2660 O O . VAL A 1 344 ? 32.750 -3.190 -13.955 1.00 86.06 344 VAL A O 1
ATOM 2663 N N . LEU A 1 345 ? 32.201 -3.307 -16.127 1.00 86.00 345 LEU A N 1
ATOM 2664 C CA . LEU A 1 345 ? 30.757 -3.377 -15.906 1.00 86.00 345 LEU A CA 1
ATOM 2665 C C . LEU A 1 345 ? 30.367 -4.582 -15.036 1.00 86.00 345 LEU A C 1
ATOM 2667 O O . LEU A 1 345 ? 29.596 -4.421 -14.095 1.00 86.00 345 LEU A O 1
ATOM 2671 N N . ILE A 1 346 ? 30.922 -5.768 -15.309 1.00 88.12 346 ILE A N 1
ATOM 2672 C CA . ILE A 1 346 ? 30.685 -6.970 -14.495 1.00 88.12 346 ILE A CA 1
ATOM 2673 C C . ILE A 1 346 ? 31.125 -6.732 -13.047 1.00 88.12 346 ILE A C 1
ATOM 2675 O O . ILE A 1 346 ? 30.368 -7.046 -12.134 1.00 88.12 346 ILE A O 1
ATOM 2679 N N . LEU A 1 347 ? 32.304 -6.141 -12.820 1.00 88.06 347 LEU A N 1
ATOM 2680 C CA . LEU A 1 347 ? 32.780 -5.824 -11.467 1.00 88.06 347 LEU A CA 1
ATOM 2681 C C . LEU A 1 347 ? 31.844 -4.850 -10.740 1.00 88.06 347 LEU A C 1
ATOM 2683 O O . LEU A 1 347 ? 31.558 -5.053 -9.563 1.00 88.06 347 LEU A O 1
ATOM 2687 N N . ILE A 1 348 ? 31.328 -3.833 -11.437 1.00 86.56 348 ILE A N 1
ATOM 2688 C CA . ILE A 1 348 ? 30.349 -2.890 -10.876 1.00 86.56 348 ILE A CA 1
ATOM 2689 C C . ILE A 1 348 ? 29.050 -3.616 -10.512 1.00 86.56 348 ILE A C 1
ATOM 2691 O O . ILE A 1 348 ? 28.560 -3.451 -9.399 1.00 86.56 348 ILE A O 1
ATOM 2695 N N . ILE A 1 349 ? 28.507 -4.443 -11.410 1.00 85.31 349 ILE A N 1
ATOM 2696 C CA . ILE A 1 349 ? 27.269 -5.199 -11.164 1.00 85.31 349 ILE A CA 1
ATOM 2697 C C . ILE A 1 349 ? 27.447 -6.165 -9.986 1.00 85.31 349 ILE A C 1
ATOM 2699 O O . ILE A 1 349 ? 26.576 -6.230 -9.123 1.00 85.31 349 ILE A O 1
ATOM 2703 N N . LEU A 1 350 ? 28.577 -6.874 -9.908 1.00 89.06 350 LEU A N 1
ATOM 2704 C CA . LEU A 1 350 ? 28.893 -7.757 -8.782 1.00 89.06 350 LEU A CA 1
ATOM 2705 C C . LEU A 1 350 ? 29.019 -6.973 -7.472 1.00 89.06 350 LEU A C 1
ATOM 2707 O O . LEU A 1 350 ? 28.439 -7.377 -6.469 1.00 89.06 350 LEU A O 1
ATOM 2711 N N . GLY A 1 351 ? 29.722 -5.838 -7.480 1.00 89.38 351 GLY A N 1
ATOM 2712 C CA . GLY A 1 351 ? 29.847 -4.964 -6.312 1.00 89.38 351 GLY A CA 1
ATOM 2713 C C . GLY A 1 351 ? 28.491 -4.451 -5.822 1.00 89.38 351 GLY A C 1
ATOM 2714 O O . GLY A 1 351 ? 28.182 -4.562 -4.637 1.00 89.38 351 GLY A O 1
ATOM 2715 N N . LEU A 1 352 ? 27.645 -3.967 -6.736 1.00 85.88 352 LEU A N 1
ATOM 2716 C CA . LEU A 1 352 ? 26.276 -3.549 -6.425 1.00 85.88 352 LEU A CA 1
ATOM 2717 C C . LEU A 1 352 ? 25.426 -4.717 -5.912 1.00 85.88 352 LEU A C 1
ATOM 2719 O O . LEU A 1 352 ? 24.677 -4.539 -4.957 1.00 85.88 352 LEU A O 1
ATOM 2723 N N . GLY A 1 353 ? 25.576 -5.912 -6.488 1.00 85.81 353 GLY A N 1
ATOM 2724 C CA . GLY A 1 353 ? 24.905 -7.128 -6.030 1.00 85.81 353 GLY A CA 1
ATOM 2725 C C . GLY A 1 353 ? 25.306 -7.528 -4.608 1.00 85.81 353 GLY A C 1
ATOM 2726 O O . GLY A 1 353 ? 24.440 -7.866 -3.804 1.00 85.81 353 GLY A O 1
ATOM 2727 N N . ILE A 1 354 ? 26.592 -7.419 -4.259 1.00 91.56 354 ILE A N 1
ATOM 2728 C CA . ILE A 1 354 ? 27.090 -7.664 -2.896 1.00 91.56 354 ILE A CA 1
ATOM 2729 C C . ILE A 1 354 ? 26.505 -6.638 -1.922 1.00 91.56 354 ILE A C 1
ATOM 2731 O O . ILE A 1 354 ? 25.990 -7.018 -0.872 1.00 91.56 354 ILE A O 1
ATOM 2735 N N . VAL A 1 355 ? 26.542 -5.345 -2.265 1.00 89.44 355 VAL A N 1
ATOM 2736 C CA . VAL A 1 355 ? 25.971 -4.281 -1.422 1.00 89.44 355 VAL A CA 1
ATOM 2737 C C . VAL A 1 355 ? 24.469 -4.489 -1.230 1.00 89.44 355 VAL A C 1
ATOM 2739 O O . VAL A 1 355 ? 23.990 -4.445 -0.099 1.00 89.44 355 VAL A O 1
ATOM 2742 N N . ALA A 1 356 ? 23.731 -4.778 -2.303 1.00 86.06 356 ALA A N 1
ATOM 2743 C CA . ALA A 1 356 ? 22.303 -5.070 -2.241 1.00 86.06 356 ALA A CA 1
ATOM 2744 C C . ALA A 1 356 ? 22.010 -6.312 -1.384 1.00 86.06 356 ALA A C 1
ATOM 2746 O O . ALA A 1 356 ? 21.108 -6.272 -0.554 1.00 86.06 356 ALA A O 1
ATOM 2747 N N . GLY A 1 357 ? 22.802 -7.381 -1.517 1.00 87.69 357 GLY A N 1
ATOM 2748 C CA . GLY A 1 357 ? 22.691 -8.584 -0.689 1.00 87.69 357 GLY A CA 1
ATOM 2749 C C . GLY A 1 357 ? 22.955 -8.311 0.795 1.00 87.69 357 GLY A C 1
ATOM 2750 O O . GLY A 1 357 ? 22.212 -8.786 1.651 1.00 87.69 357 GLY A O 1
ATOM 2751 N N . LEU A 1 358 ? 23.957 -7.486 1.113 1.00 92.06 358 LEU A N 1
ATOM 2752 C CA . LEU A 1 358 ? 24.246 -7.057 2.485 1.00 92.06 358 LEU A CA 1
ATOM 2753 C C . LEU A 1 358 ? 23.122 -6.195 3.068 1.00 92.06 358 LEU A C 1
ATOM 2755 O O . LEU A 1 358 ? 22.745 -6.397 4.221 1.00 92.06 358 LEU A O 1
ATOM 2759 N N . LEU A 1 359 ? 22.578 -5.256 2.290 1.00 88.50 359 LEU A N 1
ATOM 2760 C CA . LEU A 1 359 ? 21.431 -4.441 2.696 1.00 88.50 359 LEU A CA 1
ATOM 2761 C C . LEU A 1 359 ? 20.187 -5.308 2.909 1.00 88.50 359 LEU A C 1
ATOM 2763 O O . LEU A 1 359 ? 19.497 -5.156 3.916 1.00 88.50 359 LEU A O 1
ATOM 2767 N N . ALA A 1 360 ? 19.930 -6.257 2.010 1.00 87.62 360 ALA A N 1
ATOM 2768 C CA . ALA A 1 360 ? 18.833 -7.200 2.154 1.00 87.62 360 ALA A CA 1
ATOM 2769 C C . ALA A 1 360 ? 18.983 -8.026 3.438 1.00 87.62 360 ALA A C 1
ATOM 2771 O O . ALA A 1 360 ? 18.048 -8.106 4.227 1.00 87.62 360 ALA A O 1
ATOM 2772 N N . TRP A 1 361 ? 20.173 -8.571 3.699 1.00 90.56 361 TRP A N 1
ATOM 2773 C CA . TRP A 1 361 ? 20.427 -9.408 4.871 1.00 90.56 361 TRP A CA 1
ATOM 2774 C C . TRP A 1 361 ? 20.425 -8.640 6.198 1.00 90.56 361 TRP A C 1
ATOM 2776 O O . TRP A 1 361 ? 19.891 -9.134 7.186 1.00 90.56 361 TRP A O 1
ATOM 2786 N N . LYS A 1 362 ? 20.997 -7.431 6.243 1.00 91.94 362 LYS A N 1
ATOM 2787 C CA . LYS A 1 362 ? 21.103 -6.647 7.486 1.00 91.94 362 LYS A CA 1
ATOM 2788 C C . LYS A 1 362 ? 19.885 -5.782 7.786 1.00 91.94 362 LYS A C 1
ATOM 2790 O O . LYS A 1 362 ? 19.677 -5.441 8.948 1.00 91.94 362 LYS A O 1
ATOM 2795 N N . VAL A 1 363 ? 19.127 -5.386 6.766 1.00 89.06 363 VAL A N 1
ATOM 2796 C CA . VAL A 1 363 ? 18.048 -4.399 6.906 1.00 89.06 363 VAL A CA 1
ATOM 2797 C C . VAL A 1 363 ? 16.711 -4.981 6.469 1.00 89.06 363 VAL A C 1
ATOM 2799 O O . VAL A 1 363 ? 15.805 -5.065 7.292 1.00 89.06 363 VAL A O 1
ATOM 2802 N N . ALA A 1 364 ? 16.581 -5.418 5.213 1.00 86.75 364 ALA A N 1
ATOM 2803 C CA . ALA A 1 364 ? 15.272 -5.788 4.666 1.00 86.75 364 ALA A CA 1
ATOM 2804 C C . ALA A 1 364 ? 14.699 -7.078 5.276 1.00 86.75 364 ALA A C 1
ATOM 2806 O O . ALA A 1 364 ? 13.559 -7.077 5.726 1.00 86.75 364 ALA A O 1
ATOM 2807 N N . LEU A 1 365 ? 15.473 -8.166 5.335 1.00 87.56 365 LEU A N 1
ATOM 2808 C CA . LEU A 1 365 ? 15.010 -9.447 5.882 1.00 87.56 365 LEU A CA 1
ATOM 2809 C C . LEU A 1 365 ? 14.654 -9.341 7.375 1.00 87.56 365 LEU A C 1
ATOM 2811 O O . LEU A 1 365 ? 13.527 -9.690 7.718 1.00 87.56 365 LEU A O 1
ATOM 2815 N N . PRO A 1 366 ? 15.501 -8.761 8.255 1.00 88.94 366 PRO A N 1
ATOM 2816 C CA . PRO A 1 366 ? 15.127 -8.562 9.653 1.00 88.94 366 PRO A CA 1
ATOM 2817 C C . PRO A 1 366 ? 13.903 -7.659 9.829 1.00 88.94 366 PRO A C 1
ATOM 2819 O O . PRO A 1 366 ? 13.148 -7.836 10.782 1.00 88.94 366 PRO A O 1
ATOM 2822 N N . TYR A 1 367 ? 13.705 -6.679 8.943 1.00 86.81 367 TYR A N 1
ATOM 2823 C CA . TYR A 1 367 ? 12.511 -5.838 8.955 1.00 86.81 367 TYR A CA 1
ATOM 2824 C C . TYR A 1 367 ? 11.253 -6.647 8.616 1.00 86.81 367 TYR A C 1
ATOM 2826 O O . TYR A 1 367 ? 10.299 -6.633 9.390 1.00 86.81 367 TYR A O 1
ATOM 2834 N N . LEU A 1 368 ? 11.281 -7.420 7.526 1.00 86.44 368 LEU A N 1
ATOM 2835 C CA . LEU A 1 368 ? 10.169 -8.282 7.114 1.00 86.44 368 LEU A CA 1
ATOM 2836 C C . LEU A 1 368 ? 9.855 -9.357 8.162 1.00 86.44 368 LEU A C 1
ATOM 2838 O O . LEU A 1 368 ? 8.689 -9.642 8.420 1.00 86.44 368 LEU A O 1
ATOM 2842 N N . ASP A 1 369 ? 10.872 -9.932 8.803 1.00 85.31 369 ASP A N 1
ATOM 2843 C CA . ASP A 1 369 ? 10.678 -10.921 9.867 1.00 85.31 369 ASP A CA 1
ATOM 2844 C C . ASP A 1 369 ? 10.043 -10.297 11.116 1.00 85.31 369 ASP A C 1
ATOM 2846 O O . ASP A 1 369 ? 9.185 -10.917 11.745 1.00 85.31 369 ASP A O 1
ATOM 2850 N N . ARG A 1 370 ? 10.386 -9.044 11.453 1.00 82.69 370 ARG A N 1
ATOM 2851 C CA . ARG A 1 370 ? 9.692 -8.299 12.518 1.00 82.69 370 ARG A CA 1
ATOM 2852 C C . ARG A 1 370 ? 8.238 -8.032 12.158 1.00 82.69 370 ARG A C 1
ATOM 2854 O O . ARG A 1 370 ? 7.382 -8.188 13.021 1.00 82.69 370 ARG A O 1
ATOM 2861 N N . GLU A 1 371 ? 7.941 -7.666 10.914 1.00 79.69 371 GLU A N 1
ATOM 2862 C CA . GLU A 1 371 ? 6.554 -7.507 10.466 1.00 79.69 371 GLU A CA 1
ATOM 2863 C C . GLU A 1 371 ? 5.762 -8.815 10.577 1.00 79.69 371 GLU A C 1
ATOM 2865 O O . GLU A 1 371 ? 4.634 -8.801 11.066 1.00 79.69 371 GLU A O 1
ATOM 2870 N N . LYS A 1 372 ? 6.366 -9.954 10.209 1.00 78.44 372 LYS A N 1
ATOM 2871 C CA . LYS A 1 372 ? 5.754 -11.280 10.394 1.00 78.44 372 LYS A CA 1
ATOM 2872 C C . LYS A 1 372 ? 5.539 -11.623 11.869 1.00 78.44 372 LYS A C 1
ATOM 2874 O O . LYS A 1 372 ? 4.468 -12.100 12.223 1.00 78.44 372 LYS A O 1
ATOM 2879 N N . GLY A 1 373 ? 6.533 -11.379 12.725 1.00 62.72 373 GLY A N 1
ATOM 2880 C CA . GLY A 1 373 ? 6.463 -11.684 14.159 1.00 62.72 373 GLY A CA 1
ATOM 2881 C C . GLY A 1 373 ? 5.480 -10.800 14.934 1.00 62.72 373 GLY A C 1
ATOM 2882 O O . GLY A 1 373 ? 4.891 -11.245 15.914 1.00 62.72 373 GLY A O 1
ATOM 2883 N N . ILE A 1 374 ? 5.244 -9.565 14.478 1.00 57.72 374 ILE A N 1
ATOM 2884 C CA . ILE A 1 374 ? 4.163 -8.717 15.005 1.00 57.72 374 ILE A CA 1
ATOM 2885 C C . ILE A 1 374 ? 2.793 -9.348 14.708 1.00 57.72 374 ILE A C 1
ATOM 2887 O O . ILE A 1 374 ? 1.920 -9.299 15.571 1.00 57.72 374 ILE A O 1
ATOM 2891 N N . ASN A 1 375 ? 2.619 -9.996 13.548 1.00 48.06 375 ASN A N 1
ATOM 2892 C CA . ASN A 1 375 ? 1.358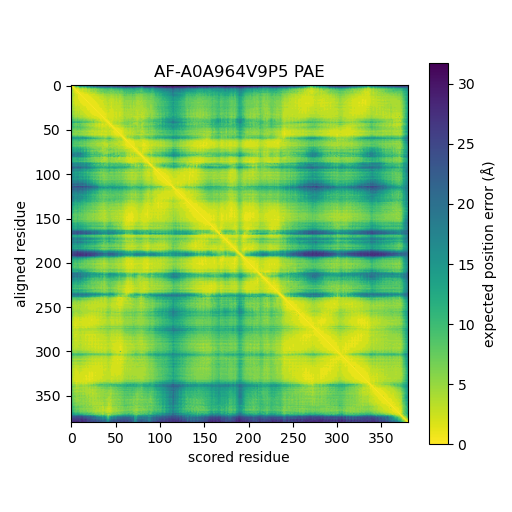 -10.659 13.199 1.00 48.06 375 ASN A CA 1
ATOM 2893 C C . ASN A 1 375 ? 1.068 -11.890 14.077 1.00 48.06 375 ASN A C 1
ATOM 2895 O O . ASN A 1 375 ? -0.093 -12.132 14.383 1.00 48.06 375 ASN A O 1
ATOM 2899 N N . SER A 1 376 ? 2.083 -12.655 14.505 1.00 38.59 376 SER A N 1
ATOM 2900 C CA . SER A 1 376 ? 1.869 -13.876 15.306 1.00 38.59 376 SER A CA 1
ATOM 2901 C C . SER A 1 376 ? 1.522 -13.609 16.773 1.00 38.59 376 SER A C 1
ATOM 2903 O O . SER A 1 376 ? 0.887 -14.440 17.401 1.00 38.59 376 SER A O 1
ATOM 2905 N N . ILE A 1 377 ? 1.918 -12.458 17.330 1.00 39.34 377 ILE A N 1
ATOM 2906 C CA . ILE A 1 377 ? 1.629 -12.090 18.733 1.00 39.34 377 ILE A CA 1
ATOM 2907 C C . ILE A 1 377 ? 0.196 -11.536 18.892 1.00 39.34 377 ILE A C 1
ATOM 2909 O O . ILE A 1 377 ? -0.290 -11.385 20.005 1.00 39.34 377 ILE A O 1
ATOM 2913 N N . GLN A 1 378 ? -0.483 -11.208 17.789 1.00 39.06 378 GLN A N 1
ATOM 2914 C CA . GLN A 1 378 ? -1.841 -10.643 17.789 1.00 39.06 378 GLN A CA 1
ATOM 2915 C C . GLN A 1 378 ? -2.930 -11.640 17.363 1.00 39.06 378 GLN A C 1
ATOM 2917 O O . GLN A 1 378 ? -4.108 -11.280 17.351 1.00 39.06 378 GLN A O 1
ATOM 2922 N N . THR A 1 379 ? -2.546 -12.857 16.969 1.00 33.47 379 THR A N 1
ATOM 2923 C CA . THR A 1 379 ? -3.463 -13.957 16.622 1.00 33.47 379 THR A CA 1
ATOM 2924 C C . THR A 1 379 ? -3.673 -14.967 17.753 1.00 33.47 379 THR A C 1
ATOM 2926 O O . THR A 1 379 ? -4.526 -15.838 17.600 1.00 33.47 379 THR A O 1
ATOM 2929 N N . ASP A 1 380 ? -2.938 -14.818 18.856 1.00 27.44 380 ASP A N 1
ATOM 2930 C CA . ASP A 1 380 ? -3.150 -15.502 20.140 1.00 27.44 380 ASP A CA 1
ATOM 2931 C C . ASP A 1 380 ? -3.798 -14.524 21.133 1.00 27.44 380 ASP A C 1
ATOM 2933 O O . ASP A 1 380 ? -4.611 -14.978 21.974 1.00 27.44 380 ASP A O 1
#

Sequence (380 aa):
MSEFRLRELPFPARLVLTVTLMSVLTGYVSALVNLHFQAASPGQTLPGVSETVVQYHGQENVTQLEKLLVSHEGKPFNGQGSMRSVFTKKRAGGITSGIRAKRKHLEEQAQAKLKNDPEALEKELKKIADDRHVEFYVLKELDGERVALVSWIRDGAKKEYYDNSSTAGFPLTGQLAGLEITPKFLNQSDDGKTKHANIQGIFETRCVRCHESNAGGPASVYPLASYEEIADYCDPAESSARSLDKLALSTHVHMLGFSMLYGITGLCLSLTSYSKWVRLILAPSALILQVVEIACWWLARLDSPAGPFFAFLITALGGAVALCLILQVLLTLWDIHSPSGRKVLILIILGLGIVAGL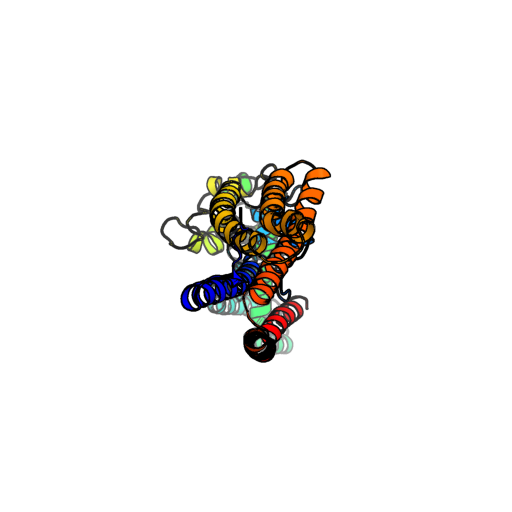LAWKVALPYLDREKGINSIQTD

Foldseek 3Di:
DDQFFLLPDDPVVLVVLLVLLVVLVVVVVVVQQVQCLQFPAFLDSHNDLVSLLCAQQNDALAFLQLCQLPADLPFHPQSQGHPVCCLDPNNVPCLVVQLVVQLVVQLVVLCVVCVPPVPVSVVSNVQSVDSVSSSVLSSQQSVLLSVLLSVCLSVVVDVVLQVCQPAAHAWQDDVRQPRRHDPVQWDAHPVRRIIHGSNLVSCVSRPQCQCPCPNDDSNVVQHDNDSVSVSVRSDSVDGSHDDPVVLVVCCVVCLVVQLVSLQVLLVLLLSFPDDPVCSVDLSCLLVVLVVLLSVLSVQLNDDPPRNSVSSSVNVVSVVVSVVSSVCSSVVSCVRNDDPVSVVVVVVVVVVVVVVVVVCCVPPVNVSSVVSVVVVVVVVD

pLDDT: mean 88.54, std 9.32, range [27.44, 97.56]

Secondary structure (DSSP, 8-state):
-PPP-GGGS-HHHHHHHHHHHHHHHHHHHHHHHHHHHHHPPTT-SS--HHHHHHHHT--TT--HHHHHHHS-TTS-TTTTS--GGGGSTTTSS-HHHHHHHHHHHHHHHHHHHSTT-HHHHHHHHHHHTSHHHHHHHHHHHHHHHHHHHHHHHHTT--HHHHHTTTTT-EEE-GGGTT----GGGEEE-TTSS-EEE-HHHHHHHHTHHHHSTTS-STTTTS--SSHHHHHTTT-TTS-SSPPHHHHHHHHHHHHHHHHHHHHHHHHHHHTSSS-HHHHHHHHHHHHHHHHHHHHHHHHTTSPTTHHHHHHHHHHHHHHHHHHHHHHHHHHHHHHHS-HHHHHHHHHHHHHHHHHHHHHIIIIIHHHHHHHHHHHHTS--